Protein 1PVG (pdb70)

Solvent-accessible surface area: 31217 Å² total

B-factor: mean 23.6, std 16.64, range [4.76, 125.62]

Foldseek 3Di:
DVPVVDDDDDPLVCCLVPVDQAQRALEKDFDFDDFQDPVVRFDTDTFIDGRSVLRLVVLVLLVQLLVCQVFVPAEWEWEQDFVQQKIKIKHFDAWQDQDQDPPVRHGPCVLQVDAQDDPADDLVDWGLRPDHGSHNNLSSLLQFQKKWKWWAHVVVQKIWIWMDGDSPRTDDIDIGGHPDDTTMMMMMTRGNVVSSPDTDDPRSVRSVVLQLLSQAQRAHYWYYYNNHTPPRHYVVSSVVSCQVVFLHQKDWDDQDPFKIKIDGFDDFFAEEFEARNSQTQCEEQVNCQVLVLLLVLLVVVLVCDDSRLLRTGYMYMHGGFTSWDAPGNSRNYTYDHQVRRVDDGHDDPVNSVSCVDPSNVSVVVVVD/DVVVDDDDDPLVCCLVPVPQAQRALEWDFDFDDFQDPVVRFDTDTFIDGRSVLLLVVLVVLVQLLVCQVFVPAEWEWEQDFVQLKIKIKHFDAWQDQDQDPPVRHGPVVLQVDAFDDPQDDQVDWGQRPDHTSHNNLSSLLQFQKKWKWWAHPVVQKIWIWMDGDSPRTDDIDIGGHPDDTIMMMMMTRGNVVSSPDTDDPRSVRSNVLQLLLPAQRARYFYHYNRRTSPQHYVVSSVCSCVVVCPLHQKDWDDQDPFKIKIDGWDDFFAEEFEDESSQTLLEEQVNCQVLVLLLVVVVVVLVCQDDSRLLRTGYMYMHGTFISWDAPGNSRNYTYDHQVRRVDDGRDDPVSSVSCVDVSNVSVVSSD

Radius of gyration: 27.12 Å; Cα contacts (8 Å, |Δi|>4): 1580; chains: 2; bounding box: 68×75×71 Å

Sequence (736 aa):
SASDKYQKISQLEHILKRPDTYIGSVETQEQLQWIYDEETDCIEKNVTIVPGLFKIFDEILVNAADNKVRDPSKRIDVNIHAEEHTIEVKNDGKGIPIEIHNKENIYIPEIFGHLLTSSNYDDDEKKVTGGRNGYGAKLCNIFSTEFILETADLNVGQKYVQKWENNSICHPPKITSYKKGPSYTKVTFKPDLTRFGKELDNDILGVRRRVYDINGSVRDINVYLNGKSLKIRNFKNYVELYLKSLIPTILYERINNRWEVAFAVSDISFQQISFVNSIATTGGTHVNYITDQIVKKISEILKKVKSFQIKNNFIFINCLIENPAFTSQTKEQLTTRVKDFGSRCEIPLEYINKIKTDLATRFEIADAASDKYQKISQLEHILKRPDTYIGSVETQEQLQWIYDEETDCIEKNVTIVPGLFKIFDEILVNAADNKVRDPSKRIDVNIHAEEHTIEVKNDGKGIPIEIHNKENIYIPEIFGHLLTSSNYDDDEKKVTGGRNGYGAKLCNIFSTEFILETADLNVGQKYVQKWENNSICHPPKITSYKKGPSYTKVTFKPDLTRFGKELDNDILGVRRRVYDINGSVRDINVYLNGKSLKIRNFKNYVELYLKSLEIPTILYERINNRWEVAFAVSDISFQQISFVNSIATTGGTHVNYITDQIVKKISEILKKSVKSFQIKNNFIFINCLIENPAFTSQTKEQLTTRVKDFGSRCEIPLEYINKIKTDLATRFEIAD

Structure (mmCIF, N/CA/C/O backbone):
data_1PVG
#
_entry.id   1PVG
#
_cell.length_a   58.456
_cell.length_b   71.081
_cell.length_c   216.132
_cell.angle_alpha   90.00
_cell.angle_beta   90.00
_cell.angle_gamma   90.00
#
_symmetry.space_group_name_H-M   'P 21 21 21'
#
loop_
_entity.id
_entity.type
_entity.pdbx_description
1 polymer 'DNA topoisomerase II'
2 non-polymer 'MAGNESIUM ION'
3 non-polymer 'PHOSPHOAMINOPHOSPHONIC ACID-ADENYLATE ESTER'
4 water water
#
loop_
_atom_site.group_PDB
_atom_site.id
_atom_site.type_symbol
_atom_site.label_atom_id
_atom_site.label_alt_id
_atom_site.label_comp_id
_atom_site.label_asym_id
_atom_site.label_entity_id
_atom_site.label_seq_id
_atom_site.pdbx_PDB_ins_code
_atom_site.Cartn_x
_atom_site.Cartn_y
_atom_site.Cartn_z
_atom_site.occupancy
_atom_site.B_iso_or_equiv
_atom_site.auth_seq_id
_atom_site.auth_comp_id
_atom_site.auth_asym_id
_atom_site.auth_atom_id
_atom_site.pdbx_PDB_model_num
ATOM 1 N N . SER A 1 12 ? 28.694 4.267 36.100 1.00 30.17 7 SER A N 1
ATOM 2 C CA . SER A 1 12 ? 29.821 5.012 35.468 1.00 30.07 7 SER A CA 1
ATOM 3 C C . SER A 1 12 ? 29.325 6.074 34.486 1.00 29.87 7 SER A C 1
ATOM 4 O O . SER A 1 12 ? 29.851 7.178 34.459 1.00 29.80 7 SER A O 1
ATOM 7 N N . ALA A 1 13 ? 28.323 5.725 33.677 1.00 29.53 8 ALA A N 1
ATOM 8 C CA . ALA A 1 13 ? 27.697 6.680 32.758 1.00 29.17 8 ALA A CA 1
ATOM 9 C C . ALA A 1 13 ? 26.957 7.761 33.535 1.00 28.96 8 ALA A C 1
ATOM 10 O O . ALA A 1 13 ? 26.948 8.933 33.141 1.00 28.84 8 ALA A O 1
ATOM 12 N N . SER A 1 14 ? 26.349 7.363 34.650 1.00 28.50 9 SER A N 1
ATOM 13 C CA . SER A 1 14 ? 25.718 8.303 35.567 1.00 28.18 9 SER A CA 1
ATOM 14 C C . SER A 1 14 ? 26.756 9.162 36.282 1.00 27.89 9 SER A C 1
ATOM 15 O O . SER A 1 14 ? 26.485 10.318 36.634 1.00 27.86 9 SER A O 1
ATOM 18 N N . ASP A 1 15 ? 27.938 8.589 36.502 1.00 27.49 10 ASP A N 1
ATOM 19 C CA . ASP A 1 15 ? 29.045 9.313 37.121 1.00 27.16 10 ASP A CA 1
ATOM 20 C C . ASP A 1 15 ? 29.753 10.197 36.101 1.00 26.31 10 ASP A C 1
ATOM 21 O O . ASP A 1 15 ? 30.329 11.220 36.459 1.00 26.67 10 ASP A O 1
ATOM 26 N N . LYS A 1 16 ? 29.702 9.792 34.833 1.00 25.36 11 LYS A N 1
ATOM 27 C CA . LYS A 1 16 ? 30.389 10.503 33.751 1.00 24.16 11 LYS A CA 1
ATOM 28 C C . LYS A 1 16 ? 29.695 11.818 33.399 1.00 23.17 11 LYS A C 1
ATOM 29 O O . LYS A 1 16 ? 30.354 12.836 33.197 1.00 23.34 11 LYS A O 1
ATOM 35 N N . TYR A 1 17 ? 28.367 11.782 33.320 1.00 21.90 12 TYR A N 1
ATOM 36 C CA . TYR A 1 17 ? 27.571 12.966 33.006 1.00 20.96 12 TYR A CA 1
ATOM 37 C C . TYR A 1 17 ? 26.998 13.575 34.273 1.00 20.45 12 TYR A C 1
ATOM 38 O O . TYR A 1 17 ? 26.317 12.895 35.045 1.00 19.90 12 TYR A O 1
ATOM 47 N N . GLN A 1 18 ? 27.299 14.854 34.493 1.00 19.48 13 GLN A N 1
ATOM 48 C CA . GLN A 1 18 ? 26.910 15.542 35.719 1.00 19.55 13 GLN A CA 1
ATOM 49 C C . GLN A 1 18 ? 26.042 16.759 35.445 1.00 18.93 13 GLN A C 1
ATOM 50 O O . GLN A 1 18 ? 26.278 17.500 34.490 1.00 18.74 13 GLN A O 1
ATOM 56 N N . LYS A 1 19 ? 25.041 16.954 36.292 1.00 17.84 14 LYS A N 1
ATOM 57 C CA . LYS A 1 19 ? 24.294 18.194 36.335 1.00 17.49 14 LYS A CA 1
ATOM 58 C C . LYS A 1 19 ? 24.704 18.938 37.593 1.00 17.26 14 LYS A C 1
ATOM 59 O O . LYS A 1 19 ? 24.785 18.346 38.665 1.00 17.37 14 LYS A O 1
ATOM 65 N N . ILE A 1 20 ? 24.976 20.229 37.457 1.00 16.74 15 ILE A N 1
ATOM 66 C CA . ILE A 1 20 ? 25.332 21.059 38.599 1.00 16.56 15 ILE A CA 1
ATOM 67 C C . ILE A 1 20 ? 24.479 22.318 38.627 1.00 16.69 15 ILE A C 1
ATOM 68 O O . ILE A 1 20 ? 23.902 22.716 37.605 1.00 16.38 15 ILE A O 1
ATOM 73 N N . SER A 1 21 ? 24.374 22.920 39.807 1.00 16.70 16 SER A N 1
ATOM 74 C CA . SER A 1 21 ? 23.617 24.152 39.975 1.00 16.94 16 SER A CA 1
ATOM 75 C C . SER A 1 21 ? 24.430 25.336 39.493 1.00 17.47 16 SER A C 1
ATOM 76 O O . SER A 1 21 ? 25.659 25.247 39.349 1.00 16.94 16 SER A O 1
ATOM 79 N N . GLN A 1 22 ? 23.745 26.448 39.247 1.00 17.70 17 GLN A N 1
ATOM 80 C CA . GLN A 1 22 ? 24.400 27.679 38.848 1.00 18.48 17 GLN A CA 1
ATOM 81 C C . GLN A 1 22 ? 25.406 28.117 39.906 1.00 18.16 17 GLN A C 1
ATOM 82 O O . GLN A 1 22 ? 26.520 28.539 39.577 1.00 17.64 17 GLN A O 1
ATOM 88 N N . LEU A 1 23 ? 25.004 28.005 41.172 1.00 17.99 18 LEU A N 1
ATOM 89 C CA . LEU A 1 23 ? 25.880 28.323 42.292 1.00 18.24 18 LEU A CA 1
ATOM 90 C C . LEU A 1 23 ? 27.131 27.453 42.296 1.00 17.87 18 LEU A C 1
ATOM 91 O O . LEU A 1 23 ? 28.244 27.958 42.434 1.00 17.51 18 LEU A O 1
ATOM 96 N N . GLU A 1 24 ? 26.945 26.145 42.131 1.00 17.63 19 GLU A N 1
ATOM 97 C CA . GLU A 1 24 ? 28.065 25.213 42.056 1.00 17.87 19 GLU A CA 1
ATOM 98 C C . GLU A 1 24 ? 28.989 25.524 40.879 1.00 17.26 19 GLU A C 1
ATOM 99 O O . GLU A 1 24 ? 30.204 25.403 40.991 1.00 16.99 19 GLU A O 1
ATOM 105 N N . HIS A 1 25 ? 28.414 25.915 39.746 1.00 17.15 20 HIS A N 1
ATOM 106 C CA . HIS A 1 25 ? 29.229 26.233 38.579 1.00 17.22 20 HIS A CA 1
ATOM 107 C C . HIS A 1 25 ? 30.114 27.461 38.774 1.00 17.30 20 HIS A C 1
ATOM 108 O O . HIS A 1 25 ? 31.268 27.473 38.321 1.00 17.25 20 HIS A O 1
ATOM 115 N N . ILE A 1 26 ? 29.569 28.492 39.424 1.00 17.03 21 ILE A N 1
ATOM 116 C CA . ILE A 1 26 ? 30.320 29.717 39.691 1.00 16.97 21 ILE A CA 1
ATOM 117 C C . ILE A 1 26 ? 31.564 29.398 40.532 1.00 17.00 21 ILE A C 1
ATOM 118 O O . ILE A 1 26 ? 32.661 29.859 40.228 1.00 16.93 21 ILE A O 1
ATOM 123 N N . LEU A 1 27 ? 31.387 28.578 41.563 1.00 17.50 22 LEU A N 1
ATOM 124 C CA . LEU A 1 27 ? 32.492 28.236 42.455 1.00 17.82 22 LEU A CA 1
ATOM 125 C C . LEU A 1 27 ? 33.501 27.301 41.793 1.00 18.49 22 LEU A C 1
ATOM 126 O O . LEU A 1 27 ? 34.707 27.399 42.048 1.00 18.84 22 LEU A O 1
ATOM 131 N N . LYS A 1 28 ? 33.005 26.417 40.929 1.00 18.43 23 LYS A N 1
ATOM 132 C CA . LYS A 1 28 ? 33.841 25.420 40.270 1.00 18.95 23 LYS A CA 1
ATOM 133 C C . LYS A 1 28 ? 34.652 26.073 39.166 1.00 18.69 23 LYS A C 1
ATOM 134 O O . LYS A 1 28 ? 35.844 25.773 38.978 1.00 18.51 23 LYS A O 1
ATOM 140 N N . ARG A 1 29 ? 33.997 26.980 38.448 1.00 18.45 24 ARG A N 1
ATOM 141 C CA . ARG A 1 29 ? 34.549 27.592 37.250 1.00 18.09 24 ARG A CA 1
ATOM 142 C C . ARG A 1 29 ? 34.356 29.107 37.305 1.00 17.66 24 ARG A C 1
ATOM 143 O O . ARG A 1 29 ? 33.472 29.644 36.633 1.00 17.29 24 ARG A O 1
ATOM 151 N N . PRO A 1 30 ? 35.159 29.784 38.130 1.00 17.36 25 PRO A N 1
ATOM 152 C CA . PRO A 1 30 ? 35.052 31.243 38.305 1.00 17.00 25 PRO A CA 1
ATOM 153 C C . PRO A 1 30 ? 35.318 32.093 37.055 1.00 16.96 25 PRO A C 1
ATOM 154 O O . PRO A 1 30 ? 34.828 33.220 36.992 1.00 16.86 25 PRO A O 1
ATOM 158 N N . ASP A 1 31 ? 36.070 31.573 36.088 1.00 17.28 26 ASP A N 1
ATOM 159 C CA . ASP A 1 31 ? 36.632 32.410 35.014 1.00 17.43 26 ASP A CA 1
ATOM 160 C C . ASP A 1 31 ? 35.678 33.336 34.248 1.00 17.64 26 ASP A C 1
ATOM 161 O O . ASP A 1 31 ? 35.960 34.521 34.086 1.00 17.69 26 ASP A O 1
ATOM 166 N N . THR A 1 32 ? 34.562 32.814 33.761 1.00 17.71 27 THR A N 1
ATOM 167 C CA . THR A 1 32 ? 33.661 33.665 32.966 1.00 18.01 27 THR A CA 1
ATOM 168 C C . THR A 1 32 ? 32.787 34.565 33.831 1.00 18.01 27 THR A C 1
ATOM 169 O O . THR A 1 32 ? 32.090 35.442 33.308 1.00 19.21 27 THR A O 1
ATOM 173 N N . TYR A 1 33 ? 32.827 34.356 35.146 1.00 17.10 28 TYR A N 1
ATOM 174 C CA . TYR A 1 33 ? 32.077 35.211 36.081 1.00 17.06 28 TYR A CA 1
ATOM 175 C C . TYR A 1 33 ? 32.930 36.337 36.662 1.00 16.45 28 TYR A C 1
ATOM 176 O O . TYR A 1 33 ? 32.538 37.501 36.615 1.00 16.76 28 TYR A O 1
ATOM 185 N N . ILE A 1 34 ? 34.094 35.999 37.215 1.00 15.88 29 ILE A N 1
ATOM 186 C CA . ILE A 1 34 ? 34.924 37.008 37.895 1.00 15.62 29 ILE A CA 1
ATOM 187 C C . ILE A 1 34 ? 36.362 37.042 37.369 1.00 16.03 29 ILE A C 1
ATOM 188 O O . ILE A 1 34 ? 37.167 37.855 37.805 1.00 15.53 29 ILE A O 1
ATOM 193 N N . GLY A 1 35 ? 36.666 36.162 36.424 1.00 16.67 30 GLY A N 1
ATOM 194 C CA . GLY A 1 35 ? 38.027 35.999 35.946 1.00 16.91 30 GLY A CA 1
ATOM 195 C C . GLY A 1 35 ? 38.770 34.914 36.708 1.00 16.91 30 GLY A C 1
ATOM 196 O O . GLY A 1 35 ? 38.200 34.227 37.575 1.00 17.06 30 GLY A O 1
ATOM 197 N N . SER A 1 36 ? 40.054 34.773 36.399 1.00 16.64 31 SER A N 1
ATOM 198 C CA . SER A 1 36 ? 40.860 33.669 36.923 1.00 16.99 31 SER A CA 1
ATOM 199 C C . SER A 1 36 ? 41.013 33.776 38.434 1.00 16.80 31 SER A C 1
ATOM 200 O O . SER A 1 36 ? 41.160 34.879 38.966 1.00 16.42 31 SER A O 1
ATOM 203 N N . VAL A 1 37 ? 41.005 32.626 39.116 1.00 16.51 32 VAL A N 1
ATOM 204 C CA . VAL A 1 37 ? 41.373 32.590 40.531 1.00 16.40 32 VAL A CA 1
ATOM 205 C C . VAL A 1 37 ? 42.813 32.113 40.731 1.00 16.44 32 VAL A C 1
ATOM 206 O O . VAL A 1 37 ? 43.232 31.826 41.857 1.00 16.68 32 VAL A O 1
ATOM 210 N N . GLU A 1 38 ? 43.561 32.039 39.632 1.00 15.83 33 GLU A N 1
ATOM 211 C CA . GLU A 1 38 ? 44.981 31.706 39.676 1.00 16.04 33 GLU A CA 1
ATOM 212 C C . GLU A 1 38 ? 45.775 33.001 39.646 1.00 15.64 33 GLU A C 1
ATOM 213 O O . GLU A 1 38 ? 45.294 34.000 39.132 1.00 15.72 33 GLU A O 1
ATOM 219 N N . THR A 1 39 ? 46.992 32.982 40.187 1.00 15.64 34 THR A N 1
ATOM 220 C CA . THR A 1 39 ? 47.842 34.175 40.167 1.00 15.46 34 THR A CA 1
ATOM 221 C C . THR A 1 39 ? 48.255 34.513 38.743 1.00 15.62 34 THR A C 1
ATOM 222 O O . THR A 1 39 ? 48.562 33.625 37.943 1.00 14.74 34 THR A O 1
ATOM 226 N N . GLN A 1 40 ? 48.280 35.802 38.439 1.00 16.31 35 GLN A N 1
ATOM 227 C CA . GLN A 1 40 ? 48.685 36.262 37.122 1.00 17.56 35 GLN A CA 1
ATOM 228 C C . GLN A 1 40 ? 49.756 37.329 37.238 1.00 18.09 35 GLN A C 1
ATOM 229 O O . GLN A 1 40 ? 49.654 38.251 38.059 1.00 18.23 35 GLN A O 1
ATOM 235 N N . GLU A 1 41 ? 50.793 37.188 36.424 1.00 18.78 36 GLU A N 1
ATOM 236 C CA . GLU A 1 41 ? 51.762 38.253 36.248 1.00 20.34 36 GLU A CA 1
ATOM 237 C C . GLU A 1 41 ? 51.177 39.284 35.289 1.00 20.74 36 GLU A C 1
ATOM 238 O O . GLU A 1 41 ? 50.784 38.956 34.156 1.00 20.65 36 GLU A O 1
ATOM 244 N N . GLN A 1 42 ? 51.055 40.515 35.777 1.00 20.94 37 GLN A N 1
ATOM 245 C CA . GLN A 1 42 ? 50.468 41.602 35.008 1.00 21.52 37 GLN A CA 1
ATOM 246 C C . GLN A 1 42 ? 51.302 42.869 35.183 1.00 21.43 37 GLN A C 1
ATOM 247 O O . GLN A 1 42 ? 51.792 43.147 36.273 1.00 21.03 37 GLN A O 1
ATOM 253 N N . LEU A 1 43 ? 51.457 43.632 34.105 1.00 21.90 38 LEU A N 1
ATOM 254 C CA . LEU A 1 43 ? 51.920 45.012 34.207 1.00 22.07 38 LEU A CA 1
ATOM 255 C C . LEU A 1 43 ? 50.722 45.884 34.578 1.00 22.26 38 LEU A C 1
ATOM 256 O O . LEU A 1 43 ? 49.761 45.975 33.815 1.00 22.51 38 LEU A O 1
ATOM 261 N N . GLN A 1 44 ? 50.760 46.479 35.772 1.00 21.94 39 GLN A N 1
ATOM 262 C CA . GLN A 1 44 ? 49.652 47.293 36.258 1.00 21.76 39 GLN A CA 1
ATOM 263 C C . GLN A 1 44 ? 50.084 48.686 36.701 1.00 21.43 39 GLN A C 1
ATOM 264 O O . GLN A 1 44 ? 51.173 48.875 37.255 1.00 21.14 39 GLN A O 1
ATOM 270 N N . TRP A 1 45 ? 49.213 49.657 36.454 1.00 21.14 40 TRP A N 1
ATOM 271 C CA . TRP A 1 45 ? 49.368 50.995 37.001 1.00 20.94 40 TRP A CA 1
ATOM 272 C C . TRP A 1 45 ? 49.031 51.005 38.494 1.00 21.23 40 TRP A C 1
ATOM 273 O O . TRP A 1 45 ? 48.018 50.450 38.910 1.00 21.27 40 TRP A O 1
ATOM 284 N N . ILE A 1 46 ? 49.908 51.626 39.280 1.00 22.15 41 ILE A N 1
ATOM 285 C CA . ILE A 1 46 ? 49.747 51.778 40.725 1.00 23.12 41 ILE A CA 1
ATOM 286 C C . ILE A 1 46 ? 49.865 53.265 41.071 1.00 23.42 41 ILE A C 1
ATOM 287 O O . ILE A 1 46 ? 50.574 53.996 40.398 1.00 23.38 41 ILE A O 1
ATOM 292 N N . TYR A 1 47 ? 49.156 53.711 42.105 1.00 24.31 42 TYR A N 1
ATOM 293 C CA . TYR A 1 47 ? 49.351 55.069 42.605 1.00 25.44 42 TYR A CA 1
ATOM 294 C C . TYR A 1 47 ? 50.462 55.089 43.649 1.00 26.19 42 TYR A C 1
ATOM 295 O O . TYR A 1 47 ? 50.340 54.478 44.710 1.00 25.97 42 TYR A O 1
ATOM 304 N N . ASP A 1 48 ? 51.542 55.796 43.332 1.00 27.50 43 ASP A N 1
ATOM 305 C CA . ASP A 1 48 ? 52.655 55.980 44.255 1.00 29.06 43 ASP A CA 1
ATOM 306 C C . ASP A 1 48 ? 52.393 57.204 45.130 1.00 29.91 43 ASP A C 1
ATOM 307 O O . ASP A 1 48 ? 52.316 58.333 44.629 1.00 30.18 43 ASP A O 1
ATOM 312 N N . GLU A 1 49 ? 52.251 56.971 46.434 1.00 31.03 44 GLU A N 1
ATOM 313 C CA . GLU A 1 49 ? 51.896 58.026 47.390 1.00 31.91 44 GLU A CA 1
ATOM 314 C C . GLU A 1 49 ? 53.067 58.961 47.705 1.00 32.23 44 GLU A C 1
ATOM 315 O O . GLU A 1 49 ? 52.867 60.154 47.948 1.00 32.64 44 GLU A O 1
ATOM 321 N N . GLU A 1 50 ? 54.282 58.419 47.698 1.00 32.41 45 GLU A N 1
ATOM 322 C CA . GLU A 1 50 ? 55.479 59.210 47.997 1.00 32.46 45 GLU A CA 1
ATOM 323 C C . GLU A 1 50 ? 55.819 60.213 46.889 1.00 32.50 45 GLU A C 1
ATOM 324 O O . GLU A 1 50 ? 56.390 61.275 47.159 1.00 32.76 45 GLU A O 1
ATOM 326 N N . THR A 1 51 ? 55.454 59.880 45.649 1.00 32.34 46 THR A N 1
ATOM 327 C CA . THR A 1 51 ? 55.712 60.753 44.501 1.00 31.91 46 THR A CA 1
ATOM 328 C C . THR A 1 51 ? 54.422 61.256 43.832 1.00 31.66 46 THR A C 1
ATOM 329 O O . THR A 1 51 ? 54.473 61.915 42.788 1.00 31.50 46 THR A O 1
ATOM 331 N N . ASP A 1 52 ? 53.276 60.933 44.444 1.00 31.38 47 ASP A N 1
ATOM 332 C CA . ASP A 1 52 ? 51.952 61.438 44.030 1.00 30.96 47 ASP A CA 1
ATOM 333 C C . ASP A 1 52 ? 51.644 61.308 42.530 1.00 30.19 47 ASP A C 1
ATOM 334 O O . ASP A 1 52 ? 51.130 62.244 41.905 1.00 30.21 47 ASP A O 1
ATOM 339 N N . CYS A 1 53 ? 51.944 60.143 41.966 1.00 29.04 48 CYS A N 1
ATOM 340 C CA . CYS A 1 53 ? 51.686 59.889 40.555 1.00 27.99 48 CYS A CA 1
ATOM 341 C C . CYS A 1 53 ? 51.429 58.414 40.281 1.00 26.60 48 CYS A C 1
ATOM 342 O O . CYS A 1 53 ? 51.675 57.560 41.134 1.00 26.21 48 CYS A O 1
ATOM 353 N N . ILE A 1 55 ? 52.398 54.941 38.557 1.00 23.04 50 ILE A N 1
ATOM 354 C CA . ILE A 1 55 ? 53.599 54.247 38.110 1.00 23.17 50 ILE A CA 1
ATOM 355 C C . ILE A 1 55 ? 53.252 52.835 37.650 1.00 22.97 50 ILE A C 1
ATOM 356 O O . ILE A 1 55 ? 52.372 52.184 38.221 1.00 22.82 50 ILE A O 1
ATOM 361 N N . GLU A 1 56 ? 53.906 52.389 36.582 1.00 22.35 51 GLU A N 1
ATOM 362 C CA . GLU A 1 56 ? 53.684 51.049 36.065 1.00 22.25 51 GLU A CA 1
ATOM 363 C C . GLU A 1 56 ? 54.609 50.054 36.755 1.00 21.60 51 GLU A C 1
ATOM 364 O O . GLU A 1 56 ? 55.826 50.231 36.768 1.00 21.19 51 GLU A O 1
ATOM 370 N N . LYS A 1 57 ? 54.019 49.015 37.343 1.00 21.12 52 LYS A N 1
ATOM 371 C CA . LYS A 1 57 ? 54.784 48.022 38.081 1.00 20.83 52 LYS A CA 1
ATOM 372 C C . LYS A 1 57 ? 54.385 46.614 37.673 1.00 20.47 52 LYS A C 1
ATOM 373 O O . LYS A 1 57 ? 53.222 46.356 37.344 1.00 20.25 52 LYS A O 1
ATOM 375 N N . ASN A 1 58 ? 55.355 45.705 37.675 1.00 20.01 53 ASN A N 1
ATOM 376 C CA . ASN A 1 58 ? 55.047 44.292 37.490 1.00 19.95 53 ASN A CA 1
ATOM 377 C C . ASN A 1 58 ? 54.514 43.738 38.793 1.00 19.60 53 ASN A C 1
ATOM 378 O O . ASN A 1 58 ? 55.179 43.807 39.827 1.00 20.27 53 ASN A O 1
ATOM 383 N N . VAL A 1 59 ? 53.291 43.226 38.747 1.00 19.04 54 VAL A N 1
ATOM 384 C CA . VAL A 1 59 ? 52.631 42.729 39.945 1.00 18.31 54 VAL A CA 1
ATOM 385 C C . VAL A 1 59 ? 52.132 41.316 39.727 1.00 17.64 54 VAL A C 1
ATOM 386 O O . VAL A 1 59 ? 51.963 40.868 38.588 1.00 17.77 54 VAL A O 1
ATOM 390 N N . THR A 1 60 ? 51.898 40.620 40.828 1.00 17.34 55 THR A N 1
ATOM 391 C CA . THR A 1 60 ? 51.259 39.323 40.792 1.00 16.73 55 THR A CA 1
ATOM 392 C C . THR A 1 60 ? 49.969 39.428 41.579 1.00 16.50 55 THR A C 1
ATOM 393 O O . THR A 1 60 ? 49.990 39.648 42.797 1.00 16.43 55 THR A O 1
ATOM 397 N N . ILE A 1 61 ? 48.850 39.281 40.882 1.00 15.74 56 ILE A N 1
ATOM 398 C CA . ILE A 1 61 ? 47.533 39.364 41.518 1.00 15.79 56 ILE A CA 1
ATOM 399 C C . ILE A 1 61 ? 46.597 38.268 41.034 1.00 15.07 56 ILE A C 1
ATOM 400 O O . ILE A 1 61 ? 46.826 37.633 39.991 1.00 15.35 56 ILE A O 1
ATOM 405 N N . VAL A 1 62 ? 45.538 38.051 41.800 1.00 14.37 57 VAL A N 1
ATOM 406 C CA . VAL A 1 62 ? 44.491 37.119 41.420 1.00 14.34 57 VAL A CA 1
ATOM 407 C C . VAL A 1 62 ? 43.331 37.949 40.865 1.00 14.14 57 VAL A C 1
ATOM 408 O O . VAL A 1 62 ? 42.720 38.722 41.594 1.00 14.14 57 VAL A O 1
ATOM 412 N N . PRO A 1 63 ? 43.059 37.834 39.566 1.00 14.01 58 PRO A N 1
ATOM 413 C CA . PRO A 1 63 ? 42.048 38.693 38.923 1.00 14.03 58 PRO A CA 1
ATOM 414 C C . PRO A 1 63 ? 40.669 38.590 39.569 1.00 13.84 58 PRO A C 1
ATOM 415 O O . PRO A 1 63 ? 40.018 39.618 39.742 1.00 14.39 58 PRO A O 1
ATOM 419 N N . GLY A 1 64 ? 40.243 37.385 39.942 1.00 13.80 59 GLY A N 1
ATOM 420 C CA . GLY A 1 64 ? 38.936 37.208 40.563 1.00 14.18 59 GLY A CA 1
ATOM 421 C C . GLY A 1 64 ? 38.753 38.045 41.822 1.00 13.98 59 GLY A C 1
ATOM 422 O O . GLY A 1 64 ? 37.679 38.586 42.075 1.00 13.96 59 GLY A O 1
ATOM 423 N N . LEU A 1 65 ? 39.811 38.151 42.618 1.00 14.23 60 LEU A N 1
ATOM 424 C CA . LEU A 1 65 ? 39.740 38.911 43.862 1.00 14.28 60 LEU A CA 1
ATOM 425 C C . LEU A 1 65 ? 39.579 40.401 43.583 1.00 14.41 60 LEU A C 1
ATOM 426 O O . LEU A 1 65 ? 38.737 41.071 44.182 1.00 14.79 60 LEU A O 1
ATOM 431 N N . PHE A 1 66 ? 40.407 40.912 42.680 1.00 14.12 61 PHE A N 1
ATOM 432 C CA . PHE A 1 66 ? 40.309 42.292 42.221 1.00 14.38 61 PHE A CA 1
ATOM 433 C C . PHE A 1 66 ? 38.897 42.567 41.687 1.00 14.07 61 PHE A C 1
ATOM 434 O O . PHE A 1 66 ? 38.299 43.594 41.997 1.00 14.31 61 PHE A O 1
ATOM 442 N N . LYS A 1 67 ? 38.365 41.624 40.916 1.00 14.31 62 LYS A N 1
ATOM 443 C CA . LYS A 1 67 ? 37.045 41.767 40.302 1.00 14.31 62 LYS A CA 1
ATOM 444 C C . LYS A 1 67 ? 35.871 41.875 41.286 1.00 14.06 62 LYS A C 1
ATOM 445 O O . LYS A 1 67 ? 34.974 42.701 41.082 1.00 13.65 62 LYS A O 1
ATOM 451 N N . ILE A 1 68 ? 35.840 41.041 42.319 1.00 14.15 63 ILE A N 1
ATOM 452 C CA . ILE A 1 68 ? 34.726 41.117 43.260 1.00 14.68 63 ILE A CA 1
ATOM 453 C C . ILE A 1 68 ? 34.686 42.469 43.968 1.00 14.45 63 ILE A C 1
ATOM 454 O O . ILE A 1 68 ? 33.615 42.997 44.242 1.00 15.12 63 ILE A O 1
ATOM 459 N N . PHE A 1 69 ? 35.860 43.042 44.219 1.00 14.62 64 PHE A N 1
ATOM 460 C CA . PHE A 1 69 ? 35.967 44.401 44.741 1.00 14.49 64 PHE A CA 1
ATOM 461 C C . PHE A 1 69 ? 35.417 45.424 43.736 1.00 14.56 64 PHE A C 1
ATOM 462 O O . PHE A 1 69 ? 34.575 46.252 44.079 1.00 14.38 64 PHE A O 1
ATOM 470 N N . ASP A 1 70 ? 35.887 45.335 42.492 1.00 14.99 65 ASP A N 1
ATOM 471 C CA . ASP A 1 70 ? 35.395 46.155 41.379 1.00 15.77 65 ASP A CA 1
ATOM 472 C C . ASP A 1 70 ? 33.851 46.142 41.245 1.00 15.34 65 ASP A C 1
ATOM 473 O O . ASP A 1 70 ? 33.244 47.190 41.048 1.00 14.81 65 ASP A O 1
ATOM 478 N N . GLU A 1 71 ? 33.223 44.969 41.367 1.00 14.63 66 GLU A N 1
ATOM 479 C CA . GLU A 1 71 ? 31.751 44.892 41.261 1.00 14.48 66 GLU A CA 1
ATOM 480 C C . GLU A 1 71 ? 31.056 45.809 42.272 1.00 13.89 66 GLU A C 1
ATOM 481 O O . GLU A 1 71 ? 30.096 46.513 41.941 1.00 13.49 66 GLU A O 1
ATOM 487 N N . ILE A 1 72 ? 31.551 45.807 43.502 1.00 13.51 67 ILE A N 1
ATOM 488 C CA . ILE A 1 72 ? 30.989 46.669 44.546 1.00 13.49 67 ILE A CA 1
ATOM 489 C C . ILE A 1 72 ? 31.282 48.148 44.285 1.00 13.83 67 ILE A C 1
ATOM 490 O O . ILE A 1 72 ? 30.410 48.994 44.455 1.00 13.16 67 ILE A O 1
ATOM 495 N N . LEU A 1 73 ? 32.503 48.459 43.842 1.00 14.16 68 LEU A N 1
ATOM 496 C CA . LEU A 1 73 ? 32.841 49.853 43.483 1.00 14.40 68 LEU A CA 1
ATOM 497 C C . LEU A 1 73 ? 31.939 50.385 42.381 1.00 13.84 68 LEU A C 1
ATOM 498 O O . LEU A 1 73 ? 31.455 51.514 42.457 1.00 14.09 68 LEU A O 1
ATOM 503 N N . VAL A 1 74 ? 31.749 49.596 41.329 1.00 13.83 69 VAL A N 1
ATOM 504 C CA . VAL A 1 74 ? 30.938 50.047 40.198 1.00 13.66 69 VAL A CA 1
ATOM 505 C C . VAL A 1 74 ? 29.463 50.205 40.587 1.00 13.43 69 VAL A C 1
ATOM 506 O O . VAL A 1 74 ? 28.808 51.145 40.159 1.00 13.57 69 VAL A O 1
ATOM 510 N N . ASN A 1 75 ? 28.975 49.318 41.445 1.00 13.56 70 ASN A N 1
ATOM 511 C CA . ASN A 1 75 ? 27.636 49.472 42.030 1.00 13.40 70 ASN A CA 1
ATOM 512 C C . ASN A 1 75 ? 27.436 50.815 42.741 1.00 13.30 70 ASN A C 1
ATOM 513 O O . ASN A 1 75 ? 26.374 51.435 42.628 1.00 13.67 70 ASN A O 1
ATOM 518 N N . ALA A 1 76 ? 28.451 51.256 43.480 1.00 13.25 71 ALA A N 1
ATOM 519 C CA . ALA A 1 76 ? 28.390 52.541 44.163 1.00 13.43 71 ALA A CA 1
ATOM 520 C C . ALA A 1 76 ? 28.386 53.692 43.162 1.00 13.38 71 ALA A C 1
ATOM 521 O O . ALA A 1 76 ? 27.617 54.648 43.299 1.00 13.92 71 ALA A O 1
ATOM 523 N N . ALA A 1 77 ? 29.238 53.587 42.153 1.00 14.13 72 ALA A N 1
ATOM 524 C CA . ALA A 1 77 ? 29.274 54.554 41.057 1.00 14.10 72 ALA A CA 1
ATOM 525 C C . ALA A 1 77 ? 27.927 54.621 40.338 1.00 14.34 72 ALA A C 1
ATOM 526 O O . ALA A 1 77 ? 27.445 55.711 39.996 1.00 14.73 72 ALA A O 1
ATOM 528 N N . ASP A 1 78 ? 27.318 53.455 40.124 1.00 14.17 73 ASP A N 1
ATOM 529 C CA . ASP A 1 78 ? 26.009 53.371 39.474 1.00 14.54 73 ASP A CA 1
ATOM 530 C C . ASP A 1 78 ? 24.946 54.160 40.238 1.00 14.42 73 ASP A C 1
ATOM 531 O O . ASP A 1 78 ? 24.000 54.674 39.643 1.00 14.88 73 ASP A O 1
ATOM 536 N N . ASN A 1 79 ? 25.114 54.278 41.552 1.00 14.54 74 ASN A N 1
ATOM 537 C CA . ASN A 1 79 ? 24.129 54.992 42.358 1.00 14.50 74 ASN A CA 1
ATOM 538 C C . ASN A 1 79 ? 24.098 56.498 42.090 1.00 14.64 74 ASN A C 1
ATOM 539 O O . ASN A 1 79 ? 23.098 57.159 42.370 1.00 15.82 74 ASN A O 1
ATOM 544 N N . LYS A 1 80 ? 25.179 57.034 41.528 1.00 14.98 75 LYS A N 1
ATOM 545 C CA . LYS A 1 80 ? 25.215 58.449 41.139 1.00 15.47 75 LYS A CA 1
ATOM 546 C C . LYS A 1 80 ? 24.313 58.715 39.916 1.00 15.78 75 LYS A C 1
ATOM 547 O O . LYS A 1 80 ? 23.786 59.814 39.751 1.00 15.33 75 LYS A O 1
ATOM 553 N N . VAL A 1 81 ? 24.145 57.704 39.068 1.00 15.87 76 VAL A N 1
ATOM 554 C CA . VAL A 1 81 ? 23.212 57.777 37.942 1.00 16.60 76 VAL A CA 1
ATOM 555 C C . VAL A 1 81 ? 21.762 57.764 38.457 1.00 16.58 76 VAL A C 1
ATOM 556 O O . VAL A 1 81 ? 20.942 58.593 38.060 1.00 16.66 76 VAL A O 1
ATOM 560 N N . ARG A 1 82 ? 21.481 56.822 39.353 1.00 16.13 77 ARG A N 1
ATOM 561 C CA . ARG A 1 82 ? 20.207 56.702 40.074 1.00 16.50 77 ARG A CA 1
ATOM 562 C C . ARG A 1 82 ? 19.846 57.979 40.866 1.00 16.34 77 ARG A C 1
ATOM 563 O O . ARG A 1 82 ? 18.697 58.448 40.839 1.00 16.52 77 ARG A O 1
ATOM 571 N N . ASP A 1 83 ? 20.837 58.527 41.568 1.00 15.88 78 ASP A N 1
ATOM 572 C CA . ASP A 1 83 ? 20.643 59.700 42.416 1.00 15.74 78 ASP A CA 1
ATOM 573 C C . ASP A 1 83 ? 21.809 60.681 42.222 1.00 15.73 78 ASP A C 1
ATOM 574 O O . ASP A 1 83 ? 22.849 60.552 42.873 1.00 14.79 78 ASP A O 1
ATOM 579 N N . PRO A 1 84 ? 21.643 61.643 41.311 1.00 16.10 79 PRO A N 1
ATOM 580 C CA . PRO A 1 84 ? 22.679 62.654 41.051 1.00 16.15 79 PRO A CA 1
ATOM 581 C C . PRO A 1 84 ? 23.073 63.498 42.272 1.00 16.03 79 PRO A C 1
ATOM 582 O O . PRO A 1 84 ? 24.087 64.197 42.213 1.00 16.81 79 PRO A O 1
ATOM 586 N N . SER A 1 85 ? 22.293 63.451 43.345 1.00 15.72 80 SER A N 1
ATOM 587 C CA . SER A 1 85 ? 22.627 64.205 44.558 1.00 15.99 80 SER A CA 1
ATOM 588 C C . SER A 1 85 ? 23.706 63.522 45.418 1.00 15.50 80 SER A C 1
ATOM 589 O O . SER A 1 85 ? 24.256 64.144 46.340 1.00 15.68 80 SER A O 1
ATOM 600 N N . LYS A 1 87 ? 27.132 62.362 46.804 1.00 14.35 82 LYS A N 1
ATOM 601 C CA . LYS A 1 87 ? 28.347 63.166 46.880 1.00 14.15 82 LYS A CA 1
ATOM 602 C C . LYS A 1 87 ? 29.618 62.391 47.252 1.00 13.72 82 LYS A C 1
ATOM 603 O O . LYS A 1 87 ? 30.727 62.843 46.954 1.00 12.96 82 LYS A O 1
ATOM 609 N N . ARG A 1 88 ? 29.470 61.226 47.882 1.00 13.32 83 ARG A N 1
ATOM 610 C CA . ARG A 1 88 ? 30.604 60.636 48.591 1.00 13.62 83 ARG A CA 1
ATOM 611 C C . ARG A 1 88 ? 30.695 59.125 48.459 1.00 13.54 83 ARG A C 1
ATOM 612 O O . ARG A 1 88 ? 29.700 58.420 48.617 1.00 13.82 83 ARG A O 1
ATOM 620 N N . ILE A 1 89 ? 31.901 58.645 48.183 1.00 13.13 84 ILE A N 1
ATOM 621 C CA . ILE A 1 89 ? 32.208 57.217 48.291 1.00 13.32 84 ILE A CA 1
ATOM 622 C C . ILE A 1 89 ? 33.369 57.027 49.242 1.00 13.68 84 ILE A C 1
ATOM 623 O O . ILE A 1 89 ? 34.400 57.698 49.113 1.00 13.96 84 ILE A O 1
ATOM 628 N N . ASP A 1 90 ? 33.185 56.135 50.218 1.00 14.06 85 ASP A N 1
ATOM 629 C CA . ASP A 1 90 ? 34.256 55.728 51.119 1.00 14.07 85 ASP A CA 1
ATOM 630 C C . ASP A 1 90 ? 34.616 54.304 50.808 1.00 14.55 85 ASP A C 1
ATOM 631 O O . ASP A 1 90 ? 33.733 53.450 50.704 1.00 14.36 85 ASP A O 1
ATOM 636 N N . VAL A 1 91 ? 35.912 54.057 50.649 1.00 13.93 86 VAL A N 1
ATOM 637 C CA . VAL A 1 91 ? 36.428 52.699 50.536 1.00 14.39 86 VAL A CA 1
ATOM 638 C C . VAL A 1 91 ? 37.432 52.512 51.650 1.00 15.04 86 VAL A C 1
ATOM 639 O O . VAL A 1 91 ? 38.441 53.217 51.695 1.00 14.25 86 VAL A O 1
ATOM 643 N N . ASN A 1 92 ? 37.156 51.572 52.552 1.00 15.27 87 ASN A N 1
ATOM 644 C CA . ASN A 1 92 ? 38.070 51.289 53.650 1.00 16.51 87 ASN A CA 1
ATOM 645 C C . ASN A 1 92 ? 38.582 49.861 53.565 1.00 17.32 87 ASN A C 1
ATOM 646 O O . ASN A 1 92 ? 37.797 48.914 53.667 1.00 17.61 87 ASN A O 1
ATOM 651 N N . ILE A 1 93 ? 39.882 49.716 53.316 1.00 17.86 88 ILE A N 1
ATOM 652 C CA . ILE A 1 93 ? 40.523 48.398 53.285 1.00 19.36 88 ILE A CA 1
ATOM 653 C C . ILE A 1 93 ? 41.258 48.157 54.590 1.00 20.17 88 ILE A C 1
ATOM 654 O O . ILE A 1 93 ? 42.239 48.844 54.903 1.00 19.72 88 ILE A O 1
ATOM 659 N N . HIS A 1 94 ? 40.803 47.168 55.346 1.00 21.00 89 HIS A N 1
ATOM 660 C CA . HIS A 1 94 ? 41.516 46.778 56.552 1.00 22.31 89 HIS A CA 1
ATOM 661 C C . HIS A 1 94 ? 42.289 45.505 56.283 1.00 22.55 89 HIS A C 1
ATOM 662 O O . HIS A 1 94 ? 41.781 44.405 56.484 1.00 22.19 89 HIS A O 1
ATOM 669 N N . ALA A 1 95 ? 43.521 45.680 55.802 1.00 23.31 90 ALA A N 1
ATOM 670 C CA . ALA A 1 95 ? 44.333 44.580 55.282 1.00 24.01 90 ALA A CA 1
ATOM 671 C C . ALA A 1 95 ? 44.519 43.461 56.298 1.00 24.39 90 ALA A C 1
ATOM 672 O O . ALA A 1 95 ? 44.269 42.289 55.994 1.00 24.29 90 ALA A O 1
ATOM 674 N N . GLU A 1 96 ? 44.932 43.831 57.507 1.00 24.60 91 GLU A N 1
ATOM 675 C CA . GLU A 1 96 ? 45.168 42.871 58.586 1.00 25.25 91 GLU A CA 1
ATOM 676 C C . GLU A 1 96 ? 43.942 42.010 58.866 1.00 25.69 91 GLU A C 1
ATOM 677 O O . GLU A 1 96 ? 44.066 40.810 59.138 1.00 25.93 91 GLU A O 1
ATOM 679 N N . GLU A 1 97 ? 42.762 42.623 58.788 1.00 26.00 92 GLU A N 1
ATOM 680 C CA . GLU A 1 97 ? 41.504 41.918 59.034 1.00 26.68 92 GLU A CA 1
ATOM 681 C C . GLU A 1 97 ? 40.861 41.392 57.748 1.00 26.16 92 GLU A C 1
ATOM 682 O O . GLU A 1 97 ? 39.747 40.874 57.784 1.00 26.75 92 GLU A O 1
ATOM 688 N N . HIS A 1 98 ? 41.595 41.491 56.637 1.00 25.37 93 HIS A N 1
ATOM 689 C CA . HIS A 1 98 ? 41.057 41.373 55.268 1.00 24.51 93 HIS A CA 1
ATOM 690 C C . HIS A 1 98 ? 39.562 41.681 55.104 1.00 23.38 93 HIS A C 1
ATOM 691 O O . HIS A 1 98 ? 38.801 40.887 54.540 1.00 22.88 93 HIS A O 1
ATOM 698 N N . THR A 1 99 ? 39.165 42.850 55.588 1.00 21.99 94 THR A N 1
ATOM 699 C CA . THR A 1 99 ? 37.808 43.325 55.425 1.00 21.28 94 THR A CA 1
ATOM 700 C C . THR A 1 99 ? 37.846 44.551 54.523 1.00 20.19 94 THR A C 1
ATOM 701 O O . THR A 1 99 ? 38.737 45.395 54.653 1.00 19.34 94 THR A O 1
ATOM 705 N N . ILE A 1 100 ? 36.906 44.615 53.586 1.00 18.74 95 ILE A N 1
ATOM 706 C CA . ILE A 1 100 ? 36.804 45.737 52.657 1.00 18.21 95 ILE A CA 1
ATOM 707 C C . ILE A 1 100 ? 35.412 46.335 52.766 1.00 17.91 95 ILE A C 1
ATOM 708 O O . ILE A 1 100 ? 34.413 45.622 52.681 1.00 17.46 95 ILE A O 1
ATOM 713 N N . GLU A 1 101 ? 35.354 47.647 52.960 1.00 17.53 96 GLU A N 1
ATOM 714 C CA . GLU A 1 101 ? 34.089 48.353 53.085 1.00 17.24 96 GLU A CA 1
ATOM 715 C C . GLU A 1 101 ? 33.925 49.365 51.954 1.00 16.66 96 GLU A C 1
ATOM 716 O O . GLU A 1 101 ? 34.863 50.104 51.649 1.00 16.15 96 GLU A O 1
ATOM 722 N N . VAL A 1 102 ? 32.743 49.386 51.332 1.00 14.56 97 VAL A N 1
ATOM 723 C CA . VAL A 1 102 ? 32.406 50.420 50.344 1.00 14.37 97 VAL A CA 1
ATOM 724 C C . VAL A 1 102 ? 31.093 51.073 50.728 1.00 14.30 97 VAL A C 1
ATOM 725 O O . VAL A 1 102 ? 30.072 50.409 50.788 1.00 13.39 97 VAL A O 1
ATOM 729 N N . LYS A 1 103 ? 31.131 52.381 50.982 1.00 14.17 98 LYS A N 1
ATOM 730 C CA . LYS A 1 103 ? 29.952 53.105 51.425 1.00 14.37 98 LYS A CA 1
ATOM 731 C C . LYS A 1 103 ? 29.700 54.254 50.473 1.00 14.54 98 LYS A C 1
ATOM 732 O O . LYS A 1 103 ? 30.642 54.946 50.060 1.00 14.38 98 LYS A O 1
ATOM 738 N N . ASN A 1 104 ? 28.436 54.445 50.105 1.00 13.97 99 ASN A N 1
ATOM 739 C CA . ASN A 1 104 ? 28.052 55.589 49.304 1.00 13.59 99 ASN A CA 1
ATOM 740 C C . ASN A 1 104 ? 26.867 56.282 49.942 1.00 13.78 99 ASN A C 1
ATOM 741 O O . ASN A 1 104 ? 26.025 55.634 50.558 1.00 13.09 99 ASN A O 1
ATOM 746 N N . ASP A 1 105 ? 26.804 57.605 49.821 1.00 13.17 100 ASP A N 1
ATOM 747 C CA . ASP A 1 105 ? 25.598 58.289 50.242 1.00 13.71 100 ASP A CA 1
ATOM 748 C C . ASP A 1 105 ? 24.623 58.417 49.067 1.00 13.55 100 ASP A C 1
ATOM 749 O O . ASP A 1 105 ? 24.730 57.668 48.089 1.00 12.87 100 ASP A O 1
ATOM 754 N N . GLY A 1 106 ? 23.675 59.348 49.160 1.00 13.85 101 GLY A N 1
ATOM 755 C CA . GLY A 1 106 ? 22.548 59.364 48.244 1.00 14.54 101 GLY A CA 1
ATOM 756 C C . GLY A 1 106 ? 21.563 58.252 48.580 1.00 15.38 101 GLY A C 1
ATOM 757 O O . GLY A 1 106 ? 21.680 57.615 49.628 1.00 15.16 101 GLY A O 1
ATOM 758 N N . LYS A 1 107 ? 20.598 58.017 47.691 1.00 16.02 102 LYS A N 1
ATOM 759 C CA . LYS A 1 107 ? 19.488 57.095 47.959 1.00 16.81 102 LYS A CA 1
ATOM 760 C C . LYS A 1 107 ? 19.962 55.682 48.303 1.00 16.55 102 LYS A C 1
ATOM 761 O O . LYS A 1 107 ? 20.830 55.136 47.630 1.00 16.32 102 LYS A O 1
ATOM 767 N N . GLY A 1 108 ? 19.383 55.101 49.354 1.00 16.12 103 GLY A N 1
ATOM 768 C CA . GLY A 1 108 ? 19.739 53.754 49.777 1.00 16.90 103 GLY A CA 1
ATOM 769 C C . GLY A 1 108 ? 18.950 52.697 49.028 1.00 17.14 103 GLY A C 1
ATOM 770 O O . GLY A 1 108 ? 18.337 52.990 47.997 1.00 18.11 103 GLY A O 1
ATOM 771 N N . ILE A 1 109 ? 18.988 51.464 49.528 1.00 17.08 104 ILE A N 1
ATOM 772 C CA . ILE A 1 109 ? 18.158 50.383 48.995 1.00 16.93 104 ILE A CA 1
ATOM 773 C C . ILE A 1 109 ? 16.802 50.426 49.683 1.00 16.58 104 ILE A C 1
ATOM 774 O O . ILE A 1 109 ? 16.741 50.552 50.904 1.00 16.58 104 ILE A O 1
ATOM 779 N N . PRO A 1 110 ? 15.714 50.320 48.920 1.00 16.59 105 PRO A N 1
ATOM 780 C CA . PRO A 1 110 ? 14.376 50.336 49.514 1.00 16.65 105 PRO A CA 1
ATOM 781 C C . PRO A 1 110 ? 14.203 49.195 50.514 1.00 16.90 105 PRO A C 1
ATOM 782 O O . PRO A 1 110 ? 14.473 48.030 50.182 1.00 16.30 105 PRO A O 1
ATOM 786 N N . ILE A 1 111 ? 13.803 49.542 51.733 1.00 17.00 106 ILE A N 1
ATOM 787 C CA . ILE A 1 111 ? 13.549 48.548 52.770 1.00 17.71 106 ILE A CA 1
ATOM 788 C C . ILE A 1 111 ? 12.066 48.179 52.703 1.00 18.04 106 ILE A C 1
ATOM 789 O O . ILE A 1 111 ? 11.221 48.761 53.389 1.00 18.24 106 ILE A O 1
ATOM 794 N N . GLU A 1 112 ? 11.767 47.227 51.826 1.00 18.56 107 GLU A N 1
ATOM 795 C CA . GLU A 1 112 ? 10.394 46.909 51.441 1.00 19.39 107 GLU A CA 1
ATOM 796 C C . GLU A 1 112 ? 10.330 45.455 50.994 1.00 19.06 107 GLU A C 1
ATOM 797 O O . GLU A 1 112 ? 11.271 44.954 50.374 1.00 18.47 107 GLU A O 1
ATOM 803 N N . ILE A 1 113 ? 9.224 44.782 51.311 1.00 18.93 108 ILE A N 1
ATOM 804 C CA . ILE A 1 113 ? 8.980 43.426 50.815 1.00 19.31 108 ILE A CA 1
ATOM 805 C C . ILE A 1 113 ? 8.617 43.502 49.344 1.00 19.21 108 ILE A C 1
ATOM 806 O O . ILE A 1 113 ? 7.737 44.271 48.959 1.00 19.26 108 ILE A O 1
ATOM 811 N N . HIS A 1 114 ? 9.332 42.743 48.519 1.00 19.59 109 HIS A N 1
ATOM 812 C CA . HIS A 1 114 ? 9.072 42.711 47.084 1.00 20.28 109 HIS A CA 1
ATOM 813 C C . HIS A 1 114 ? 7.731 42.029 46.806 1.00 20.85 109 HIS A C 1
ATOM 814 O O . HIS A 1 114 ? 7.443 40.968 47.361 1.00 21.21 109 HIS A O 1
ATOM 821 N N . ASN A 1 115 ? 6.916 42.650 45.954 1.00 21.62 110 ASN A N 1
ATOM 822 C CA . ASN A 1 115 ? 5.542 42.196 45.712 1.00 22.64 110 ASN A CA 1
ATOM 823 C C . ASN A 1 115 ? 5.440 40.848 44.987 1.00 22.44 110 ASN A C 1
ATOM 824 O O . ASN A 1 115 ? 4.417 40.165 45.070 1.00 22.58 110 ASN A O 1
ATOM 829 N N . LYS A 1 116 ? 6.504 40.477 44.278 1.00 22.28 111 LYS A N 1
ATOM 830 C CA . LYS A 1 116 ? 6.567 39.179 43.619 1.00 22.18 111 LYS A CA 1
ATOM 831 C C . LYS A 1 116 ? 7.351 38.147 44.427 1.00 21.84 111 LYS A C 1
ATOM 832 O O . LYS A 1 116 ? 6.855 37.045 44.668 1.00 22.38 111 LYS A O 1
ATOM 838 N N . GLU A 1 117 ? 8.565 38.506 44.842 1.00 20.85 112 GLU A N 1
ATOM 839 C CA . GLU A 1 117 ? 9.483 37.554 45.474 1.00 20.03 112 GLU A CA 1
ATOM 840 C C . GLU A 1 117 ? 9.187 37.325 46.954 1.00 19.60 112 GLU A C 1
ATOM 841 O O . GLU A 1 117 ? 9.683 36.363 47.542 1.00 19.28 112 GLU A O 1
ATOM 847 N N . ASN A 1 118 ? 8.386 38.215 47.549 1.00 19.13 113 ASN A N 1
ATOM 848 C CA . ASN A 1 118 ? 7.922 38.068 48.943 1.00 18.83 113 ASN A CA 1
ATOM 849 C C . ASN A 1 118 ? 9.046 38.051 49.990 1.00 17.84 113 ASN A C 1
ATOM 850 O O . ASN A 1 118 ? 8.914 37.437 51.049 1.00 17.73 113 ASN A O 1
ATOM 855 N N . ILE A 1 119 ? 10.152 38.713 49.670 1.00 16.92 114 ILE A N 1
ATOM 856 C CA . ILE A 1 119 ? 11.256 38.916 50.606 1.00 15.86 114 ILE A CA 1
ATOM 857 C C . ILE A 1 119 ? 11.721 40.365 50.491 1.00 15.39 114 ILE A C 1
ATOM 858 O O . ILE A 1 119 ? 11.433 41.035 49.501 1.00 15.28 114 ILE A O 1
ATOM 863 N N . TYR A 1 120 ? 12.431 40.846 51.503 1.00 14.72 115 TYR A N 1
ATOM 864 C CA . TYR A 1 120 ? 12.927 42.214 51.482 1.00 14.63 115 TYR A CA 1
ATOM 865 C C . TYR A 1 120 ? 13.840 42.424 50.286 1.00 14.39 115 TYR A C 1
ATOM 866 O O . TYR A 1 120 ? 14.609 41.527 49.912 1.00 13.90 115 TYR A O 1
ATOM 875 N N . ILE A 1 121 ? 13.743 43.607 49.685 1.00 14.26 116 ILE A N 1
ATOM 876 C CA . ILE A 1 121 ? 14.473 43.901 48.456 1.00 14.21 116 ILE A CA 1
ATOM 877 C C . ILE A 1 121 ? 15.996 43.711 48.587 1.00 13.99 116 ILE A C 1
ATOM 878 O O . ILE A 1 121 ? 16.590 43.080 47.729 1.00 13.90 116 ILE A O 1
ATOM 883 N N . PRO A 1 122 ? 16.625 44.216 49.652 1.00 14.05 117 PRO A N 1
ATOM 884 C CA . PRO A 1 122 ? 18.058 43.970 49.842 1.00 14.44 117 PRO A CA 1
ATOM 885 C C . PRO A 1 122 ? 18.407 42.468 49.857 1.00 14.58 117 PRO A C 1
ATOM 886 O O . PRO A 1 122 ? 19.373 42.082 49.212 1.00 15.55 117 PRO A O 1
ATOM 890 N N . GLU A 1 123 ? 17.626 41.643 50.557 1.00 14.44 118 GLU A N 1
ATOM 891 C CA . GLU A 1 123 ? 17.872 40.191 50.573 1.00 14.03 118 GLU A CA 1
ATOM 892 C C . GLU A 1 123 ? 17.802 39.626 49.156 1.00 13.85 118 GLU A C 1
ATOM 893 O O . GLU A 1 123 ? 18.608 38.775 48.764 1.00 13.95 118 GLU A O 1
ATOM 907 N N . ILE A 1 125 ? 18.175 41.259 46.103 1.00 12.95 120 ILE A N 1
ATOM 908 C CA . ILE A 1 125 ? 19.132 41.744 45.107 1.00 13.20 120 ILE A CA 1
ATOM 909 C C . ILE A 1 125 ? 20.605 41.594 45.514 1.00 13.33 120 ILE A C 1
ATOM 910 O O . ILE A 1 125 ? 21.498 41.802 44.700 1.00 13.94 120 ILE A O 1
ATOM 915 N N . PHE A 1 126 ? 20.852 41.202 46.765 1.00 13.30 121 PHE A N 1
ATOM 916 C CA . PHE A 1 126 ? 22.210 40.878 47.212 1.00 12.97 121 PHE A CA 1
ATOM 917 C C . PHE A 1 126 ? 22.434 39.395 47.509 1.00 13.62 121 PHE A C 1
ATOM 918 O O . PHE A 1 126 ? 23.585 38.957 47.652 1.00 13.63 121 PHE A O 1
ATOM 926 N N . GLY A 1 127 ? 21.341 38.627 47.567 1.00 13.27 122 GLY A N 1
ATOM 927 C CA . GLY A 1 127 ? 21.384 37.238 48.022 1.00 12.74 122 GLY A CA 1
ATOM 928 C C . GLY A 1 127 ? 20.806 36.209 47.051 1.00 13.43 122 GLY A C 1
ATOM 929 O O . GLY A 1 127 ? 20.766 34.999 47.357 1.00 13.51 122 GLY A O 1
ATOM 930 N N . HIS A 1 128 ? 20.348 36.675 45.890 1.00 13.55 123 HIS A N 1
ATOM 931 C CA . HIS A 1 128 ? 19.864 35.776 44.831 1.00 13.77 123 HIS A CA 1
ATOM 932 C C . HIS A 1 128 ? 20.450 36.153 43.477 1.00 13.30 123 HIS A C 1
ATOM 933 O O . HIS A 1 128 ? 20.436 37.321 43.094 1.00 12.15 123 HIS A O 1
ATOM 940 N N . LEU A 1 129 ? 20.939 35.150 42.754 1.00 13.43 124 LEU A N 1
ATOM 941 C CA . LEU A 1 129 ? 21.484 35.359 41.417 1.00 13.50 124 LEU A CA 1
ATOM 942 C C . LEU A 1 129 ? 20.416 35.892 40.481 1.00 13.89 124 LEU A C 1
ATOM 943 O O . LEU A 1 129 ? 19.231 35.622 40.673 1.00 13.76 124 LEU A O 1
ATOM 948 N N . LEU A 1 130 ? 20.844 36.657 39.480 1.00 13.82 125 LEU A N 1
ATOM 949 C CA . LEU A 1 130 ? 19.959 37.103 38.397 1.00 14.37 125 LEU A CA 1
ATOM 950 C C . LEU A 1 130 ? 18.856 38.048 38.901 1.00 14.03 125 LEU A C 1
ATOM 951 O O . LEU A 1 130 ? 17.669 37.899 38.575 1.00 13.46 125 LEU A O 1
ATOM 956 N N . THR A 1 131 ? 19.282 39.023 39.698 1.00 13.84 126 THR A N 1
ATOM 957 C CA . THR A 1 131 ? 18.405 40.051 40.237 1.00 13.82 126 THR A CA 1
ATOM 958 C C . THR A 1 131 ? 19.016 41.413 39.954 1.00 13.51 126 THR A C 1
ATOM 959 O O . THR A 1 131 ? 20.206 41.641 40.224 1.00 13.85 126 THR A O 1
ATOM 963 N N . SER A 1 132 ? 18.203 42.324 39.430 1.00 12.97 127 SER A N 1
ATOM 964 C CA . SER A 1 132 ? 18.715 43.595 38.915 1.00 13.47 127 SER A CA 1
ATOM 965 C C . SER A 1 132 ? 17.618 44.626 38.744 1.00 13.30 127 SER A C 1
ATOM 966 O O . SER A 1 132 ? 16.445 44.277 38.555 1.00 14.08 127 SER A O 1
ATOM 969 N N . SER A 1 133 ? 18.003 45.897 38.797 1.00 13.10 128 SER A N 1
ATOM 970 C CA . SER A 1 133 ? 17.149 46.984 38.317 1.00 13.47 128 SER A CA 1
ATOM 971 C C . SER A 1 133 ? 17.457 47.339 36.847 1.00 14.00 128 SER A C 1
ATOM 972 O O . SER A 1 133 ? 16.873 48.269 36.283 1.00 13.67 128 SER A O 1
ATOM 975 N N . ASN A 1 134 ? 18.349 46.569 36.224 1.00 14.13 129 ASN A N 1
ATOM 976 C CA . ASN A 1 134 ? 18.812 46.862 34.865 1.00 15.52 129 ASN A CA 1
ATOM 977 C C . ASN A 1 134 ? 18.332 45.906 33.770 1.00 16.35 129 ASN A C 1
ATOM 978 O O . ASN A 1 134 ? 18.970 45.789 32.725 1.00 17.57 129 ASN A O 1
ATOM 983 N N . TYR A 1 135 ? 17.206 45.239 34.003 1.00 16.90 130 TYR A N 1
ATOM 984 C CA . TYR A 1 135 ? 16.698 44.238 33.063 1.00 17.78 130 TYR A CA 1
ATOM 985 C C . TYR A 1 135 ? 15.684 44.794 32.045 1.00 18.48 130 TYR A C 1
ATOM 986 O O . TYR A 1 135 ? 15.251 44.071 31.136 1.00 19.02 130 TYR A O 1
ATOM 995 N N . ASP A 1 136 ? 15.286 46.054 32.212 1.00 18.88 131 ASP A N 1
ATOM 996 C CA . ASP A 1 136 ? 14.369 46.694 31.265 1.00 19.84 131 ASP A CA 1
ATOM 997 C C . ASP A 1 136 ? 15.137 47.625 30.328 1.00 20.12 131 ASP A C 1
ATOM 998 O O . ASP A 1 136 ? 15.396 48.790 30.660 1.00 20.22 131 ASP A O 1
ATOM 1003 N N . ASP A 1 137 ? 15.499 47.111 29.156 1.00 20.84 132 ASP A N 1
ATOM 1004 C CA . ASP A 1 137 ? 16.304 47.886 28.221 1.00 21.47 132 ASP A CA 1
ATOM 1005 C C . ASP A 1 137 ? 15.476 48.833 27.355 1.00 21.65 132 ASP A C 1
ATOM 1006 O O . ASP A 1 137 ? 16.017 49.499 26.478 1.00 22.05 132 ASP A O 1
ATOM 1011 N N . ASP A 1 138 ? 14.172 48.907 27.622 1.00 21.99 133 ASP A N 1
ATOM 1012 C CA . ASP A 1 138 ? 13.331 49.947 27.031 1.00 22.21 133 ASP A CA 1
ATOM 1013 C C . ASP A 1 138 ? 13.768 51.314 27.544 1.00 22.15 133 ASP A C 1
ATOM 1014 O O . ASP A 1 138 ? 13.607 52.317 26.860 1.00 21.96 133 ASP A O 1
ATOM 1019 N N . GLU A 1 139 ? 14.315 51.347 28.757 1.00 22.17 134 GLU A N 1
ATOM 1020 C CA . GLU A 1 139 ? 14.977 52.547 29.241 1.00 22.54 134 GLU A CA 1
ATOM 1021 C C . GLU A 1 139 ? 16.442 52.508 28.846 1.00 21.90 134 GLU A C 1
ATOM 1022 O O . GLU A 1 139 ? 17.111 51.497 29.027 1.00 22.03 134 GLU A O 1
ATOM 1028 N N . LYS A 1 140 ? 16.923 53.607 28.285 1.00 21.29 135 LYS A N 1
ATOM 1029 C CA . LYS A 1 140 ? 18.326 53.715 27.907 1.00 20.38 135 LYS A CA 1
ATOM 1030 C C . LYS A 1 140 ? 19.104 54.249 29.097 1.00 19.92 135 LYS A C 1
ATOM 1031 O O . LYS A 1 140 ? 18.996 55.427 29.445 1.00 20.27 135 LYS A O 1
ATOM 1037 N N . LYS A 1 141 ? 19.859 53.371 29.742 1.00 18.66 136 LYS A N 1
ATOM 1038 C CA . LYS A 1 141 ? 20.578 53.739 30.953 1.00 18.17 136 LYS A CA 1
ATOM 1039 C C . LYS A 1 141 ? 22.077 53.807 30.714 1.00 17.77 136 LYS A C 1
ATOM 1040 O O . LYS A 1 141 ? 22.612 53.113 29.846 1.00 17.55 136 LYS A O 1
ATOM 1046 N N . VAL A 1 142 ? 22.752 54.652 31.483 1.00 16.94 137 VAL A N 1
ATOM 1047 C CA . VAL A 1 142 ? 24.209 54.716 31.429 1.00 16.04 137 VAL A CA 1
ATOM 1048 C C . VAL A 1 142 ? 24.859 54.205 32.721 1.00 16.30 137 VAL A C 1
ATOM 1049 O O . VAL A 1 142 ? 25.979 54.594 33.069 1.00 15.81 137 VAL A O 1
ATOM 1053 N N . THR A 1 143 ? 24.144 53.321 33.420 1.00 16.58 138 THR A N 1
ATOM 1054 C CA . THR A 1 143 ? 24.723 52.542 34.514 1.00 17.07 138 THR A CA 1
ATOM 1055 C C . THR A 1 143 ? 25.695 51.510 33.972 1.00 16.71 138 THR A C 1
ATOM 1056 O O . THR A 1 143 ? 25.590 51.076 32.821 1.00 16.91 138 THR A O 1
ATOM 1060 N N . GLY A 1 144 ? 26.639 51.117 34.811 1.00 16.11 139 GLY A N 1
ATOM 1061 C CA . GLY A 1 144 ? 27.545 50.030 34.489 1.00 16.06 139 GLY A CA 1
ATOM 1062 C C . GLY A 1 144 ? 26.882 48.676 34.671 1.00 15.78 139 GLY A C 1
ATOM 1063 O O . GLY A 1 144 ? 27.175 47.737 33.936 1.00 16.58 139 GLY A O 1
ATOM 1064 N N . GLY A 1 145 ? 25.956 48.583 35.625 1.00 15.90 140 GLY A N 1
ATOM 1065 C CA . GLY A 1 145 ? 25.268 47.328 35.906 1.00 15.33 140 GLY A CA 1
ATOM 1066 C C . GLY A 1 145 ? 24.377 46.872 34.759 1.00 15.31 140 GLY A C 1
ATOM 1067 O O . GLY A 1 145 ? 23.653 47.670 34.186 1.00 14.80 140 GLY A O 1
ATOM 1068 N N . ARG A 1 146 ? 24.426 45.579 34.445 1.00 15.05 141 ARG A N 1
ATOM 1069 C CA . ARG A 1 146 ? 23.729 45.044 33.283 1.00 15.75 141 ARG A CA 1
ATOM 1070 C C . ARG A 1 146 ? 23.065 43.684 33.538 1.00 15.87 141 ARG A C 1
ATOM 1071 O O . ARG A 1 146 ? 21.942 43.453 33.097 1.00 15.70 141 ARG A O 1
ATOM 1079 N N . ASN A 1 147 ? 23.758 42.793 34.248 1.00 16.24 142 ASN A N 1
ATOM 1080 C CA . ASN A 1 147 ? 23.374 41.376 34.277 1.00 16.61 142 ASN A CA 1
ATOM 1081 C C . ASN A 1 147 ? 22.733 40.836 35.542 1.00 16.24 142 ASN A C 1
ATOM 1082 O O . ASN A 1 147 ? 22.163 39.743 35.524 1.00 16.08 142 ASN A O 1
ATOM 1087 N N . GLY A 1 148 ? 22.870 41.561 36.639 1.00 15.78 143 GLY A N 1
ATOM 1088 C CA . GLY A 1 148 ? 22.307 41.119 37.905 1.00 15.12 143 GLY A CA 1
ATOM 1089 C C . GLY A 1 148 ? 23.101 40.020 38.586 1.00 14.28 143 GLY A C 1
ATOM 1090 O O . GLY A 1 148 ? 22.522 39.176 39.272 1.00 13.53 143 GLY A O 1
ATOM 1091 N N . TYR A 1 149 ? 24.430 40.043 38.408 1.00 14.69 144 TYR A N 1
ATOM 1092 C CA . TYR A 1 149 ? 25.342 39.079 39.032 1.00 14.82 144 TYR A CA 1
ATOM 1093 C C . TYR A 1 149 ? 26.294 39.717 40.040 1.00 14.49 144 TYR A C 1
ATOM 1094 O O . TYR A 1 149 ? 26.593 39.125 41.070 1.00 14.44 144 TYR A O 1
ATOM 1103 N N . GLY A 1 150 ? 26.773 40.922 39.723 1.00 14.56 145 GLY A N 1
ATOM 1104 C CA . GLY A 1 150 ? 27.937 41.505 40.372 1.00 14.11 145 GLY A CA 1
ATOM 1105 C C . GLY A 1 150 ? 28.017 41.414 41.888 1.00 14.00 145 GLY A C 1
ATOM 1106 O O . GLY A 1 150 ? 29.029 40.953 42.426 1.00 13.39 145 GLY A O 1
ATOM 1107 N N . ALA A 1 151 ? 26.967 41.883 42.569 1.00 13.45 146 ALA A N 1
ATOM 1108 C CA . ALA A 1 151 ? 26.914 41.897 44.037 1.00 13.94 146 ALA A CA 1
ATOM 1109 C C . ALA A 1 151 ? 26.898 40.472 44.606 1.00 13.89 146 ALA A C 1
ATOM 1110 O O . ALA A 1 151 ? 27.503 40.198 45.651 1.00 13.45 146 ALA A O 1
ATOM 1112 N N . LYS A 1 152 ? 26.222 39.570 43.904 1.00 13.68 147 LYS A N 1
ATOM 1113 C CA . LYS A 1 152 ? 26.119 38.180 44.337 1.00 13.64 147 LYS A CA 1
ATOM 1114 C C . LYS A 1 152 ? 27.434 37.448 44.135 1.00 13.95 147 LYS A C 1
ATOM 1115 O O . LYS A 1 152 ? 27.810 36.594 44.942 1.00 14.42 147 LYS A O 1
ATOM 1121 N N . LEU A 1 153 ? 28.131 37.767 43.050 1.00 13.90 148 LEU A N 1
ATOM 1122 C CA . LEU A 1 153 ? 29.454 37.188 42.834 1.00 13.80 148 LEU A CA 1
ATOM 1123 C C . LEU A 1 153 ? 30.397 37.553 43.972 1.00 13.78 148 LEU A C 1
ATOM 1124 O O . LEU A 1 153 ? 31.117 36.696 44.483 1.00 13.30 148 LEU A O 1
ATOM 1129 N N . CYS A 1 154 ? 30.368 38.813 44.398 1.00 13.51 149 CYS A N 1
ATOM 1130 C CA . CYS A 1 154 ? 31.171 39.225 45.556 1.00 14.05 149 CYS A CA 1
ATOM 1131 C C . CYS A 1 154 ? 30.795 38.407 46.802 1.00 13.42 149 CYS A C 1
ATOM 1132 O O . CYS A 1 154 ? 31.662 37.856 47.482 1.00 13.68 149 CYS A O 1
ATOM 1135 N N . ASN A 1 155 ? 29.496 38.335 47.075 1.00 13.48 150 ASN A N 1
ATOM 1136 C CA . ASN A 1 155 ? 28.945 37.555 48.186 1.00 13.39 150 ASN A CA 1
ATOM 1137 C C . ASN A 1 155 ? 29.395 36.083 48.130 1.00 13.35 150 ASN A C 1
ATOM 1138 O O . ASN A 1 155 ? 29.925 35.539 49.113 1.00 13.90 150 ASN A O 1
ATOM 1143 N N . ILE A 1 156 ? 29.214 35.470 46.963 1.00 13.31 151 ILE A N 1
ATOM 1144 C CA . ILE A 1 156 ? 29.595 34.074 46.727 1.00 13.42 151 ILE A CA 1
ATOM 1145 C C . ILE A 1 156 ? 31.079 33.839 46.998 1.00 13.18 151 ILE A C 1
ATOM 1146 O O . ILE A 1 156 ? 31.456 32.785 47.491 1.00 13.57 151 ILE A O 1
ATOM 1151 N N . PHE A 1 157 ? 31.919 34.818 46.681 1.00 13.33 152 PHE A N 1
ATOM 1152 C CA . PHE A 1 157 ? 33.353 34.668 46.931 1.00 13.33 152 PHE A CA 1
ATOM 1153 C C . PHE A 1 157 ? 33.818 35.352 48.216 1.00 13.35 152 PHE A C 1
ATOM 1154 O O . PHE A 1 157 ? 35.003 35.643 48.374 1.00 14.28 152 PHE A O 1
ATOM 1162 N N . SER A 1 158 ? 32.887 35.547 49.150 1.00 13.30 153 SER A N 1
ATOM 1163 C CA . SER A 1 158 ? 33.205 36.085 50.471 1.00 14.10 153 SER A CA 1
ATOM 1164 C C . SER A 1 158 ? 32.861 35.090 51.591 1.00 13.93 153 SER A C 1
ATOM 1165 O O . SER A 1 158 ? 31.846 34.388 51.523 1.00 14.05 153 SER A O 1
ATOM 1168 N N . THR A 1 159 ? 33.697 35.055 52.627 1.00 14.27 154 THR A N 1
ATOM 1169 C CA . THR A 1 159 ? 33.373 34.322 53.858 1.00 15.09 154 THR A CA 1
ATOM 1170 C C . THR A 1 159 ? 32.316 35.058 54.683 1.00 14.79 154 THR A C 1
ATOM 1171 O O . THR A 1 159 ? 31.616 34.455 55.503 1.00 14.51 154 THR A O 1
ATOM 1175 N N . GLU A 1 160 ? 32.239 36.372 54.494 1.00 14.11 155 GLU A N 1
ATOM 1176 C CA . GLU A 1 160 ? 31.278 37.195 55.193 1.00 14.96 155 GLU A CA 1
ATOM 1177 C C . GLU A 1 160 ? 30.954 38.395 54.309 1.00 14.54 155 GLU A C 1
ATOM 1178 O O . GLU A 1 160 ? 31.840 38.985 53.698 1.00 14.23 155 GLU A O 1
ATOM 1184 N N . PHE A 1 161 ? 29.674 38.721 54.216 1.00 14.13 156 PHE A N 1
ATOM 1185 C CA . PHE A 1 161 ? 29.220 39.796 53.352 1.00 14.23 156 PHE A CA 1
ATOM 1186 C C . PHE A 1 161 ? 28.068 40.486 54.058 1.00 14.64 156 PHE A C 1
ATOM 1187 O O . PHE A 1 161 ? 27.064 39.845 54.372 1.00 14.59 156 PHE A O 1
ATOM 1195 N N . ILE A 1 162 ? 28.213 41.789 54.317 1.00 15.02 157 ILE A N 1
ATOM 1196 C CA . ILE A 1 162 ? 27.203 42.535 55.059 1.00 15.78 157 ILE A CA 1
ATOM 1197 C C . ILE A 1 162 ? 26.680 43.688 54.224 1.00 15.74 157 ILE A C 1
ATOM 1198 O O . ILE A 1 162 ? 27.455 44.491 53.720 1.00 15.56 157 ILE A O 1
ATOM 1203 N N . LEU A 1 163 ? 25.364 43.731 54.048 1.00 15.53 158 LEU A N 1
ATOM 1204 C CA . LEU A 1 163 ? 24.715 44.896 53.483 1.00 15.61 158 LEU A CA 1
ATOM 1205 C C . LEU A 1 163 ? 24.081 45.710 54.594 1.00 15.26 158 LEU A C 1
ATOM 1206 O O . LEU A 1 163 ? 23.313 45.185 55.396 1.00 15.12 158 LEU A O 1
ATOM 1211 N N . GLU A 1 164 ? 24.398 46.999 54.627 1.00 15.04 159 GLU A N 1
ATOM 1212 C CA . GLU A 1 164 ? 23.733 47.920 55.521 1.00 15.39 159 GLU A CA 1
ATOM 1213 C C . GLU A 1 164 ? 23.174 49.067 54.690 1.00 15.04 159 GLU A C 1
ATOM 1214 O O . GLU A 1 164 ? 23.852 49.587 53.807 1.00 14.60 159 GLU A O 1
ATOM 1220 N N . THR A 1 165 ? 21.929 49.441 54.949 1.00 14.98 160 THR A N 1
ATOM 1221 C CA . THR A 1 165 ? 21.342 50.581 54.237 1.00 14.95 160 THR A CA 1
ATOM 1222 C C . THR A 1 165 ? 20.295 51.312 55.070 1.00 15.59 160 THR A C 1
ATOM 1223 O O . THR A 1 165 ? 19.747 50.751 56.019 1.00 15.54 160 THR A O 1
ATOM 1227 N N . ALA A 1 166 ? 20.075 52.589 54.753 1.00 15.65 161 ALA A N 1
ATOM 1228 C CA . ALA A 1 166 ? 19.041 53.379 55.402 1.00 16.81 161 ALA A CA 1
ATOM 1229 C C . ALA A 1 166 ? 18.108 53.972 54.355 1.00 17.24 161 ALA A C 1
ATOM 1230 O O . ALA A 1 166 ? 18.557 54.497 53.328 1.00 17.27 161 ALA A O 1
ATOM 1232 N N . ASP A 1 167 ? 16.812 53.878 54.635 1.00 18.26 162 ASP A N 1
ATOM 1233 C CA . ASP A 1 167 ? 15.755 54.231 53.695 1.00 19.23 162 ASP A CA 1
ATOM 1234 C C . ASP A 1 167 ? 14.832 55.234 54.380 1.00 19.86 162 ASP A C 1
ATOM 1235 O O . ASP A 1 167 ? 14.138 54.905 55.351 1.00 19.86 162 ASP A O 1
ATOM 1240 N N . LEU A 1 168 ? 14.839 56.466 53.876 1.00 20.75 163 LEU A N 1
ATOM 1241 C CA . LEU A 1 168 ? 14.147 57.577 54.533 1.00 21.65 163 LEU A CA 1
ATOM 1242 C C . LEU A 1 168 ? 12.641 57.612 54.246 1.00 22.20 163 LEU A C 1
ATOM 1243 O O . LEU A 1 168 ? 11.883 58.296 54.939 1.00 22.45 163 LEU A O 1
ATOM 1248 N N . ASN A 1 169 ? 12.220 56.868 53.228 1.00 22.65 164 ASN A N 1
ATOM 1249 C CA . ASN A 1 169 ? 10.806 56.711 52.893 1.00 22.82 164 ASN A CA 1
ATOM 1250 C C . ASN A 1 169 ? 10.052 55.926 53.973 1.00 22.57 164 ASN A C 1
ATOM 1251 O O . ASN A 1 169 ? 8.928 56.279 54.331 1.00 22.61 164 ASN A O 1
ATOM 1256 N N . VAL A 1 170 ? 10.686 54.879 54.507 1.00 21.66 165 VAL A N 1
ATOM 1257 C CA . VAL A 1 170 ? 10.104 54.115 55.616 1.00 21.14 165 VAL A CA 1
ATOM 1258 C C . VAL A 1 170 ? 10.720 54.500 56.965 1.00 20.20 165 VAL A C 1
ATOM 1259 O O . VAL A 1 170 ? 10.186 54.154 58.022 1.00 20.34 165 VAL A O 1
ATOM 1263 N N . GLY A 1 171 ? 11.835 55.228 56.921 1.00 19.22 166 GLY A N 1
ATOM 1264 C CA . GLY A 1 171 ? 12.509 55.665 58.135 1.00 18.25 166 GLY A CA 1
ATOM 1265 C C . GLY A 1 171 ? 13.072 54.490 58.905 1.00 17.33 166 GLY A C 1
ATOM 1266 O O . GLY A 1 171 ? 12.853 54.351 60.115 1.00 17.63 166 GLY A O 1
ATOM 1267 N N . GLN A 1 172 ? 13.787 53.628 58.194 1.00 16.48 167 GLN A N 1
ATOM 1268 C CA . GLN A 1 172 ? 14.356 52.431 58.791 1.00 16.47 167 GLN A CA 1
ATOM 1269 C C . GLN A 1 172 ? 15.798 52.214 58.351 1.00 15.49 167 GLN A C 1
ATOM 1270 O O . GLN A 1 172 ? 16.223 52.726 57.316 1.00 15.66 167 GLN A O 1
ATOM 1276 N N . LYS A 1 173 ? 16.539 51.464 59.165 1.00 15.03 168 LYS A N 1
ATOM 1277 C CA . LYS A 1 173 ? 17.874 51.004 58.835 1.00 14.72 168 LYS A CA 1
ATOM 1278 C C . LYS A 1 173 ? 17.834 49.471 58.734 1.00 14.43 168 LYS A C 1
ATOM 1279 O O . LYS A 1 173 ? 17.094 48.826 59.462 1.00 13.91 168 LYS A O 1
ATOM 1285 N N . TYR A 1 174 ? 18.620 48.911 57.821 1.00 13.29 169 TYR A N 1
ATOM 1286 C CA . TYR A 1 174 ? 18.560 47.481 57.492 1.00 13.41 169 TYR A CA 1
ATOM 1287 C C . TYR A 1 174 ? 19.980 46.947 57.440 1.00 13.61 169 TYR A C 1
ATOM 1288 O O . TYR A 1 174 ? 20.816 47.455 56.688 1.00 13.84 169 TYR A O 1
ATOM 1297 N N . VAL A 1 175 ? 20.257 45.923 58.238 1.00 14.04 170 VAL A N 1
ATOM 1298 C CA . VAL A 1 175 ? 21.578 45.312 58.261 1.00 13.92 170 VAL A CA 1
ATOM 1299 C C . VAL A 1 175 ? 21.400 43.815 58.084 1.00 13.86 170 VAL A C 1
ATOM 1300 O O . VAL A 1 175 ? 20.671 43.187 58.850 1.00 13.94 170 VAL A O 1
ATOM 1304 N N . GLN A 1 176 ? 22.028 43.258 57.051 1.00 12.93 171 GLN A N 1
ATOM 1305 C CA . GLN A 1 176 ? 21.909 41.825 56.785 1.00 12.86 171 GLN A CA 1
ATOM 1306 C C . GLN A 1 176 ? 23.262 41.198 56.492 1.00 13.40 171 GLN A C 1
ATOM 1307 O O . GLN A 1 176 ? 24.026 41.703 55.667 1.00 13.09 171 GLN A O 1
ATOM 1313 N N . LYS A 1 177 ? 23.540 40.075 57.156 1.00 13.78 172 LYS A N 1
ATOM 1314 C CA . LYS A 1 177 ? 24.823 39.400 57.016 1.00 13.90 172 LYS A CA 1
ATOM 1315 C C . LYS A 1 177 ? 24.658 38.047 56.339 1.00 13.52 172 LYS A C 1
ATOM 1316 O O . LYS A 1 177 ? 23.796 37.257 56.724 1.00 13.75 172 LYS A O 1
ATOM 1322 N N . TRP A 1 178 ? 25.473 37.809 55.314 1.00 13.16 173 TRP A N 1
ATOM 1323 C CA . TRP A 1 178 ? 25.648 36.487 54.724 1.00 13.25 173 TRP A CA 1
ATOM 1324 C C . TRP A 1 178 ? 27.013 35.935 55.118 1.00 13.42 173 TRP A C 1
ATOM 1325 O O . TRP A 1 178 ? 27.955 36.695 55.345 1.00 13.91 173 TRP A O 1
ATOM 1336 N N . GLU A 1 179 ? 27.121 34.609 55.195 1.00 13.36 174 GLU A N 1
ATOM 1337 C CA . GLU A 1 179 ? 28.395 33.963 55.486 1.00 13.75 174 GLU A CA 1
ATOM 1338 C C . GLU A 1 179 ? 28.609 32.750 54.573 1.00 13.56 174 GLU A C 1
ATOM 1339 O O . GLU A 1 179 ? 27.663 32.249 53.966 1.00 13.27 174 GLU A O 1
ATOM 1345 N N . ASN A 1 180 ? 29.861 32.303 54.475 1.00 13.36 175 ASN A N 1
ATOM 1346 C CA . ASN A 1 180 ? 30.201 31.062 53.778 1.00 13.34 175 ASN A CA 1
ATOM 1347 C C . ASN A 1 180 ? 29.681 31.053 52.347 1.00 13.16 175 ASN A C 1
ATOM 1348 O O . ASN A 1 180 ? 28.806 30.254 51.985 1.00 12.90 175 ASN A O 1
ATOM 1353 N N . ASN A 1 181 ? 30.216 31.965 51.542 1.00 13.15 176 ASN A N 1
ATOM 1354 C CA . ASN A 1 181 ? 29.948 31.993 50.109 1.00 13.65 176 ASN A CA 1
ATOM 1355 C C . ASN A 1 181 ? 28.461 32.141 49.789 1.00 13.98 176 ASN A C 1
ATOM 1356 O O . ASN A 1 181 ? 27.929 31.459 48.915 1.00 14.64 176 ASN A O 1
ATOM 1369 N N . SER A 1 183 ? 26.001 31.043 51.302 1.00 14.38 178 SER A N 1
ATOM 1370 C CA . SER A 1 183 ? 25.191 29.876 51.667 1.00 13.74 178 SER A CA 1
ATOM 1371 C C . SER A 1 183 ? 24.405 30.080 52.967 1.00 13.36 178 SER A C 1
ATOM 1372 O O . SER A 1 183 ? 23.394 29.414 53.199 1.00 12.35 178 SER A O 1
ATOM 1375 N N . ILE A 1 184 ? 24.895 30.990 53.806 1.00 13.01 179 ILE A N 1
ATOM 1376 C CA . ILE A 1 184 ? 24.255 31.326 55.066 1.00 13.44 179 ILE A CA 1
ATOM 1377 C C . ILE A 1 184 ? 23.685 32.729 54.958 1.00 13.92 179 ILE A C 1
ATOM 1378 O O . ILE A 1 184 ? 24.413 33.685 54.702 1.00 13.64 179 ILE A O 1
ATOM 1383 N N . CYS A 1 185 ? 22.372 32.835 55.102 1.00 14.13 180 CYS A N 1
ATOM 1384 C CA . CYS A 1 185 ? 21.706 34.119 54.996 1.00 14.53 180 CYS A CA 1
ATOM 1385 C C . CYS A 1 185 ? 20.957 34.366 56.288 1.00 14.51 180 CYS A C 1
ATOM 1386 O O . CYS A 1 185 ? 19.929 33.732 56.553 1.00 14.30 180 CYS A O 1
ATOM 1389 N N . HIS A 1 186 ? 21.500 35.260 57.107 1.00 14.68 181 HIS A N 1
ATOM 1390 C CA . HIS A 1 186 ? 20.859 35.623 58.365 1.00 15.00 181 HIS A CA 1
ATOM 1391 C C . HIS A 1 186 ? 19.725 36.610 58.109 1.00 15.17 181 HIS A C 1
ATOM 1392 O O . HIS A 1 186 ? 19.833 37.457 57.224 1.00 15.23 181 HIS A O 1
ATOM 1399 N N . PRO A 1 187 ? 18.644 36.507 58.885 1.00 15.36 182 PRO A N 1
ATOM 1400 C CA . PRO A 1 187 ? 17.536 37.464 58.787 1.00 15.40 182 PRO A CA 1
ATOM 1401 C C . PRO A 1 187 ? 18.038 38.882 59.032 1.00 15.49 182 PRO A C 1
ATOM 1402 O O . PRO A 1 187 ? 18.969 39.069 59.820 1.00 15.70 182 PRO A O 1
ATOM 1406 N N . PRO A 1 188 ? 17.475 39.863 58.337 1.00 15.45 183 PRO A N 1
ATOM 1407 C CA . PRO A 1 188 ? 17.910 41.254 58.510 1.00 15.42 183 PRO A CA 1
ATOM 1408 C C . PRO A 1 188 ? 17.573 41.801 59.896 1.00 15.78 183 PRO A C 1
ATOM 1409 O O . PRO A 1 188 ? 16.576 41.396 60.508 1.00 15.64 183 PRO A O 1
ATOM 1413 N N . LYS A 1 189 ? 18.422 42.690 60.397 1.00 15.49 184 LYS A N 1
ATOM 1414 C CA . LYS A 1 189 ? 18.071 43.485 61.558 1.00 15.80 184 LYS A CA 1
ATOM 1415 C C . LYS A 1 189 ? 17.555 44.819 61.051 1.00 15.59 184 LYS A C 1
ATOM 1416 O O . LYS A 1 189 ? 18.269 45.550 60.358 1.00 15.44 184 LYS A O 1
ATOM 1422 N N . ILE A 1 190 ? 16.295 45.110 61.355 1.00 14.83 185 ILE A N 1
ATOM 1423 C CA . ILE A 1 190 ? 15.667 46.328 60.864 1.00 15.04 185 ILE A CA 1
ATOM 1424 C C . ILE A 1 190 ? 15.296 47.195 62.056 1.00 15.25 185 ILE A C 1
ATOM 1425 O O . ILE A 1 190 ? 14.587 46.743 62.950 1.00 15.17 185 ILE A O 1
ATOM 1430 N N . THR A 1 191 ? 15.796 48.428 62.071 1.00 15.18 186 THR A N 1
ATOM 1431 C CA . THR A 1 191 ? 15.596 49.329 63.209 1.00 15.42 186 THR A CA 1
ATOM 1432 C C . THR A 1 191 ? 15.057 50.675 62.756 1.00 15.42 186 THR A C 1
ATOM 1433 O O . THR A 1 191 ? 15.216 51.046 61.606 1.00 15.67 186 THR A O 1
ATOM 1437 N N . SER A 1 192 ? 14.413 51.394 63.672 1.00 15.87 187 SER A N 1
ATOM 1438 C CA . SER A 1 192 ? 13.970 52.760 63.405 1.00 16.42 187 SER A CA 1
ATOM 1439 C C . SER A 1 192 ? 15.174 53.650 63.116 1.00 16.31 187 SER A C 1
ATOM 1440 O O . SER A 1 192 ? 16.176 53.595 63.830 1.00 17.02 187 SER A O 1
ATOM 1443 N N . TYR A 1 193 ? 15.080 54.441 62.052 1.00 15.82 188 TYR A N 1
ATOM 1444 C CA . TYR A 1 193 ? 16.162 55.330 61.645 1.00 15.83 188 TYR A CA 1
ATOM 1445 C C . TYR A 1 193 ? 15.541 56.668 61.310 1.00 16.09 188 TYR A C 1
ATOM 1446 O O . TYR A 1 193 ? 14.909 56.821 60.263 1.00 16.61 188 TYR A O 1
ATOM 1455 N N . LYS A 1 194 ? 15.687 57.624 62.215 1.00 16.18 189 LYS A N 1
ATOM 1456 C CA . LYS A 1 194 ? 15.121 58.946 62.009 1.00 16.73 189 LYS A CA 1
ATOM 1457 C C . LYS A 1 194 ? 16.225 59.990 62.038 1.00 16.28 189 LYS A C 1
ATOM 1458 O O . LYS A 1 194 ? 17.237 59.815 62.726 1.00 16.34 189 LYS A O 1
ATOM 1464 N N . LYS A 1 195 ? 16.028 61.061 61.278 1.00 15.62 190 LYS A N 1
ATOM 1465 C CA . LYS A 1 195 ? 16.906 62.227 61.329 1.00 15.35 190 LYS A CA 1
ATOM 1466 C C . LYS A 1 195 ? 18.366 61.879 61.003 1.00 15.27 190 LYS A C 1
ATOM 1467 O O . LYS A 1 195 ? 19.290 62.287 61.711 1.00 15.20 190 LYS A O 1
ATOM 1473 N N . GLY A 1 196 ? 18.551 61.131 59.922 1.00 15.00 191 GLY A N 1
ATOM 1474 C CA . GLY A 1 196 ? 19.872 60.858 59.379 1.00 15.25 191 GLY A CA 1
ATOM 1475 C C . GLY A 1 196 ? 19.837 60.681 57.868 1.00 14.87 191 GLY A C 1
ATOM 1476 O O . GLY A 1 196 ? 18.766 60.553 57.285 1.00 14.50 191 GLY A O 1
ATOM 1477 N N . PRO A 1 197 ? 21.011 60.676 57.240 1.00 15.16 192 PRO A N 1
ATOM 1478 C CA . PRO A 1 197 ? 21.124 60.530 55.783 1.00 15.00 192 PRO A CA 1
ATOM 1479 C C . PRO A 1 197 ? 20.884 59.105 55.304 1.00 15.11 192 PRO A C 1
ATOM 1480 O O . PRO A 1 197 ? 21.104 58.131 56.047 1.00 14.70 192 PRO A O 1
ATOM 1484 N N . SER A 1 198 ? 20.442 58.977 54.058 1.00 14.63 193 SER A N 1
ATOM 1485 C CA . SER A 1 198 ? 20.413 57.672 53.429 1.00 14.76 193 SER A CA 1
ATOM 1486 C C . SER A 1 198 ? 21.818 57.308 52.964 1.00 13.87 193 SER A C 1
ATOM 1487 O O . SER A 1 198 ? 22.656 58.178 52.716 1.00 14.00 193 SER A O 1
ATOM 1490 N N . TYR A 1 199 ? 22.071 56.013 52.861 1.00 13.33 194 TYR A N 1
ATOM 1491 C CA . TYR A 1 199 ? 23.353 55.507 52.418 1.00 12.84 194 TYR A CA 1
ATOM 1492 C C . TYR A 1 199 ? 23.244 54.006 52.231 1.00 12.68 194 TYR A C 1
ATOM 1493 O O . TYR A 1 199 ? 22.254 53.387 52.647 1.00 12.64 194 TYR A O 1
ATOM 1502 N N . THR A 1 200 ? 24.279 53.437 51.626 1.00 12.20 195 THR A N 1
ATOM 1503 C CA . THR A 1 200 ? 24.456 52.001 51.534 1.00 12.72 195 THR A CA 1
ATOM 1504 C C . THR A 1 200 ? 25.910 51.696 51.836 1.00 13.12 195 THR A C 1
ATOM 1505 O O . THR A 1 200 ? 26.819 52.359 51.321 1.00 13.27 195 THR A O 1
ATOM 1509 N N . LYS A 1 201 ? 26.131 50.709 52.694 1.00 13.67 196 LYS A N 1
ATOM 1510 C CA . LYS A 1 201 ? 27.479 50.288 53.020 1.00 14.51 196 LYS A CA 1
ATOM 1511 C C . LYS A 1 201 ? 27.576 48.778 52.832 1.00 14.61 196 LYS A C 1
ATOM 1512 O O . LYS A 1 201 ? 26.796 48.030 53.421 1.00 15.35 196 LYS A O 1
ATOM 1518 N N . VAL A 1 202 ? 28.521 48.352 51.995 1.00 14.49 197 VAL A N 1
ATOM 1519 C CA . VAL A 1 202 ? 28.800 46.931 51.779 1.00 15.18 197 VAL A CA 1
ATOM 1520 C C . VAL A 1 202 ? 30.124 46.598 52.431 1.00 15.26 197 VAL A C 1
ATOM 1521 O O . VAL A 1 202 ? 31.145 47.269 52.187 1.00 14.60 197 VAL A O 1
ATOM 1525 N N . THR A 1 203 ? 30.107 45.586 53.293 1.00 15.52 198 THR A N 1
ATOM 1526 C CA . THR A 1 203 ? 31.316 45.146 53.947 1.00 16.23 198 THR A CA 1
ATOM 1527 C C . THR A 1 203 ? 31.536 43.675 53.648 1.00 16.58 198 THR A C 1
ATOM 1528 O O . THR A 1 203 ? 30.669 42.854 53.926 1.00 17.29 198 THR A O 1
ATOM 1532 N N . PHE A 1 204 ? 32.688 43.340 53.077 1.00 15.86 199 PHE A N 1
ATOM 1533 C CA . PHE A 1 204 ? 32.954 41.938 52.766 1.00 15.92 199 PHE A CA 1
ATOM 1534 C C . PHE A 1 204 ? 34.346 41.479 53.153 1.00 15.81 199 PHE A C 1
ATOM 1535 O O . PHE A 1 204 ? 35.308 42.248 53.129 1.00 15.48 199 PHE A O 1
ATOM 1543 N N . LYS A 1 205 ? 34.426 40.212 53.522 1.00 15.65 200 LYS A N 1
ATOM 1544 C CA . LYS A 1 205 ? 35.690 39.555 53.771 1.00 16.74 200 LYS A CA 1
ATOM 1545 C C . LYS A 1 205 ? 35.862 38.497 52.684 1.00 16.38 200 LYS A C 1
ATOM 1546 O O . LYS A 1 205 ? 35.209 37.454 52.727 1.00 15.89 200 LYS A O 1
ATOM 1552 N N . PRO A 1 206 ? 36.742 38.749 51.716 1.00 16.20 201 PRO A N 1
ATOM 1553 C CA . PRO A 1 206 ? 36.895 37.830 50.582 1.00 16.07 201 PRO A CA 1
ATOM 1554 C C . PRO A 1 206 ? 37.351 36.465 51.075 1.00 16.09 201 PRO A C 1
ATOM 1555 O O . PRO A 1 206 ? 38.132 36.381 52.027 1.00 16.31 201 PRO A O 1
ATOM 1559 N N . ASP A 1 207 ? 36.815 35.416 50.464 1.00 15.60 202 ASP A N 1
ATOM 1560 C CA . ASP A 1 207 ? 37.214 34.051 50.758 1.00 15.85 202 ASP A CA 1
ATOM 1561 C C . ASP A 1 207 ? 38.596 33.825 50.162 1.00 15.49 202 ASP A C 1
ATOM 1562 O O . ASP A 1 207 ? 38.740 33.353 49.035 1.00 15.42 202 ASP A O 1
ATOM 1567 N N . LEU A 1 208 ? 39.619 34.168 50.930 1.00 15.39 203 LEU A N 1
ATOM 1568 C CA . LEU A 1 208 ? 40.981 34.123 50.422 1.00 15.86 203 LEU A CA 1
ATOM 1569 C C . LEU A 1 208 ? 41.461 32.707 50.090 1.00 16.63 203 LEU A C 1
ATOM 1570 O O . LEU A 1 208 ? 42.313 32.532 49.223 1.00 16.64 203 LEU A O 1
ATOM 1575 N N . THR A 1 209 ? 40.906 31.700 50.763 1.00 17.14 204 THR A N 1
ATOM 1576 C CA . THR A 1 209 ? 41.248 30.312 50.428 1.00 18.16 204 THR A CA 1
ATOM 1577 C C . THR A 1 209 ? 40.907 29.996 48.978 1.00 17.63 204 THR A C 1
ATOM 1578 O O . THR A 1 209 ? 41.664 29.309 48.303 1.00 18.00 204 THR A O 1
ATOM 1582 N N . ARG A 1 210 ? 39.772 30.506 48.501 1.00 16.67 205 ARG A N 1
ATOM 1583 C CA . ARG A 1 210 ? 39.342 30.270 47.120 1.00 16.47 205 ARG A CA 1
ATOM 1584 C C . ARG A 1 210 ? 40.177 31.031 46.086 1.00 16.23 205 ARG A C 1
ATOM 1585 O O . ARG A 1 210 ? 40.127 30.718 44.891 1.00 15.87 205 ARG A O 1
ATOM 1593 N N . PHE A 1 211 ? 40.938 32.024 46.553 1.00 15.99 206 PHE A N 1
ATOM 1594 C CA . PHE A 1 211 ? 41.849 32.790 45.706 1.00 16.21 206 PHE A CA 1
ATOM 1595 C C . PHE A 1 211 ? 43.314 32.383 45.901 1.00 16.69 206 PHE A C 1
ATOM 1596 O O . PHE A 1 211 ? 44.217 33.027 45.369 1.00 16.44 206 PHE A O 1
ATOM 1604 N N . GLY A 1 212 ? 43.542 31.316 46.665 1.00 17.00 207 GLY A N 1
ATOM 1605 C CA . GLY A 1 212 ? 44.885 30.805 46.892 1.00 18.04 207 GLY A CA 1
ATOM 1606 C C . GLY A 1 212 ? 45.780 31.734 47.697 1.00 18.50 207 GLY A C 1
ATOM 1607 O O . GLY A 1 212 ? 47.009 31.726 47.533 1.00 19.09 207 GLY A O 1
ATOM 1616 N N . LYS A 1 214 ? 46.648 33.819 51.649 1.00 21.25 209 LYS A N 1
ATOM 1617 C CA . LYS A 1 214 ? 46.527 33.850 53.101 1.00 21.96 209 LYS A CA 1
ATOM 1618 C C . LYS A 1 214 ? 46.225 35.266 53.595 1.00 22.47 209 LYS A C 1
ATOM 1619 O O . LYS A 1 214 ? 45.601 35.446 54.641 1.00 23.00 209 LYS A O 1
ATOM 1621 N N . GLU A 1 215 ? 46.670 36.263 52.832 1.00 22.88 210 GLU A N 1
ATOM 1622 C CA . GLU A 1 215 ? 46.519 37.670 53.203 1.00 23.54 210 GLU A CA 1
ATOM 1623 C C . GLU A 1 215 ? 46.495 38.577 51.972 1.00 23.08 210 GLU A C 1
ATOM 1624 O O . GLU A 1 215 ? 46.883 38.164 50.880 1.00 23.60 210 GLU A O 1
ATOM 1630 N N . LEU A 1 216 ? 46.052 39.815 52.162 1.00 22.35 211 LEU A N 1
ATOM 1631 C CA . LEU A 1 216 ? 46.086 40.819 51.103 1.00 21.74 211 LEU A CA 1
ATOM 1632 C C . LEU A 1 216 ? 47.465 41.466 51.037 1.00 21.66 211 LEU A C 1
ATOM 1633 O O . LEU A 1 216 ? 47.792 42.321 51.868 1.00 22.39 211 LEU A O 1
ATOM 1638 N N . ASP A 1 217 ? 48.276 41.061 50.062 1.00 20.62 212 ASP A N 1
ATOM 1639 C CA . ASP A 1 217 ? 49.650 41.573 49.960 1.00 20.20 212 ASP A CA 1
ATOM 1640 C C . ASP A 1 217 ? 49.682 42.923 49.247 1.00 19.62 212 ASP A C 1
ATOM 1641 O O . ASP A 1 217 ? 48.646 43.423 48.812 1.00 19.12 212 ASP A O 1
ATOM 1646 N N . ASN A 1 218 ? 50.872 43.497 49.115 1.00 19.07 213 ASN A N 1
ATOM 1647 C CA . ASN A 1 218 ? 51.018 44.856 48.601 1.00 19.29 213 ASN A CA 1
ATOM 1648 C C . ASN A 1 218 ? 50.561 45.025 47.153 1.00 18.58 213 ASN A C 1
ATOM 1649 O O . ASN A 1 218 ? 50.081 46.088 46.774 1.00 17.75 213 ASN A O 1
ATOM 1654 N N . ASP A 1 219 ? 50.700 43.958 46.363 1.00 18.20 214 ASP A N 1
ATOM 1655 C CA . ASP A 1 219 ? 50.333 43.969 44.947 1.00 17.56 214 ASP A CA 1
ATOM 1656 C C . ASP A 1 219 ? 48.829 44.141 44.742 1.00 16.81 214 ASP A C 1
ATOM 1657 O O . ASP A 1 219 ? 48.407 45.020 43.997 1.00 16.63 214 ASP A O 1
ATOM 1662 N N . ILE A 1 220 ? 48.020 43.314 45.403 1.00 15.83 215 ILE A N 1
ATOM 1663 C CA . ILE A 1 220 ? 46.567 43.465 45.291 1.00 15.67 215 ILE A CA 1
ATOM 1664 C C . ILE A 1 220 ? 46.072 44.781 45.919 1.00 15.10 215 ILE A C 1
ATOM 1665 O O . ILE A 1 220 ? 45.205 45.451 45.361 1.00 14.73 215 ILE A O 1
ATOM 1670 N N . LEU A 1 221 ? 46.658 45.166 47.054 1.00 15.41 216 LEU A N 1
ATOM 1671 C CA . LEU A 1 221 ? 46.294 46.422 47.710 1.00 15.32 216 LEU A CA 1
ATOM 1672 C C . LEU A 1 221 ? 46.575 47.617 46.814 1.00 15.26 216 LEU A C 1
ATOM 1673 O O . LEU A 1 221 ? 45.771 48.551 46.750 1.00 15.08 216 LEU A O 1
ATOM 1678 N N . GLY A 1 222 ? 47.726 47.591 46.138 1.00 15.37 217 GLY A N 1
ATOM 1679 C CA . GLY A 1 222 ? 48.112 48.651 45.218 1.00 15.34 217 GLY A CA 1
ATOM 1680 C C . GLY A 1 222 ? 47.124 48.801 44.070 1.00 15.51 217 GLY A C 1
ATOM 1681 O O . GLY A 1 222 ? 46.758 49.910 43.693 1.00 15.03 217 GLY A O 1
ATOM 1682 N N . VAL A 1 223 ? 46.695 47.671 43.517 1.00 15.25 218 VAL A N 1
ATOM 1683 C CA . VAL A 1 223 ? 45.817 47.670 42.357 1.00 15.37 218 VAL A CA 1
ATOM 1684 C C . VAL A 1 223 ? 44.394 48.060 42.771 1.00 15.05 218 VAL A C 1
ATOM 1685 O O . VAL A 1 223 ? 43.723 48.813 42.073 1.00 15.09 218 VAL A O 1
ATOM 1697 N N . ARG A 1 225 ? 43.646 50.011 45.346 1.00 14.61 220 ARG A N 1
ATOM 1698 C CA . ARG A 1 225 ? 43.689 51.433 45.655 1.00 15.12 220 ARG A CA 1
ATOM 1699 C C . ARG A 1 225 ? 43.654 52.281 44.377 1.00 14.80 220 ARG A C 1
ATOM 1700 O O . ARG A 1 225 ? 42.922 53.267 44.304 1.00 14.42 220 ARG A O 1
ATOM 1708 N N . ARG A 1 226 ? 44.420 51.877 43.362 1.00 15.02 221 ARG A N 1
ATOM 1709 C CA . ARG A 1 226 ? 44.383 52.576 42.078 1.00 15.12 221 ARG A CA 1
ATOM 1710 C C . ARG A 1 226 ? 42.982 52.564 41.459 1.00 15.36 221 ARG A C 1
ATOM 1711 O O . ARG A 1 226 ? 42.537 53.563 40.893 1.00 15.34 221 ARG A O 1
ATOM 1719 N N . ARG A 1 227 ? 42.279 51.442 41.593 1.00 15.27 222 ARG A N 1
ATOM 1720 C CA . ARG A 1 227 ? 40.939 51.331 41.040 1.00 15.19 222 ARG A CA 1
ATOM 1721 C C . ARG A 1 227 ? 39.994 52.363 41.689 1.00 15.09 222 ARG A C 1
ATOM 1722 O O . ARG A 1 227 ? 39.044 52.844 41.055 1.00 14.81 222 ARG A O 1
ATOM 1730 N N . VAL A 1 228 ? 40.273 52.712 42.943 1.00 14.86 223 VAL A N 1
ATOM 1731 C CA . VAL A 1 228 ? 39.470 53.712 43.637 1.00 14.81 223 VAL A CA 1
ATOM 1732 C C . VAL A 1 228 ? 39.751 55.106 43.068 1.00 14.70 223 VAL A C 1
ATOM 1733 O O . VAL A 1 228 ? 38.837 55.909 42.906 1.00 15.14 223 VAL A O 1
ATOM 1737 N N . TYR A 1 229 ? 41.010 55.375 42.728 1.00 14.58 224 TYR A N 1
ATOM 1738 C CA . TYR A 1 229 ? 41.349 56.577 41.962 1.00 14.59 224 TYR A CA 1
ATOM 1739 C C . TYR A 1 229 ? 40.592 56.631 40.623 1.00 14.64 224 TYR A C 1
ATOM 1740 O O . TYR A 1 229 ? 40.045 57.676 40.273 1.00 14.00 224 TYR A O 1
ATOM 1749 N N . ASP A 1 230 ? 40.525 55.497 39.904 1.00 14.65 225 ASP A N 1
ATOM 1750 C CA . ASP A 1 230 ? 39.734 55.414 38.656 1.00 14.89 225 ASP A CA 1
ATOM 1751 C C . ASP A 1 230 ? 38.315 55.930 38.863 1.00 15.13 225 ASP A C 1
ATOM 1752 O O . ASP A 1 230 ? 37.790 56.678 38.038 1.00 15.14 225 ASP A O 1
ATOM 1757 N N . ILE A 1 231 ? 37.670 55.438 39.922 1.00 15.43 226 ILE A N 1
ATOM 1758 C CA . ILE A 1 231 ? 36.282 55.781 40.215 1.00 16.00 226 ILE A CA 1
ATOM 1759 C C . ILE A 1 231 ? 36.136 57.299 40.387 1.00 16.40 226 ILE A C 1
ATOM 1760 O O . ILE A 1 231 ? 35.259 57.923 39.780 1.00 16.46 226 ILE A O 1
ATOM 1765 N N . ASN A 1 232 ? 37.016 57.890 41.193 1.00 16.62 227 ASN A N 1
ATOM 1766 C CA . ASN A 1 232 ? 37.061 59.354 41.360 1.00 17.15 227 ASN A CA 1
ATOM 1767 C C . ASN A 1 232 ? 37.281 60.076 40.031 1.00 17.01 227 ASN A C 1
ATOM 1768 O O . ASN A 1 232 ? 36.696 61.130 39.777 1.00 16.93 227 ASN A O 1
ATOM 1773 N N . GLY A 1 233 ? 38.141 59.508 39.194 1.00 16.81 228 GLY A N 1
ATOM 1774 C CA . GLY A 1 233 ? 38.429 60.075 37.889 1.00 16.83 228 GLY A CA 1
ATOM 1775 C C . GLY A 1 233 ? 37.276 59.977 36.910 1.00 17.08 228 GLY A C 1
ATOM 1776 O O . GLY A 1 233 ? 37.045 60.901 36.140 1.00 17.31 228 GLY A O 1
ATOM 1777 N N . SER A 1 234 ? 36.545 58.865 36.949 1.00 17.33 229 SER A N 1
ATOM 1778 C CA . SER A 1 234 ? 35.508 58.583 35.943 1.00 17.81 229 SER A CA 1
ATOM 1779 C C . SER A 1 234 ? 34.113 59.103 36.301 1.00 17.65 229 SER A C 1
ATOM 1780 O O . SER A 1 234 ? 33.358 59.483 35.415 1.00 17.86 229 SER A O 1
ATOM 1783 N N . VAL A 1 235 ? 33.773 59.090 37.591 1.00 18.09 230 VAL A N 1
ATOM 1784 C CA . VAL A 1 235 ? 32.452 59.518 38.041 1.00 18.03 230 VAL A CA 1
ATOM 1785 C C . VAL A 1 235 ? 32.458 61.023 38.235 1.00 17.89 230 VAL A C 1
ATOM 1786 O O . VAL A 1 235 ? 33.282 61.558 38.968 1.00 17.48 230 VAL A O 1
ATOM 1790 N N . ARG A 1 236 ? 31.525 61.694 37.579 1.00 18.18 231 ARG A N 1
ATOM 1791 C CA . ARG A 1 236 ? 31.385 63.132 37.700 1.00 18.78 231 ARG A CA 1
ATOM 1792 C C . ARG A 1 236 ? 30.851 63.544 39.078 1.00 18.34 231 ARG A C 1
ATOM 1793 O O . ARG A 1 236 ? 29.984 62.881 39.632 1.00 17.94 231 ARG A O 1
ATOM 1801 N N . ASP A 1 237 ? 31.404 64.627 39.621 1.00 18.48 232 ASP A N 1
ATOM 1802 C CA . ASP A 1 237 ? 30.834 65.345 40.774 1.00 19.33 232 ASP A CA 1
ATOM 1803 C C . ASP A 1 237 ? 30.706 64.511 42.052 1.00 18.28 232 ASP A C 1
ATOM 1804 O O . ASP A 1 237 ? 29.701 64.597 42.756 1.00 18.34 232 ASP A O 1
ATOM 1809 N N . ILE A 1 238 ? 31.708 63.690 42.337 1.00 17.56 233 ILE A N 1
ATOM 1810 C CA . ILE A 1 238 ? 31.736 62.970 43.603 1.00 16.87 233 ILE A CA 1
ATOM 1811 C C . ILE A 1 238 ? 33.059 63.167 44.339 1.00 16.21 233 ILE A C 1
ATOM 1812 O O . ILE A 1 238 ? 34.048 63.622 43.767 1.00 16.49 233 ILE A O 1
ATOM 1817 N N . ASN A 1 239 ? 33.049 62.851 45.619 1.00 15.29 234 ASN A N 1
ATOM 1818 C CA . ASN A 1 239 ? 34.243 62.915 46.433 1.00 14.50 234 ASN A CA 1
ATOM 1819 C C . ASN A 1 239 ? 34.526 61.534 46.964 1.00 14.16 234 ASN A C 1
ATOM 1820 O O . ASN A 1 239 ? 33.657 60.916 47.570 1.00 14.49 234 ASN A O 1
ATOM 1825 N N . VAL A 1 240 ? 35.730 61.038 46.705 1.00 13.13 235 VAL A N 1
ATOM 1826 C CA . VAL A 1 240 ? 36.069 59.666 47.042 1.00 12.89 235 VAL A CA 1
ATOM 1827 C C . VAL A 1 240 ? 37.160 59.649 48.093 1.00 12.76 235 VAL A C 1
ATOM 1828 O O . VAL A 1 240 ? 38.078 60.485 48.067 1.00 12.97 235 VAL A O 1
ATOM 1832 N N . TYR A 1 241 ? 37.028 58.719 49.029 1.00 12.52 236 TYR A N 1
ATOM 1833 C CA . TYR A 1 241 ? 37.947 58.586 50.157 1.00 12.62 236 TYR A CA 1
ATOM 1834 C C . TYR A 1 241 ? 38.483 57.178 50.254 1.00 13.24 236 TYR A C 1
ATOM 1835 O O . TYR A 1 241 ? 37.769 56.215 49.997 1.00 13.21 236 TYR A O 1
ATOM 1844 N N . LEU A 1 242 ? 39.758 57.068 50.608 1.00 14.01 237 LEU A N 1
ATOM 1845 C CA . LEU A 1 242 ? 40.391 55.778 50.810 1.00 15.83 237 LEU A CA 1
ATOM 1846 C C . LEU A 1 242 ? 40.934 55.745 52.238 1.00 15.59 237 LEU A C 1
ATOM 1847 O O . LEU A 1 242 ? 41.834 56.509 52.582 1.00 15.55 237 LEU A O 1
ATOM 1852 N N . ASN A 1 243 ? 40.344 54.888 53.071 1.00 15.79 238 ASN A N 1
ATOM 1853 C CA . ASN A 1 243 ? 40.635 54.856 54.508 1.00 16.20 238 ASN A CA 1
ATOM 1854 C C . ASN A 1 243 ? 40.562 56.258 55.169 1.00 15.93 238 ASN A C 1
ATOM 1855 O O . ASN A 1 243 ? 41.416 56.617 55.985 1.00 15.52 238 ASN A O 1
ATOM 1860 N N . GLY A 1 244 ? 39.540 57.034 54.801 1.00 15.65 239 GLY A N 1
ATOM 1861 C CA . GLY A 1 244 ? 39.296 58.345 55.389 1.00 15.44 239 GLY A CA 1
ATOM 1862 C C . GLY A 1 244 ? 40.045 59.491 54.723 1.00 15.71 239 GLY A C 1
ATOM 1863 O O . GLY A 1 244 ? 39.835 60.666 55.062 1.00 15.16 239 GLY A O 1
ATOM 1864 N N . LYS A 1 245 ? 40.915 59.157 53.773 1.00 15.91 240 LYS A N 1
ATOM 1865 C CA . LYS A 1 245 ? 41.778 60.150 53.135 1.00 16.49 240 LYS A CA 1
ATOM 1866 C C . LYS A 1 245 ? 41.233 60.529 51.765 1.00 15.91 240 LYS A C 1
ATOM 1867 O O . LYS A 1 245 ? 41.029 59.666 50.913 1.00 16.05 240 LYS A O 1
ATOM 1873 N N . SER A 1 246 ? 41.004 61.826 51.558 1.00 15.92 241 SER A N 1
ATOM 1874 C CA . SER A 1 246 ? 40.506 62.328 50.284 1.00 15.72 241 SER A CA 1
ATOM 1875 C C . SER A 1 246 ? 41.482 62.025 49.149 1.00 16.22 241 SER A C 1
ATOM 1876 O O . SER A 1 246 ? 42.680 62.235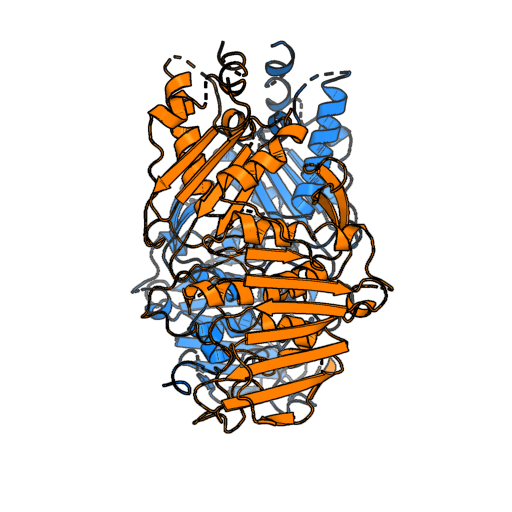 49.286 1.00 15.06 241 SER A O 1
ATOM 1879 N N . LEU A 1 247 ? 40.955 61.539 48.028 1.00 16.81 242 LEU A N 1
ATOM 1880 C CA . LEU A 1 247 ? 41.778 61.255 46.847 1.00 18.03 242 LEU A CA 1
ATOM 1881 C C . LEU A 1 247 ? 42.091 62.507 46.030 1.00 18.89 242 LEU A C 1
ATOM 1882 O O . LEU A 1 247 ? 42.861 62.452 45.061 1.00 19.59 242 LEU A O 1
ATOM 1887 N N . LYS A 1 248 ? 41.473 63.622 46.414 1.00 19.78 243 LYS A N 1
ATOM 1888 C CA . LYS A 1 248 ? 41.841 64.965 45.932 1.00 20.73 243 LYS A CA 1
ATOM 1889 C C . LYS A 1 248 ? 41.403 65.272 44.496 1.00 21.26 243 LYS A C 1
ATOM 1890 O O . LYS A 1 248 ? 40.968 66.390 44.208 1.00 21.69 243 LYS A O 1
ATOM 1896 N N . ILE A 1 249 ? 41.513 64.293 43.599 1.00 21.82 244 ILE A N 1
ATOM 1897 C CA . ILE A 1 249 ? 41.123 64.510 42.206 1.00 22.07 244 ILE A CA 1
ATOM 1898 C C . ILE A 1 249 ? 39.616 64.716 42.098 1.00 22.67 244 ILE A C 1
ATOM 1899 O O . ILE A 1 249 ? 38.842 64.145 42.868 1.00 23.15 244 ILE A O 1
ATOM 1904 N N . ARG A 1 250 ? 39.210 65.577 41.174 1.00 23.19 245 ARG A N 1
ATOM 1905 C CA . ARG A 1 250 ? 37.822 66.010 41.099 1.00 23.81 245 ARG A CA 1
ATOM 1906 C C . ARG A 1 250 ? 37.164 65.600 39.788 1.00 23.50 245 ARG A C 1
ATOM 1907 O O . ARG A 1 250 ? 35.943 65.544 39.705 1.00 23.87 245 ARG A O 1
ATOM 1915 N N . ASN A 1 251 ? 37.981 65.319 38.771 1.00 22.84 246 ASN A N 1
ATOM 1916 C CA . ASN A 1 251 ? 37.484 65.019 37.428 1.00 22.36 246 ASN A CA 1
ATOM 1917 C C . ASN A 1 251 ? 38.483 64.200 36.597 1.00 21.51 246 ASN A C 1
ATOM 1918 O O . ASN A 1 251 ? 39.584 63.912 37.056 1.00 20.90 246 ASN A O 1
ATOM 1923 N N . PHE A 1 252 ? 38.098 63.860 35.366 1.00 21.05 247 PHE A N 1
ATOM 1924 C CA . PHE A 1 252 ? 38.929 63.008 34.494 1.00 20.06 247 PHE A CA 1
ATOM 1925 C C . PHE A 1 252 ? 40.252 63.640 34.055 1.00 19.95 247 PHE A C 1
ATOM 1926 O O . PHE A 1 252 ? 41.255 62.937 33.901 1.00 19.72 247 PHE A O 1
ATOM 1934 N N . LYS A 1 253 ? 40.257 64.957 33.842 1.00 19.46 248 LYS A N 1
ATOM 1935 C CA . LYS A 1 253 ? 41.498 65.667 33.528 1.00 19.18 248 LYS A CA 1
ATOM 1936 C C . LYS A 1 253 ? 42.515 65.515 34.667 1.00 18.92 248 LYS A C 1
ATOM 1937 O O . LYS A 1 253 ? 43.665 65.140 34.430 1.00 18.91 248 LYS A O 1
ATOM 1943 N N . ASN A 1 254 ? 42.068 65.777 35.898 1.00 18.39 249 ASN A N 1
ATOM 1944 C CA . ASN A 1 254 ? 42.875 65.539 37.098 1.00 17.79 249 ASN A CA 1
ATOM 1945 C C . ASN A 1 254 ? 43.420 64.114 37.130 1.00 17.22 249 ASN A C 1
ATOM 1946 O O . ASN A 1 254 ? 44.608 63.893 37.403 1.00 17.47 249 ASN A O 1
ATOM 1951 N N . TYR A 1 255 ? 42.539 63.154 36.868 1.00 16.81 250 TYR A N 1
ATOM 1952 C CA . TYR A 1 255 ? 42.902 61.742 36.860 1.00 16.49 250 TYR A CA 1
ATOM 1953 C C . TYR A 1 255 ? 44.030 61.472 35.854 1.00 16.63 250 TYR A C 1
ATOM 1954 O O . TYR A 1 255 ? 45.061 60.889 36.203 1.00 16.65 250 TYR A O 1
ATOM 1963 N N . VAL A 1 256 ? 43.832 61.902 34.612 1.00 16.52 251 VAL A N 1
ATOM 1964 C CA . VAL A 1 256 ? 44.827 61.674 33.558 1.00 17.11 251 VAL A CA 1
ATOM 1965 C C . VAL A 1 256 ? 46.178 62.326 33.903 1.00 17.42 251 VAL A C 1
ATOM 1966 O O . VAL A 1 256 ? 47.242 61.777 33.587 1.00 17.53 251 VAL A O 1
ATOM 1970 N N . GLU A 1 257 ? 46.115 63.472 34.585 1.00 17.69 252 GLU A N 1
ATOM 1971 C CA . GLU A 1 257 ? 47.299 64.207 35.032 1.00 18.58 252 GLU A CA 1
ATOM 1972 C C . GLU A 1 257 ? 48.168 63.408 36.010 1.00 18.13 252 GLU A C 1
ATOM 1973 O O . GLU A 1 257 ? 49.366 63.650 36.114 1.00 18.57 252 GLU A O 1
ATOM 1979 N N . LEU A 1 258 ? 47.565 62.443 36.703 1.00 17.95 253 LEU A N 1
ATOM 1980 C CA . LEU A 1 258 ? 48.312 61.549 37.594 1.00 17.98 253 LEU A CA 1
ATOM 1981 C C . LEU A 1 258 ? 49.339 60.707 36.835 1.00 18.13 253 LEU A C 1
ATOM 1982 O O . LEU A 1 258 ? 50.312 60.228 37.424 1.00 18.02 253 LEU A O 1
ATOM 1987 N N . TYR A 1 259 ? 49.110 60.530 35.532 1.00 17.70 254 TYR A N 1
ATOM 1988 C CA . TYR A 1 259 ? 49.999 59.749 34.679 1.00 18.29 254 TYR A CA 1
ATOM 1989 C C . TYR A 1 259 ? 51.131 60.601 34.077 1.00 18.97 254 TYR A C 1
ATOM 1990 O O . TYR A 1 259 ? 52.007 60.070 33.391 1.00 19.02 254 TYR A O 1
ATOM 1999 N N . LEU A 1 260 ? 51.108 61.913 34.346 1.00 19.92 255 LEU A N 1
ATOM 2000 C CA . LEU A 1 260 ? 52.010 62.873 33.691 1.00 21.05 255 LEU A CA 1
ATOM 2001 C C . LEU A 1 260 ? 53.491 62.533 33.863 1.00 21.88 255 LEU A C 1
ATOM 2002 O O . LEU A 1 260 ? 54.253 62.528 32.891 1.00 21.75 255 LEU A O 1
ATOM 2007 N N . LYS A 1 261 ? 53.886 62.249 35.101 1.00 22.83 256 LYS A N 1
ATOM 2008 C CA . LYS A 1 261 ? 55.288 61.995 35.428 1.00 24.02 256 LYS A CA 1
ATOM 2009 C C . LYS A 1 261 ? 55.832 60.744 34.728 1.00 24.44 256 LYS A C 1
ATOM 2010 O O . LYS A 1 261 ? 57.003 60.704 34.341 1.00 24.66 256 LYS A O 1
ATOM 2016 N N . SER A 1 262 ? 54.970 59.742 34.544 1.00 24.76 257 SER A N 1
ATOM 2017 C CA . SER A 1 262 ? 55.331 58.526 33.814 1.00 25.11 257 SER A CA 1
ATOM 2018 C C . SER A 1 262 ? 55.428 58.760 32.307 1.00 25.19 257 SER A C 1
ATOM 2019 O O . SER A 1 262 ? 56.340 58.245 31.652 1.00 25.17 257 SER A O 1
ATOM 2022 N N . LEU A 1 263 ? 54.475 59.519 31.764 1.00 25.23 258 LEU A N 1
ATOM 2023 C CA . LEU A 1 263 ? 54.449 59.847 30.334 1.00 25.51 258 LEU A CA 1
ATOM 2024 C C . LEU A 1 263 ? 55.555 60.832 30.001 1.00 25.47 258 LEU A C 1
ATOM 2025 O O . LEU A 1 263 ? 55.863 61.712 30.805 1.00 26.04 258 LEU A O 1
ATOM 2030 N N . ILE A 1 281 ? 54.679 72.520 23.889 1.00 25.20 276 ILE A N 1
ATOM 2031 C CA . ILE A 1 281 ? 53.610 71.555 23.641 1.00 25.15 276 ILE A CA 1
ATOM 2032 C C . ILE A 1 281 ? 53.454 70.595 24.821 1.00 24.98 276 ILE A C 1
ATOM 2033 O O . ILE A 1 281 ? 54.437 69.998 25.275 1.00 25.13 276 ILE A O 1
ATOM 2035 N N . PRO A 1 282 ? 52.221 70.448 25.315 1.00 24.68 277 PRO A N 1
ATOM 2036 C CA . PRO A 1 282 ? 51.962 69.696 26.550 1.00 24.36 277 PRO A CA 1
ATOM 2037 C C . PRO A 1 282 ? 52.129 68.198 26.359 1.00 23.91 277 PRO A C 1
ATOM 2038 O O . PRO A 1 282 ? 51.880 67.685 25.264 1.00 23.85 277 PRO A O 1
ATOM 2042 N N . THR A 1 283 ? 52.557 67.517 27.420 1.00 23.54 278 THR A N 1
ATOM 2043 C CA . THR A 1 283 ? 52.657 66.059 27.439 1.00 23.30 278 THR A CA 1
ATOM 2044 C C . THR A 1 283 ? 51.288 65.412 27.267 1.00 23.13 278 THR A C 1
ATOM 2045 O O . THR A 1 283 ? 51.138 64.450 26.509 1.00 22.87 278 THR A O 1
ATOM 2049 N N . ILE A 1 284 ? 50.295 65.933 27.983 1.00 23.08 279 ILE A N 1
ATOM 2050 C CA . ILE A 1 284 ? 48.935 65.430 27.869 1.00 22.98 279 ILE A CA 1
ATOM 2051 C C . ILE A 1 284 ? 48.004 66.482 27.279 1.00 22.70 279 ILE A C 1
ATOM 2052 O O . ILE A 1 284 ? 48.018 67.652 27.682 1.00 22.91 279 ILE A O 1
ATOM 2057 N N . LEU A 1 285 ? 47.223 66.052 26.297 1.00 21.68 280 LEU A N 1
ATOM 2058 C CA . LEU A 1 285 ? 46.236 66.892 25.645 1.00 21.08 280 LEU A CA 1
ATOM 2059 C C . LEU A 1 285 ? 44.867 66.320 25.972 1.00 20.54 280 LEU A C 1
ATOM 2060 O O . LEU A 1 285 ? 44.568 65.191 25.597 1.00 20.32 280 LEU A O 1
ATOM 2065 N N . TYR A 1 286 ? 44.054 67.097 26.680 1.00 19.76 281 TYR A N 1
ATOM 2066 C CA . TYR A 1 286 ? 42.729 66.655 27.122 1.00 19.54 281 TYR A CA 1
ATOM 2067 C C . TYR A 1 286 ? 41.626 67.494 26.492 1.00 19.71 281 TYR A C 1
ATOM 2068 O O . TYR A 1 286 ? 41.776 68.713 26.337 1.00 18.86 281 TYR A O 1
ATOM 2077 N N . GLU A 1 287 ? 40.507 66.850 26.155 1.00 19.90 282 GLU A N 1
ATOM 2078 C CA . GLU A 1 287 ? 39.294 67.585 25.787 1.00 20.51 282 GLU A CA 1
ATOM 2079 C C . GLU A 1 287 ? 38.007 66.843 26.115 1.00 20.16 282 GLU A C 1
ATOM 2080 O O . GLU A 1 287 ? 37.874 65.646 25.843 1.00 19.44 282 GLU A O 1
ATOM 2086 N N . ARG A 1 288 ? 37.064 67.561 26.721 1.00 19.71 283 ARG A N 1
ATOM 2087 C CA . ARG A 1 288 ? 35.695 67.095 26.768 1.00 19.68 283 ARG A CA 1
ATOM 2088 C C . ARG A 1 288 ? 35.060 67.404 25.422 1.00 19.55 283 ARG A C 1
ATOM 2089 O O . ARG A 1 288 ? 34.951 68.569 25.027 1.00 19.54 283 ARG A O 1
ATOM 2097 N N . ILE A 1 289 ? 34.667 66.355 24.710 1.00 19.16 284 ILE A N 1
ATOM 2098 C CA . ILE A 1 289 ? 34.074 66.499 23.384 1.00 19.10 284 ILE A CA 1
ATOM 2099 C C . ILE A 1 289 ? 32.588 66.822 23.519 1.00 18.58 284 ILE A C 1
ATOM 2100 O O . ILE A 1 289 ? 32.063 67.708 22.833 1.00 18.80 284 ILE A O 1
ATOM 2105 N N . ASN A 1 290 ? 31.918 66.100 24.416 1.00 18.19 285 ASN A N 1
ATOM 2106 C CA . ASN A 1 290 ? 30.548 66.412 24.823 1.00 17.65 285 ASN A CA 1
ATOM 2107 C C . ASN A 1 290 ? 30.263 65.862 26.227 1.00 17.67 285 ASN A C 1
ATOM 2108 O O . ASN A 1 290 ? 31.178 65.405 26.915 1.00 17.65 285 ASN A O 1
ATOM 2113 N N . ASN A 1 291 ? 28.997 65.892 26.641 1.00 17.08 286 ASN A N 1
ATOM 2114 C CA . ASN A 1 291 ? 28.631 65.475 27.993 1.00 17.68 286 ASN A CA 1
ATOM 2115 C C . ASN A 1 291 ? 28.788 63.976 28.272 1.00 17.10 286 ASN A C 1
ATOM 2116 O O . ASN A 1 291 ? 28.672 63.544 29.420 1.00 17.31 286 ASN A O 1
ATOM 2121 N N . ARG A 1 292 ? 29.070 63.196 27.229 1.00 16.60 287 ARG A N 1
ATOM 2122 C CA . ARG A 1 292 ? 29.246 61.743 27.373 1.00 16.73 287 ARG A CA 1
ATOM 2123 C C . ARG A 1 292 ? 30.630 61.235 26.956 1.00 16.45 287 ARG A C 1
ATOM 2124 O O . ARG A 1 292 ? 30.913 60.030 27.067 1.00 16.66 287 ARG A O 1
ATOM 2132 N N . TRP A 1 293 ? 31.488 62.133 26.478 1.00 15.84 288 TRP A N 1
ATOM 2133 C CA . TRP A 1 293 ? 32.807 61.739 25.978 1.00 16.02 288 TRP A CA 1
ATOM 2134 C C . TRP A 1 293 ? 33.919 62.711 26.378 1.00 16.24 288 TRP A C 1
ATOM 2135 O O . TRP A 1 293 ? 33.851 63.910 26.083 1.00 16.27 288 TRP A O 1
ATOM 2146 N N . GLU A 1 294 ? 34.940 62.175 27.040 1.00 16.35 289 GLU A N 1
ATOM 2147 C CA . GLU A 1 294 ? 36.197 62.892 27.272 1.00 16.58 289 GLU A CA 1
ATOM 2148 C C . GLU A 1 294 ? 37.345 62.064 26.724 1.00 16.32 289 GLU A C 1
ATOM 2149 O O . GLU A 1 294 ? 37.385 60.853 26.913 1.00 15.82 289 GLU A O 1
ATOM 2155 N N . VAL A 1 295 ? 38.291 62.727 26.065 1.00 16.25 290 VAL A N 1
ATOM 2156 C CA . VAL A 1 295 ? 39.432 62.051 25.481 1.00 16.55 290 VAL A CA 1
ATOM 2157 C C . VAL A 1 295 ? 40.701 62.796 25.864 1.00 16.79 290 VAL A C 1
ATOM 2158 O O . VAL A 1 295 ? 40.720 64.032 25.888 1.00 17.08 290 VAL A O 1
ATOM 2162 N N . ALA A 1 296 ? 41.743 62.045 26.208 1.00 16.65 291 ALA A N 1
ATOM 2163 C CA . ALA A 1 296 ? 43.073 62.622 26.367 1.00 16.52 291 ALA A CA 1
ATOM 2164 C C . ALA A 1 296 ? 44.084 61.827 25.563 1.00 16.48 291 ALA A C 1
ATOM 2165 O O . ALA A 1 296 ? 43.914 60.622 25.330 1.00 16.18 291 ALA A O 1
ATOM 2167 N N . PHE A 1 297 ? 45.142 62.504 25.149 1.00 16.11 292 PHE A N 1
ATOM 2168 C CA . PHE A 1 297 ? 46.145 61.904 24.288 1.00 16.39 292 PHE A CA 1
ATOM 2169 C C . PHE A 1 297 ? 47.545 62.209 24.794 1.00 16.04 292 PHE A C 1
ATOM 2170 O O . PHE A 1 297 ? 47.838 63.333 25.201 1.00 16.10 292 PHE A O 1
ATOM 2178 N N . ALA A 1 298 ? 48.405 61.198 24.763 1.00 16.12 293 ALA A N 1
ATOM 2179 C CA . ALA A 1 298 ? 49.837 61.394 24.940 1.00 15.87 293 ALA A CA 1
ATOM 2180 C C . ALA A 1 298 ? 50.591 60.519 23.953 1.00 15.96 293 ALA A C 1
ATOM 2181 O O . ALA A 1 298 ? 50.040 59.559 23.413 1.00 15.19 293 ALA A O 1
ATOM 2183 N N . VAL A 1 299 ? 51.850 60.864 23.705 1.00 15.62 294 VAL A N 1
ATOM 2184 C CA . VAL A 1 299 ? 52.702 60.061 22.836 1.00 15.81 294 VAL A CA 1
ATOM 2185 C C . VAL A 1 299 ? 53.205 58.847 23.613 1.00 16.29 294 VAL A C 1
ATOM 2186 O O . VAL A 1 299 ? 53.742 58.990 24.719 1.00 16.65 294 VAL A O 1
ATOM 2190 N N . SER A 1 300 ? 53.002 57.654 23.050 1.00 16.67 295 SER A N 1
ATOM 2191 C CA . SER A 1 300 ? 53.417 56.417 23.709 1.00 17.25 295 SER A CA 1
ATOM 2192 C C . SER A 1 300 ? 54.875 56.100 23.410 1.00 17.71 295 SER A C 1
ATOM 2193 O O . SER A 1 300 ? 55.379 56.395 22.332 1.00 17.13 295 SER A O 1
ATOM 2196 N N . ASP A 1 301 ? 55.533 55.472 24.372 1.00 18.69 296 ASP A N 1
ATOM 2197 C CA . ASP A 1 301 ? 56.961 55.248 24.304 1.00 19.66 296 ASP A CA 1
ATOM 2198 C C . ASP A 1 301 ? 57.328 53.986 23.510 1.00 19.40 296 ASP A C 1
ATOM 2199 O O . ASP A 1 301 ? 58.361 53.952 22.838 1.00 19.44 296 ASP A O 1
ATOM 2204 N N . ILE A 1 302 ? 56.479 52.959 23.574 1.00 18.84 297 ILE A N 1
ATOM 2205 C CA . ILE A 1 302 ? 56.842 51.640 23.031 1.00 18.62 297 ILE A CA 1
ATOM 2206 C C . ILE A 1 302 ? 55.819 51.084 22.033 1.00 18.15 297 ILE A C 1
ATOM 2207 O O . ILE A 1 302 ? 56.196 50.521 20.999 1.00 17.92 297 ILE A O 1
ATOM 2212 N N . SER A 1 303 ? 54.537 51.240 22.355 1.00 17.20 298 SER A N 1
ATOM 2213 C CA . SER A 1 303 ? 53.449 50.705 21.536 1.00 16.99 298 SER A CA 1
ATOM 2214 C C . SER A 1 303 ? 52.112 51.342 21.926 1.00 16.56 298 SER A C 1
ATOM 2215 O O . SER A 1 303 ? 52.049 52.156 22.858 1.00 16.67 298 SER A O 1
ATOM 2218 N N . PHE A 1 304 ? 51.044 50.973 21.221 1.00 16.08 299 PHE A N 1
ATOM 2219 C CA . PHE A 1 304 ? 49.719 51.500 21.530 1.00 15.66 299 PHE A CA 1
ATOM 2220 C C . PHE A 1 304 ? 49.334 51.201 22.975 1.00 15.48 299 PHE A C 1
ATOM 2221 O O . PHE A 1 304 ? 49.505 50.082 23.457 1.00 14.44 299 PHE A O 1
ATOM 2229 N N . GLN A 1 305 ? 48.827 52.221 23.658 1.00 15.72 300 GLN A N 1
ATOM 2230 C CA . GLN A 1 305 ? 48.381 52.081 25.041 1.00 16.23 300 GLN A CA 1
ATOM 2231 C C . GLN A 1 305 ? 47.028 52.753 25.173 1.00 15.97 300 GLN A C 1
ATOM 2232 O O . GLN A 1 305 ? 46.775 53.791 24.552 1.00 15.54 300 GLN A O 1
ATOM 2238 N N . GLN A 1 306 ? 46.151 52.160 25.975 1.00 15.68 301 GLN A N 1
ATOM 2239 C CA . GLN A 1 306 ? 44.850 52.764 26.227 1.00 15.57 301 GLN A CA 1
ATOM 2240 C C . GLN A 1 306 ? 44.433 52.605 27.680 1.00 15.60 301 GLN A C 1
ATOM 2241 O O . GLN A 1 306 ? 44.677 51.568 28.301 1.00 15.45 301 GLN A O 1
ATOM 2247 N N . ILE A 1 307 ? 43.856 53.663 28.230 1.00 15.60 302 ILE A N 1
ATOM 2248 C CA . ILE A 1 307 ? 43.129 53.565 29.492 1.00 15.94 302 ILE A CA 1
ATOM 2249 C C . ILE A 1 307 ? 41.747 54.121 29.246 1.00 15.51 302 ILE A C 1
ATOM 2250 O O . ILE A 1 307 ? 41.604 55.260 28.822 1.00 16.10 302 ILE A O 1
ATOM 2255 N N . SER A 1 308 ? 40.725 53.296 29.458 1.00 15.62 303 SER A N 1
ATOM 2256 C CA . SER A 1 308 ? 39.376 53.667 29.055 1.00 15.09 303 SER A CA 1
ATOM 2257 C C . SER A 1 308 ? 38.339 53.195 30.061 1.00 14.95 303 SER A C 1
ATOM 2258 O O . SER A 1 308 ? 38.541 52.196 30.754 1.00 14.01 303 SER A O 1
ATOM 2261 N N . PHE A 1 309 ? 37.236 53.939 30.127 1.00 14.93 304 PHE A N 1
ATOM 2262 C CA . PHE A 1 309 ? 36.138 53.651 31.035 1.00 14.66 304 PHE A CA 1
ATOM 2263 C C . PHE A 1 309 ? 34.813 53.771 30.314 1.00 14.81 304 PHE A C 1
ATOM 2264 O O . PHE A 1 309 ? 34.586 54.720 29.562 1.00 14.90 304 PHE A O 1
ATOM 2272 N N . VAL A 1 310 ? 33.963 52.770 30.505 1.00 14.56 305 VAL A N 1
ATOM 2273 C CA . VAL A 1 310 ? 32.585 52.807 30.028 1.00 14.10 305 VAL A CA 1
ATOM 2274 C C . VAL A 1 310 ? 31.689 52.783 31.247 1.00 13.70 305 VAL A C 1
ATOM 2275 O O . VAL A 1 310 ? 31.693 51.812 31.996 1.00 13.50 305 VAL A O 1
ATOM 2279 N N . ASN A 1 311 ? 30.946 53.868 31.471 1.00 13.77 306 ASN A N 1
ATOM 2280 C CA . ASN A 1 311 ? 30.026 53.934 32.617 1.00 14.08 306 ASN A CA 1
ATOM 2281 C C . ASN A 1 311 ? 30.746 53.569 33.919 1.00 14.08 306 ASN A C 1
ATOM 2282 O O . ASN A 1 311 ? 30.199 52.863 34.781 1.00 13.26 306 ASN A O 1
ATOM 2287 N N . SER A 1 312 ? 31.992 54.031 34.019 1.00 14.13 307 SER A N 1
ATOM 2288 C CA . SER A 1 312 ? 32.876 53.794 35.163 1.00 15.09 307 SER A CA 1
ATOM 2289 C C . SER A 1 312 ? 33.480 52.392 35.260 1.00 15.06 307 SER A C 1
ATOM 2290 O O . SER A 1 312 ? 34.250 52.114 36.180 1.00 15.21 307 SER A O 1
ATOM 2293 N N . ILE A 1 313 ? 33.153 51.529 34.302 1.00 14.85 308 ILE A N 1
ATOM 2294 C CA . ILE A 1 313 ? 33.791 50.214 34.207 1.00 14.77 308 ILE A CA 1
ATOM 2295 C C . ILE A 1 313 ? 35.158 50.397 33.550 1.00 14.94 308 ILE A C 1
ATOM 2296 O O . ILE A 1 313 ? 35.263 51.084 32.531 1.00 14.74 308 ILE A O 1
ATOM 2301 N N . ALA A 1 314 ? 36.193 49.776 34.110 1.00 14.81 309 ALA A N 1
ATOM 2302 C CA . ALA A 1 314 ? 37.516 49.813 33.476 1.00 14.96 309 ALA A CA 1
ATOM 2303 C C . ALA A 1 314 ? 37.587 48.801 32.328 1.00 14.95 309 ALA A C 1
ATOM 2304 O O . ALA A 1 314 ? 37.647 47.596 32.562 1.00 14.59 309 ALA A O 1
ATOM 2306 N N . THR A 1 315 ? 37.559 49.293 31.093 1.00 14.93 310 THR A N 1
ATOM 2307 C CA . THR A 1 315 ? 37.607 48.401 29.932 1.00 15.40 310 THR A CA 1
ATOM 2308 C C . THR A 1 315 ? 39.050 48.170 29.525 1.00 15.66 310 THR A C 1
ATOM 2309 O O . THR A 1 315 ? 39.555 48.774 28.561 1.00 15.56 310 THR A O 1
ATOM 2313 N N . THR A 1 316 ? 39.714 47.307 30.285 1.00 16.08 311 THR A N 1
ATOM 2314 C CA . THR A 1 316 ? 41.150 47.077 30.136 1.00 17.14 311 THR A CA 1
ATOM 2315 C C . THR A 1 316 ? 41.487 46.309 28.864 1.00 17.43 311 THR A C 1
ATOM 2316 O O . THR A 1 316 ? 42.648 46.264 28.462 1.00 18.16 311 THR A O 1
ATOM 2328 N N . GLY A 1 318 ? 39.743 47.088 26.099 1.00 16.95 313 GLY A N 1
ATOM 2329 C CA . GLY A 1 318 ? 39.299 48.041 25.090 1.00 16.54 313 GLY A CA 1
ATOM 2330 C C . GLY A 1 318 ? 37.940 47.706 24.520 1.00 16.46 313 GLY A C 1
ATOM 2331 O O . GLY A 1 318 ? 36.988 47.460 25.259 1.00 16.60 313 GLY A O 1
ATOM 2332 N N . GLY A 1 319 ? 37.851 47.689 23.199 1.00 16.27 314 GLY A N 1
ATOM 2333 C CA . GLY A 1 319 ? 36.609 47.359 22.530 1.00 16.34 314 GLY A CA 1
ATOM 2334 C C . GLY A 1 319 ? 36.179 48.438 21.559 1.00 16.53 314 GLY A C 1
ATOM 2335 O O . GLY A 1 319 ? 36.992 49.258 21.120 1.00 16.19 314 GLY A O 1
ATOM 2336 N N . THR A 1 320 ? 34.890 48.447 21.244 1.00 15.96 315 THR A N 1
ATOM 2337 C CA . THR A 1 320 ? 34.362 49.248 20.132 1.00 15.68 315 THR A CA 1
ATOM 2338 C C . THR A 1 320 ? 34.528 50.755 20.339 1.00 15.67 315 THR A C 1
ATOM 2339 O O . THR A 1 320 ? 34.767 51.491 19.375 1.00 15.75 315 THR A O 1
ATOM 2343 N N . HIS A 1 321 ? 34.381 51.209 21.584 1.00 15.61 316 HIS A N 1
ATOM 2344 C CA . HIS A 1 321 ? 34.588 52.631 21.907 1.00 15.83 316 HIS A CA 1
ATOM 2345 C C . HIS A 1 321 ? 36.032 53.091 21.689 1.00 16.34 316 HIS A C 1
ATOM 2346 O O . HIS A 1 321 ? 36.268 54.198 21.186 1.00 16.73 316 HIS A O 1
ATOM 2353 N N . VAL A 1 322 ? 36.987 52.267 22.106 1.00 16.06 317 VAL A N 1
ATOM 2354 C CA . VAL A 1 322 ? 38.398 52.584 21.905 1.00 16.44 317 VAL A CA 1
ATOM 2355 C C . VAL A 1 322 ? 38.712 52.611 20.404 1.00 16.87 317 VAL A C 1
ATOM 2356 O O . VAL A 1 322 ? 39.336 53.559 19.915 1.00 16.97 317 VAL A O 1
ATOM 2360 N N . ASN A 1 323 ? 38.243 51.594 19.679 1.00 17.15 318 ASN A N 1
ATOM 2361 C CA . ASN A 1 323 ? 38.468 51.508 18.238 1.00 17.34 318 ASN A CA 1
ATOM 2362 C C . ASN A 1 323 ? 37.854 52.699 17.505 1.00 17.29 318 ASN A C 1
ATOM 2363 O O . ASN A 1 323 ? 38.478 53.289 16.623 1.00 17.23 318 ASN A O 1
ATOM 2368 N N . TYR A 1 324 ? 36.628 53.042 17.891 1.00 16.76 319 TYR A N 1
ATOM 2369 C CA . TYR A 1 324 ? 35.924 54.215 17.380 1.00 16.55 319 TYR A CA 1
ATOM 2370 C C . TYR A 1 324 ? 36.766 55.490 17.451 1.00 16.18 319 TYR A C 1
ATOM 2371 O O . TYR A 1 324 ? 36.860 56.233 16.469 1.00 16.59 319 TYR A O 1
ATOM 2380 N N . ILE A 1 325 ? 37.368 55.739 18.610 1.00 16.20 320 ILE A N 1
ATOM 2381 C CA . ILE A 1 325 ? 38.179 56.938 18.825 1.00 16.59 320 ILE A CA 1
ATOM 2382 C C . ILE A 1 325 ? 39.512 56.842 18.079 1.00 17.26 320 ILE A C 1
ATOM 2383 O O . ILE A 1 325 ? 39.898 57.768 17.361 1.00 17.33 320 ILE A O 1
ATOM 2388 N N . THR A 1 326 ? 40.216 55.723 18.251 1.00 17.51 321 THR A N 1
ATOM 2389 C CA . THR A 1 326 ? 41.551 55.583 17.654 1.00 17.95 321 THR A CA 1
ATOM 2390 C C . THR A 1 326 ? 41.520 55.494 16.133 1.00 17.60 321 THR A C 1
ATOM 2391 O O . THR A 1 326 ? 42.384 56.068 15.476 1.00 17.57 321 THR A O 1
ATOM 2395 N N . ASP A 1 327 ? 40.535 54.782 15.575 1.00 17.74 322 ASP A N 1
ATOM 2396 C CA . ASP A 1 327 ? 40.379 54.709 14.111 1.00 17.63 322 ASP A CA 1
ATOM 2397 C C . ASP A 1 327 ? 40.272 56.112 13.518 1.00 17.41 322 ASP A C 1
ATOM 2398 O O . ASP A 1 327 ? 40.893 56.404 12.496 1.00 16.48 322 ASP A O 1
ATOM 2403 N N . GLN A 1 328 ? 39.459 56.963 14.155 1.00 16.89 323 GLN A N 1
ATOM 2404 C CA . GLN A 1 328 ? 39.273 58.356 13.715 1.00 17.35 323 GLN A CA 1
ATOM 2405 C C . GLN A 1 328 ? 40.586 59.115 13.690 1.00 16.94 323 GLN A C 1
ATOM 2406 O O . GLN A 1 328 ? 40.921 59.771 12.702 1.00 17.34 323 GLN A O 1
ATOM 2412 N N . ILE A 1 329 ? 41.302 59.065 14.807 1.00 16.66 324 ILE A N 1
ATOM 2413 C CA . ILE A 1 329 ? 42.541 59.809 14.956 1.00 16.35 324 ILE A CA 1
ATOM 2414 C C . ILE A 1 329 ? 43.563 59.316 13.937 1.00 16.42 324 ILE A C 1
ATOM 2415 O O . ILE A 1 329 ? 44.211 60.117 13.266 1.00 16.17 324 ILE A O 1
ATOM 2420 N N . VAL A 1 330 ? 43.664 57.994 13.798 1.00 16.59 325 VAL A N 1
ATOM 2421 C CA . VAL A 1 330 ? 44.578 57.376 12.839 1.00 17.32 325 VAL A CA 1
ATOM 2422 C C . VAL A 1 330 ? 44.252 57.797 11.403 1.00 17.44 325 VAL A C 1
ATOM 2423 O O . VAL A 1 330 ? 45.142 58.202 10.647 1.00 16.96 325 VAL A O 1
ATOM 2427 N N . LYS A 1 331 ? 42.970 57.718 11.047 1.00 18.00 326 LYS A N 1
ATOM 2428 C CA . LYS A 1 331 ? 42.505 58.050 9.703 1.00 19.00 326 LYS A CA 1
ATOM 2429 C C . LYS A 1 331 ? 42.796 59.510 9.369 1.00 19.05 326 LYS A C 1
ATOM 2430 O O . LYS A 1 331 ? 43.245 59.826 8.264 1.00 19.23 326 LYS A O 1
ATOM 2436 N N . LYS A 1 332 ? 42.557 60.390 10.340 1.00 19.45 327 LYS A N 1
ATOM 2437 C CA . LYS A 1 332 ? 42.762 61.825 10.168 1.00 19.96 327 LYS A CA 1
ATOM 2438 C C . LYS A 1 332 ? 44.246 62.190 10.082 1.00 19.90 327 LYS A C 1
ATOM 2439 O O . LYS A 1 332 ? 44.628 63.067 9.310 1.00 19.87 327 LYS A O 1
ATOM 2445 N N . ILE A 1 333 ? 45.075 61.518 10.880 1.00 19.98 328 ILE A N 1
ATOM 2446 C CA . ILE A 1 333 ? 46.527 61.695 10.795 1.00 20.05 328 ILE A CA 1
ATOM 2447 C C . ILE A 1 333 ? 47.068 61.189 9.453 1.00 20.29 328 ILE A C 1
ATOM 2448 O O . ILE A 1 333 ? 47.829 61.894 8.774 1.00 20.55 328 ILE A O 1
ATOM 2453 N N . SER A 1 334 ? 46.659 59.981 9.070 1.00 20.60 329 SER A N 1
ATOM 2454 C CA . SER A 1 334 ? 47.093 59.365 7.817 1.00 21.34 329 SER A CA 1
ATOM 2455 C C . SER A 1 334 ? 46.797 60.264 6.610 1.00 21.90 329 SER A C 1
ATOM 2456 O O . SER A 1 334 ? 47.638 60.419 5.721 1.00 22.17 329 SER A O 1
ATOM 2459 N N . GLU A 1 335 ? 45.607 60.867 6.607 1.00 22.58 330 GLU A N 1
ATOM 2460 C CA . GLU A 1 335 ? 45.174 61.764 5.533 1.00 23.37 330 GLU A CA 1
ATOM 2461 C C . GLU A 1 335 ? 46.033 63.025 5.436 1.00 23.77 330 GLU A C 1
ATOM 2462 O O . GLU A 1 335 ? 46.265 63.543 4.340 1.00 24.02 330 GLU A O 1
ATOM 2464 N N . ILE A 1 336 ? 46.504 63.512 6.584 1.00 24.32 331 ILE A N 1
ATOM 2465 C CA . ILE A 1 336 ? 47.384 64.679 6.626 1.00 24.77 331 ILE A CA 1
ATOM 2466 C C . ILE A 1 336 ? 48.826 64.302 6.261 1.00 25.24 331 ILE A C 1
ATOM 2467 O O . ILE A 1 336 ? 49.504 65.047 5.550 1.00 24.95 331 ILE A O 1
ATOM 2472 N N . LEU A 1 337 ? 49.278 63.142 6.739 1.00 25.70 332 LEU A N 1
ATOM 2473 C CA . LEU A 1 337 ? 50.608 62.625 6.415 1.00 26.54 332 LEU A CA 1
ATOM 2474 C C . LEU A 1 337 ? 50.817 62.494 4.910 1.00 27.32 332 LEU A C 1
ATOM 2475 O O . LEU A 1 337 ? 51.866 62.879 4.377 1.00 27.39 332 LEU A O 1
ATOM 2480 N N . LYS A 1 338 ? 49.815 61.953 4.229 1.00 28.26 333 LYS A N 1
ATOM 2481 C CA . LYS A 1 338 ? 49.838 61.886 2.778 1.00 29.34 333 LYS A CA 1
ATOM 2482 C C . LYS A 1 338 ? 49.038 63.050 2.188 1.00 29.94 333 LYS A C 1
ATOM 2483 O O . LYS A 1 338 ? 47.854 62.914 1.866 1.00 30.65 333 LYS A O 1
ATOM 2489 N N . LYS A 1 339 ? 49.695 64.203 2.086 1.00 30.53 334 LYS A N 1
ATOM 2490 C CA . LYS A 1 339 ? 49.094 65.407 1.518 1.00 30.82 334 LYS A CA 1
ATOM 2491 C C . LYS A 1 339 ? 50.120 66.172 0.696 1.00 30.96 334 LYS A C 1
ATOM 2492 O O . LYS A 1 339 ? 51.286 66.267 1.078 1.00 31.27 334 LYS A O 1
ATOM 2498 N N . VAL A 1 345 ? 52.216 56.045 5.160 1.00 19.85 340 VAL A N 1
ATOM 2499 C CA . VAL A 1 345 ? 52.654 55.147 6.224 1.00 19.53 340 VAL A CA 1
ATOM 2500 C C . VAL A 1 345 ? 51.505 54.243 6.667 1.00 19.38 340 VAL A C 1
ATOM 2501 O O . VAL A 1 345 ? 50.333 54.593 6.496 1.00 19.66 340 VAL A O 1
ATOM 2505 N N . LYS A 1 346 ? 51.839 53.080 7.229 1.00 18.92 341 LYS A N 1
ATOM 2506 C CA . LYS A 1 346 ? 50.816 52.116 7.644 1.00 18.42 341 LYS A CA 1
ATOM 2507 C C . LYS A 1 346 ? 50.105 52.582 8.901 1.00 18.03 341 LYS A C 1
ATOM 2508 O O . LYS A 1 346 ? 50.703 53.230 9.764 1.00 17.88 341 LYS A O 1
ATOM 2514 N N . SER A 1 347 ? 48.823 52.247 8.991 1.00 17.19 342 SER A N 1
ATOM 2515 C CA . SER A 1 347 ? 47.986 52.679 10.095 1.00 17.02 342 SER A CA 1
ATOM 2516 C C . SER A 1 347 ? 48.513 52.228 11.460 1.00 16.41 342 SER A C 1
ATOM 2517 O O . SER A 1 347 ? 48.459 52.990 12.424 1.00 16.52 342 SER A O 1
ATOM 2520 N N . PHE A 1 348 ? 49.052 51.012 11.534 1.00 15.45 343 PHE A N 1
ATOM 2521 C CA . PHE A 1 348 ? 49.569 50.498 12.807 1.00 15.05 343 PHE A CA 1
ATOM 2522 C C . PHE A 1 348 ? 50.764 51.295 13.356 1.00 14.90 343 PHE A C 1
ATOM 2523 O O . PHE A 1 348 ? 50.995 51.329 14.565 1.00 14.50 343 PHE A O 1
ATOM 2531 N N . GLN A 1 349 ? 51.514 51.925 12.458 1.00 15.05 344 GLN A N 1
ATOM 2532 C CA . GLN A 1 349 ? 52.638 52.779 12.842 1.00 15.46 344 GLN A CA 1
ATOM 2533 C C . GLN A 1 349 ? 52.176 54.038 13.575 1.00 15.48 344 GLN A C 1
ATOM 2534 O O . GLN A 1 349 ? 52.795 54.456 14.561 1.00 15.89 344 GLN A O 1
ATOM 2540 N N . ILE A 1 350 ? 51.075 54.624 13.111 1.00 15.13 345 ILE A N 1
ATOM 2541 C CA . ILE A 1 350 ? 50.487 55.772 13.791 1.00 14.58 345 ILE A CA 1
ATOM 2542 C C . ILE A 1 350 ? 49.884 55.322 15.111 1.00 14.77 345 ILE A C 1
ATOM 2543 O O . ILE A 1 350 ? 50.203 55.875 16.170 1.00 15.04 345 ILE A O 1
ATOM 2548 N N . LYS A 1 351 ? 49.048 54.287 15.048 1.00 14.39 346 LYS A N 1
ATOM 2549 C CA . LYS A 1 351 ? 48.370 53.773 16.235 1.00 14.67 346 LYS A CA 1
ATOM 2550 C C . LYS A 1 351 ? 49.335 53.519 17.389 1.00 14.66 346 LYS A C 1
ATOM 2551 O O . LYS A 1 351 ? 49.074 53.917 18.527 1.00 14.17 346 LYS A O 1
ATOM 2557 N N . ASN A 1 352 ? 50.455 52.873 17.087 1.00 14.62 347 ASN A N 1
ATOM 2558 C CA . ASN A 1 352 ? 51.369 52.414 18.128 1.00 14.92 347 ASN A CA 1
ATOM 2559 C C . ASN A 1 352 ? 52.303 53.476 18.702 1.00 14.76 347 ASN A C 1
ATOM 2560 O O . ASN A 1 352 ? 53.180 53.169 19.514 1.00 14.81 347 ASN A O 1
ATOM 2565 N N . ASN A 1 353 ? 52.110 54.724 18.284 1.00 14.46 348 ASN A N 1
ATOM 2566 C CA . ASN A 1 353 ? 52.772 55.847 18.928 1.00 14.77 348 ASN A CA 1
ATOM 2567 C C . ASN A 1 353 ? 51.791 56.665 19.770 1.00 14.97 348 ASN A C 1
ATOM 2568 O O . ASN A 1 353 ? 52.091 57.790 20.180 1.00 15.20 348 ASN A O 1
ATOM 2581 N N . PHE A 1 355 ? 49.095 57.040 23.102 1.00 14.67 350 PHE A N 1
ATOM 2582 C CA . PHE A 1 355 ? 48.519 56.663 24.384 1.00 14.60 350 PHE A CA 1
ATOM 2583 C C . PHE A 1 355 ? 47.184 57.390 24.496 1.00 14.62 350 PHE A C 1
ATOM 2584 O O . PHE A 1 355 ? 47.141 58.624 24.604 1.00 14.75 350 PHE A O 1
ATOM 2592 N N . ILE A 1 356 ? 46.095 56.629 24.431 1.00 14.54 351 ILE A N 1
ATOM 2593 C CA . ILE A 1 356 ? 44.753 57.206 24.495 1.00 14.83 351 ILE A CA 1
ATOM 2594 C C . ILE A 1 356 ? 44.051 56.959 25.843 1.00 14.74 351 ILE A C 1
ATOM 2595 O O . ILE A 1 356 ? 44.087 55.848 26.378 1.00 14.71 351 ILE A O 1
ATOM 2600 N N . PHE A 1 357 ? 43.438 58.019 26.372 1.00 14.56 352 PHE A N 1
ATOM 2601 C CA . PHE A 1 357 ? 42.598 57.963 27.564 1.00 14.90 352 PHE A CA 1
ATOM 2602 C C . PHE A 1 357 ? 41.160 58.307 27.156 1.00 14.71 352 PHE A C 1
ATOM 2603 O O . PHE A 1 357 ? 40.923 59.331 26.514 1.00 14.66 352 PHE A O 1
ATOM 2611 N N . ILE A 1 358 ? 40.205 57.466 27.539 1.00 14.49 353 ILE A N 1
ATOM 2612 C CA . ILE A 1 358 ? 38.800 57.700 27.205 1.00 13.97 353 ILE A CA 1
ATOM 2613 C C . ILE A 1 358 ? 37.890 57.496 28.412 1.00 14.31 353 ILE A C 1
ATOM 2614 O O . ILE A 1 358 ? 37.943 56.464 29.072 1.00 14.20 353 ILE A O 1
ATOM 2619 N N . ASN A 1 359 ? 37.037 58.479 28.673 1.00 14.06 354 ASN A N 1
ATOM 2620 C CA . ASN A 1 359 ? 35.980 58.330 29.652 1.00 14.41 354 ASN A CA 1
ATOM 2621 C C . ASN A 1 359 ? 34.646 58.573 28.972 1.00 14.44 354 ASN A C 1
ATOM 2622 O O . ASN A 1 359 ? 34.371 59.677 28.540 1.00 14.03 354 ASN A O 1
ATOM 2627 N N . CYS A 1 360 ? 33.829 57.533 28.845 1.00 15.00 355 CYS A N 1
ATOM 2628 C CA . CYS A 1 360 ? 32.585 57.674 28.083 1.00 14.97 355 CYS A CA 1
ATOM 2629 C C . CYS A 1 360 ? 31.366 57.076 28.770 1.00 15.13 355 CYS A C 1
ATOM 2630 O O . CYS A 1 360 ? 31.486 56.264 29.690 1.00 15.21 355 CYS A O 1
ATOM 2633 N N . LEU A 1 361 ? 30.199 57.501 28.310 1.00 15.14 356 LEU A N 1
ATOM 2634 C CA . LEU A 1 361 ? 28.936 56.974 28.776 1.00 14.98 356 LEU A CA 1
ATOM 2635 C C . LEU A 1 361 ? 28.241 56.328 27.579 1.00 14.48 356 LEU A C 1
ATOM 2636 O O . LEU A 1 361 ? 28.085 56.957 26.521 1.00 14.66 356 LEU A O 1
ATOM 2641 N N . ILE A 1 362 ? 27.920 55.042 27.727 1.00 14.21 357 ILE A N 1
ATOM 2642 C CA . ILE A 1 362 ? 27.318 54.234 26.666 1.00 14.23 357 ILE A CA 1
ATOM 2643 C C . ILE A 1 362 ? 25.972 53.674 27.132 1.00 14.55 357 ILE A C 1
ATOM 2644 O O . ILE A 1 362 ? 25.867 53.142 28.240 1.00 14.62 357 ILE A O 1
ATOM 2649 N N . GLU A 1 363 ? 24.964 53.760 26.272 1.00 14.19 358 GLU A N 1
ATOM 2650 C CA . GLU A 1 363 ? 23.635 53.246 26.598 1.00 14.45 358 GLU A CA 1
ATOM 2651 C C . GLU A 1 363 ? 23.597 51.721 26.544 1.00 14.55 358 GLU A C 1
ATOM 2652 O O . GLU A 1 363 ? 24.055 51.106 25.576 1.00 14.70 358 GLU A O 1
ATOM 2658 N N . ASN A 1 364 ? 23.075 51.127 27.614 1.00 14.17 359 ASN A N 1
ATOM 2659 C CA . ASN A 1 364 ? 22.866 49.684 27.718 1.00 13.93 359 ASN A CA 1
ATOM 2660 C C . ASN A 1 364 ? 23.971 48.850 27.066 1.00 13.94 359 ASN A C 1
ATOM 2661 O O . ASN A 1 364 ? 23.706 48.056 26.170 1.00 13.83 359 ASN A O 1
ATOM 2666 N N . PRO A 1 365 ? 25.210 49.023 27.535 1.00 13.72 360 PRO A N 1
ATOM 2667 C CA . PRO A 1 365 ? 26.369 48.424 26.860 1.00 14.15 360 PRO A CA 1
ATOM 2668 C C . PRO A 1 365 ? 26.355 46.909 26.934 1.00 14.15 360 PRO A C 1
ATOM 2669 O O . PRO A 1 365 ? 25.742 46.330 27.839 1.00 14.26 360 PRO A O 1
ATOM 2673 N N . ALA A 1 366 ? 27.012 46.286 25.965 1.00 14.63 361 ALA A N 1
ATOM 2674 C CA . ALA A 1 366 ? 27.225 44.850 25.953 1.00 14.79 361 ALA A CA 1
ATOM 2675 C C . ALA A 1 366 ? 28.727 44.597 25.916 1.00 14.50 361 ALA A C 1
ATOM 2676 O O . ALA A 1 366 ? 29.497 45.394 25.331 1.00 14.99 361 ALA A O 1
ATOM 2678 N N . PHE A 1 367 ? 29.142 43.497 26.539 1.00 13.80 362 PHE A N 1
ATOM 2679 C CA . PHE A 1 367 ? 30.546 43.171 26.715 1.00 13.43 362 PHE A CA 1
ATOM 2680 C C . PHE A 1 367 ? 30.776 41.698 26.369 1.00 14.10 362 PHE A C 1
ATOM 2681 O O . PHE A 1 367 ? 29.819 40.909 26.305 1.00 14.20 362 PHE A O 1
ATOM 2689 N N . THR A 1 368 ? 32.035 41.320 26.177 1.00 13.71 363 THR A N 1
ATOM 2690 C CA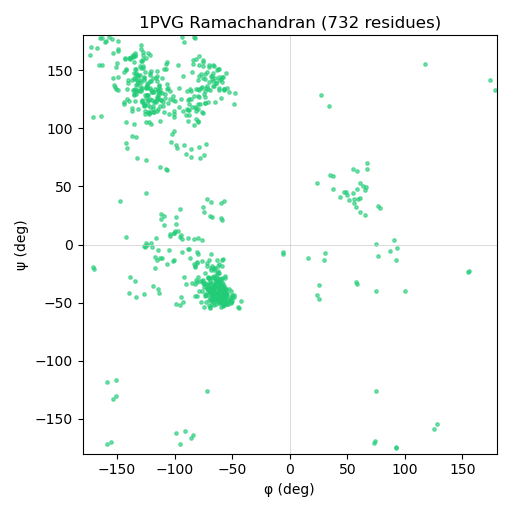 . THR A 1 368 ? 32.361 39.912 25.922 1.00 14.80 363 THR A CA 1
ATOM 2691 C C . THR A 1 368 ? 32.001 39.000 27.100 1.00 14.28 363 THR A C 1
ATOM 2692 O O . THR A 1 368 ? 31.615 37.842 26.898 1.00 14.36 363 THR A O 1
ATOM 2696 N N . SER A 1 369 ? 32.123 39.513 28.324 1.00 14.37 364 SER A N 1
ATOM 2697 C CA . SER A 1 369 ? 31.841 38.699 29.513 1.00 14.39 364 SER A CA 1
ATOM 2698 C C . SER A 1 369 ? 31.312 39.511 30.685 1.00 14.12 364 SER A C 1
ATOM 2699 O O . SER A 1 369 ? 31.265 40.755 30.635 1.00 13.29 364 SER A O 1
ATOM 2702 N N . GLN A 1 370 ? 30.941 38.804 31.754 1.00 14.04 365 GLN A N 1
ATOM 2703 C CA . GLN A 1 370 ? 30.540 39.451 33.006 1.00 14.68 365 GLN A CA 1
ATOM 2704 C C . GLN A 1 370 ? 31.611 40.402 33.559 1.00 15.28 365 GLN A C 1
ATOM 2705 O O . GLN A 1 370 ? 31.278 41.389 34.224 1.00 15.41 365 GLN A O 1
ATOM 2711 N N . THR A 1 371 ? 32.888 40.122 33.277 1.00 15.26 366 THR A N 1
ATOM 2712 C CA . THR A 1 371 ? 33.968 40.983 33.791 1.00 15.94 366 THR A CA 1
ATOM 2713 C C . THR A 1 371 ? 34.027 42.341 33.097 1.00 15.71 366 THR A C 1
ATOM 2714 O O . THR A 1 371 ? 34.639 43.280 33.615 1.00 15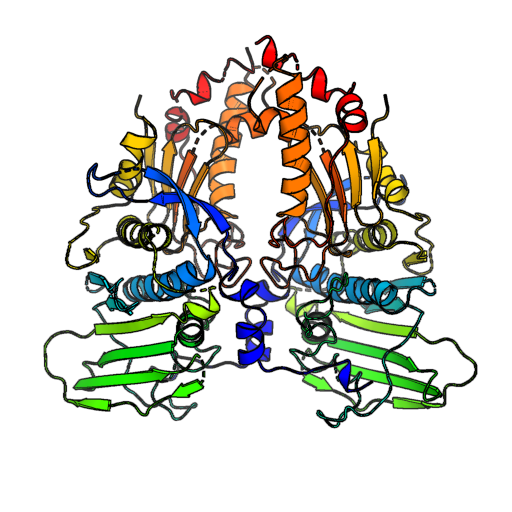.37 366 THR A O 1
ATOM 2718 N N . LYS A 1 372 ? 33.398 42.430 31.920 1.00 15.42 367 LYS A N 1
ATOM 2719 C CA . LYS A 1 372 ? 33.194 43.700 31.210 1.00 16.09 367 LYS A CA 1
ATOM 2720 C C . LYS A 1 372 ? 34.500 44.407 30.878 1.00 16.03 367 LYS A C 1
ATOM 2721 O O . LYS A 1 372 ? 34.590 45.633 30.954 1.00 16.44 367 LYS A O 1
ATOM 2727 N N . GLU A 1 373 ? 35.508 43.629 30.488 1.00 15.95 368 GLU A N 1
ATOM 2728 C CA . GLU A 1 373 ? 36.806 44.190 30.126 1.00 16.29 368 GLU A CA 1
ATOM 2729 C C . GLU A 1 373 ? 36.828 44.712 28.684 1.00 16.09 368 GLU A C 1
ATOM 2730 O O . GLU A 1 373 ? 37.682 45.535 28.327 1.00 16.12 368 GLU A O 1
ATOM 2736 N N . GLN A 1 374 ? 35.873 44.256 27.871 1.00 16.18 369 GLN A N 1
ATOM 2737 C CA . GLN A 1 374 ? 35.847 44.596 26.445 1.00 15.98 369 GLN A CA 1
ATOM 2738 C C . GLN A 1 374 ? 34.437 44.943 25.970 1.00 15.69 369 GLN A C 1
ATOM 2739 O O . GLN A 1 374 ? 33.542 44.098 25.994 1.00 15.33 369 GLN A O 1
ATOM 2745 N N . LEU A 1 375 ? 34.238 46.197 25.559 1.00 15.54 370 LEU A N 1
ATOM 2746 C CA . LEU A 1 375 ? 32.944 46.629 25.024 1.00 15.19 370 LEU A CA 1
ATOM 2747 C C . LEU A 1 375 ? 32.710 46.059 23.634 1.00 15.54 370 LEU A C 1
ATOM 2748 O O . LEU A 1 375 ? 33.608 46.095 22.794 1.00 15.64 370 LEU A O 1
ATOM 2753 N N . THR A 1 376 ? 31.505 45.536 23.393 1.00 15.59 371 THR A N 1
ATOM 2754 C CA . THR A 1 376 ? 31.141 45.019 22.061 1.00 16.06 371 THR A CA 1
ATOM 2755 C C . THR A 1 376 ? 30.017 45.793 21.367 1.00 15.74 371 THR A C 1
ATOM 2756 O O . THR A 1 376 ? 29.785 45.599 20.178 1.00 15.74 371 THR A O 1
ATOM 2760 N N . THR A 1 377 ? 29.310 46.645 22.111 1.00 15.45 372 THR A N 1
ATOM 2761 C CA . THR A 1 377 ? 28.248 47.469 21.533 1.00 15.39 372 THR A CA 1
ATOM 2762 C C . THR A 1 377 ? 28.715 48.149 20.239 1.00 15.49 372 THR A C 1
ATOM 2763 O O . THR A 1 377 ? 29.781 48.750 20.207 1.00 14.73 372 THR A O 1
ATOM 2767 N N . ARG A 1 378 ? 27.918 48.043 19.175 1.00 15.27 373 ARG A N 1
ATOM 2768 C CA . ARG A 1 378 ? 28.245 48.728 17.921 1.00 15.86 373 ARG A CA 1
ATOM 2769 C C . ARG A 1 378 ? 28.116 50.240 18.096 1.00 15.53 373 ARG A C 1
ATOM 2770 O O . ARG A 1 378 ? 27.250 50.712 18.823 1.00 15.07 373 ARG A O 1
ATOM 2778 N N . VAL A 1 379 ? 28.985 50.991 17.424 1.00 15.78 374 VAL A N 1
ATOM 2779 C CA . VAL A 1 379 ? 28.980 52.465 17.500 1.00 15.81 374 VAL A CA 1
ATOM 2780 C C . VAL A 1 379 ? 27.588 53.075 17.300 1.00 16.20 374 VAL A C 1
ATOM 2781 O O . VAL A 1 379 ? 27.204 53.991 18.032 1.00 16.11 374 VAL A O 1
ATOM 2785 N N . LYS A 1 380 ? 26.833 52.565 16.322 1.00 16.47 375 LYS A N 1
ATOM 2786 C CA . LYS A 1 380 ? 25.489 53.077 16.046 1.00 16.92 375 LYS A CA 1
ATOM 2787 C C . LYS A 1 380 ? 24.520 52.892 17.217 1.00 17.01 375 LYS A C 1
ATOM 2788 O O . LYS A 1 380 ? 23.475 53.555 17.275 1.00 16.73 375 LYS A O 1
ATOM 2794 N N . ASP A 1 381 ? 24.868 51.991 18.140 1.00 16.67 376 ASP A N 1
ATOM 2795 C CA . ASP A 1 381 ? 24.048 51.742 19.323 1.00 16.72 376 ASP A CA 1
ATOM 2796 C C . ASP A 1 381 ? 24.571 52.429 20.596 1.00 16.55 376 ASP A C 1
ATOM 2797 O O . ASP A 1 381 ? 24.052 52.170 21.691 1.00 16.85 376 ASP A O 1
ATOM 2802 N N . PHE A 1 382 ? 25.561 53.316 20.460 1.00 16.14 377 PHE A N 1
ATOM 2803 C CA . PHE A 1 382 ? 26.164 53.977 21.631 1.00 16.31 377 PHE A CA 1
ATOM 2804 C C . PHE A 1 382 ? 25.183 54.883 22.374 1.00 16.28 377 PHE A C 1
ATOM 2805 O O . PHE A 1 382 ? 25.255 55.007 23.595 1.00 16.23 377 PHE A O 1
ATOM 2813 N N . GLY A 1 383 ? 24.284 55.528 21.631 1.00 16.11 378 GLY A N 1
ATOM 2814 C CA . GLY A 1 383 ? 23.404 56.530 22.201 1.00 16.29 378 GLY A CA 1
ATOM 2815 C C . GLY A 1 383 ? 23.951 57.942 22.080 1.00 16.39 378 GLY A C 1
ATOM 2816 O O . GLY A 1 383 ? 23.298 58.905 22.473 1.00 16.28 378 GLY A O 1
ATOM 2817 N N . SER A 1 384 ? 25.158 58.058 21.539 1.00 16.80 379 SER A N 1
ATOM 2818 C CA . SER A 1 384 ? 25.784 59.348 21.286 1.00 17.01 379 SER A CA 1
ATOM 2819 C C . SER A 1 384 ? 26.864 59.156 20.236 1.00 17.54 379 SER A C 1
ATOM 2820 O O . SER A 1 384 ? 27.136 58.033 19.824 1.00 17.67 379 SER A O 1
ATOM 2823 N N . ARG A 1 385 ? 27.476 60.244 19.800 1.00 17.85 380 ARG A N 1
ATOM 2824 C CA . ARG A 1 385 ? 28.658 60.134 18.951 1.00 19.04 380 ARG A CA 1
ATOM 2825 C C . ARG A 1 385 ? 29.805 60.958 19.511 1.00 18.93 380 ARG A C 1
ATOM 2826 O O . ARG A 1 385 ? 29.616 61.769 20.414 1.00 19.08 380 ARG A O 1
ATOM 2834 N N . CYS A 1 386 ? 31.004 60.717 19.001 1.00 19.13 381 CYS A N 1
ATOM 2835 C CA . CYS A 1 386 ? 32.167 61.456 19.438 1.00 19.62 381 CYS A CA 1
ATOM 2836 C C . CYS A 1 386 ? 33.081 61.728 18.261 1.00 19.51 381 CYS A C 1
ATOM 2837 O O . CYS A 1 386 ? 33.999 60.957 17.983 1.00 19.97 381 CYS A O 1
ATOM 2840 N N . GLU A 1 387 ? 32.820 62.827 17.566 1.00 19.46 382 GLU A N 1
ATOM 2841 C CA . GLU A 1 387 ? 33.686 63.247 16.480 1.00 19.68 382 GLU A CA 1
ATOM 2842 C C . GLU A 1 387 ? 34.875 64.005 17.040 1.00 19.12 382 GLU A C 1
ATOM 2843 O O . GLU A 1 387 ? 34.715 65.051 17.670 1.00 19.13 382 GLU A O 1
ATOM 2849 N N . ILE A 1 388 ? 36.069 63.465 16.817 1.00 18.67 383 ILE A N 1
ATOM 2850 C CA . ILE A 1 388 ? 37.295 64.164 17.176 1.00 18.36 383 ILE A CA 1
ATOM 2851 C C . ILE A 1 388 ? 37.529 65.311 16.184 1.00 18.40 383 ILE A C 1
ATOM 2852 O O . ILE A 1 388 ? 37.618 65.080 14.973 1.00 17.89 383 ILE A O 1
ATOM 2857 N N . PRO A 1 389 ? 37.610 66.540 16.699 1.00 18.34 384 PRO A N 1
ATOM 2858 C CA . PRO A 1 389 ? 37.716 67.734 15.852 1.00 18.38 384 PRO A CA 1
ATOM 2859 C C . PRO A 1 389 ? 39.110 67.916 15.253 1.00 18.55 384 PRO A C 1
ATOM 2860 O O . PRO A 1 389 ? 40.097 67.411 15.796 1.00 18.35 384 PRO A O 1
ATOM 2864 N N . LEU A 1 390 ? 39.178 68.649 14.145 1.00 18.70 385 LEU A N 1
ATOM 2865 C CA . LEU A 1 390 ? 40.441 68.936 13.467 1.00 19.04 385 LEU A CA 1
ATOM 2866 C C . LEU A 1 390 ? 41.451 69.646 14.376 1.00 18.98 385 LEU A C 1
ATOM 2867 O O . LEU A 1 390 ? 42.646 69.357 14.327 1.00 19.10 385 LEU A O 1
ATOM 2872 N N . GLU A 1 391 ? 40.959 70.565 15.206 1.00 19.10 386 GLU A N 1
ATOM 2873 C CA . GLU A 1 391 ? 41.802 71.284 16.164 1.00 19.12 386 GLU A CA 1
ATOM 2874 C C . GLU A 1 391 ? 42.569 70.324 17.069 1.00 19.14 386 GLU A C 1
ATOM 2875 O O . GLU A 1 391 ? 43.753 70.525 17.333 1.00 19.25 386 GLU A O 1
ATOM 2877 N N . TYR A 1 392 ? 41.882 69.279 17.530 1.00 18.90 387 TYR A N 1
ATOM 2878 C CA . TYR A 1 392 ? 42.490 68.237 18.352 1.00 18.80 387 TYR A CA 1
ATOM 2879 C C . TYR A 1 392 ? 43.574 67.475 17.568 1.00 18.60 387 TYR A C 1
ATOM 2880 O O . TYR A 1 392 ? 44.694 67.296 18.056 1.00 18.42 387 TYR A O 1
ATOM 2889 N N . ILE A 1 393 ? 43.243 67.059 16.347 1.00 18.08 388 ILE A N 1
ATOM 2890 C CA . ILE A 1 393 ? 44.203 66.375 15.475 1.00 18.54 388 ILE A CA 1
ATOM 2891 C C . ILE A 1 393 ? 45.434 67.243 15.188 1.00 18.58 388 ILE A C 1
ATOM 2892 O O . ILE A 1 393 ? 46.565 66.750 15.207 1.00 18.65 388 ILE A O 1
ATOM 2897 N N . ASN A 1 394 ? 45.210 68.534 14.952 1.00 18.23 389 ASN A N 1
ATOM 2898 C CA . ASN A 1 394 ? 46.295 69.471 14.684 1.00 18.34 389 ASN A CA 1
ATOM 2899 C C . ASN A 1 394 ? 47.290 69.577 15.838 1.00 18.39 389 ASN A C 1
ATOM 2900 O O . ASN A 1 394 ? 48.497 69.729 15.620 1.00 18.06 389 ASN A O 1
ATOM 2905 N N . LYS A 1 395 ? 46.768 69.498 17.058 1.00 18.46 390 LYS A N 1
ATOM 2906 C CA . LYS A 1 395 ? 47.580 69.556 18.267 1.00 18.86 390 LYS A CA 1
ATOM 2907 C C . LYS A 1 395 ? 48.399 68.280 18.439 1.00 18.83 390 LYS A C 1
ATOM 2908 O O . LYS A 1 395 ? 49.562 68.335 18.853 1.00 19.02 390 LYS A O 1
ATOM 2914 N N . ILE A 1 396 ? 47.801 67.137 18.105 1.00 18.94 391 ILE A N 1
ATOM 2915 C CA . ILE A 1 396 ? 48.534 65.863 18.067 1.00 18.84 391 ILE A CA 1
ATOM 2916 C C . ILE A 1 396 ? 49.690 65.938 17.065 1.00 19.41 391 ILE A C 1
ATOM 2917 O O . ILE A 1 396 ? 50.774 65.416 17.321 1.00 19.34 391 ILE A O 1
ATOM 2930 N N . LYS A 1 398 ? 51.421 68.388 16.501 1.00 20.59 393 LYS A N 1
ATOM 2931 C CA . LYS A 1 398 ? 52.464 69.251 17.058 1.00 20.54 393 LYS A CA 1
ATOM 2932 C C . LYS A 1 398 ? 53.382 68.475 18.008 1.00 20.37 393 LYS A C 1
ATOM 2933 O O . LYS A 1 398 ? 54.411 69.000 18.458 1.00 19.97 393 LYS A O 1
ATOM 2939 N N . THR A 1 399 ? 53.011 67.223 18.296 1.00 20.06 394 THR A N 1
ATOM 2940 C CA . THR A 1 399 ? 53.766 66.373 19.225 1.00 19.94 394 THR A CA 1
ATOM 2941 C C . THR A 1 399 ? 54.784 65.484 18.516 1.00 19.70 394 THR A C 1
ATOM 2942 O O . THR A 1 399 ? 54.879 65.484 17.285 1.00 19.75 394 THR A O 1
ATOM 2946 N N . ASP A 1 400 ? 55.521 64.710 19.314 1.00 19.63 395 ASP A N 1
ATOM 2947 C CA . ASP A 1 400 ? 56.536 63.774 18.822 1.00 19.73 395 ASP A CA 1
ATOM 2948 C C . ASP A 1 400 ? 55.992 62.750 17.823 1.00 19.37 395 ASP A C 1
ATOM 2949 O O . ASP A 1 400 ? 56.741 62.234 16.996 1.00 19.31 395 ASP A O 1
ATOM 2954 N N . LEU A 1 401 ? 54.700 62.430 17.924 1.00 19.04 396 LEU A N 1
ATOM 2955 C CA . LEU A 1 401 ? 54.077 61.483 16.998 1.00 18.89 396 LEU A CA 1
ATOM 2956 C C . LEU A 1 401 ? 54.293 61.904 15.545 1.00 18.74 396 LEU A C 1
ATOM 2957 O O . LEU A 1 401 ? 54.577 61.071 14.683 1.00 18.59 396 LEU A O 1
ATOM 2962 N N . ALA A 1 402 ? 54.156 63.201 15.288 1.00 19.19 397 ALA A N 1
ATOM 2963 C CA . ALA A 1 402 ? 54.321 63.750 13.944 1.00 19.64 397 ALA A CA 1
ATOM 2964 C C . ALA A 1 402 ? 55.729 63.530 13.395 1.00 19.82 397 ALA A C 1
ATOM 2965 O O . ALA A 1 402 ? 55.896 63.032 12.279 1.00 19.67 397 ALA A O 1
ATOM 2967 N N . THR A 1 403 ? 56.737 63.897 14.183 1.00 20.27 398 THR A N 1
ATOM 2968 C CA . THR A 1 403 ? 58.126 63.819 13.736 1.00 20.74 398 THR A CA 1
ATOM 2969 C C . THR A 1 403 ? 58.585 62.372 13.609 1.00 20.60 398 THR A C 1
ATOM 2970 O O . THR A 1 403 ? 59.450 62.060 12.788 1.00 20.44 398 THR A O 1
ATOM 2974 N N . ARG A 1 404 ? 57.993 61.494 14.417 1.00 20.48 399 ARG A N 1
ATOM 2975 C CA . ARG A 1 404 ? 58.223 60.060 14.287 1.00 20.54 399 ARG A CA 1
ATOM 2976 C C . ARG A 1 404 ? 57.632 59.544 12.971 1.00 20.50 399 ARG A C 1
ATOM 2977 O O . ARG A 1 404 ? 58.251 58.734 12.286 1.00 20.33 399 ARG A O 1
ATOM 2993 N N . PHE A 1 406 ? 57.052 61.397 10.238 1.00 22.23 401 PHE A N 1
ATOM 2994 C CA . PHE A 1 406 ? 57.822 62.003 9.143 1.00 23.22 401 PHE A CA 1
ATOM 2995 C C . PHE A 1 406 ? 59.125 61.245 8.905 1.00 24.05 401 PHE A C 1
ATOM 2996 O O . PHE A 1 406 ? 59.592 61.127 7.768 1.00 24.20 401 PHE A O 1
ATOM 3004 N N . GLU A 1 407 ? 59.710 60.745 9.992 1.00 25.09 402 GLU A N 1
ATOM 3005 C CA . GLU A 1 407 ? 60.906 59.909 9.932 1.00 26.21 402 GLU A CA 1
ATOM 3006 C C . GLU A 1 407 ? 60.653 58.628 9.134 1.00 26.75 402 GLU A C 1
ATOM 3007 O O . GLU A 1 407 ? 61.480 58.224 8.317 1.00 26.72 402 GLU A O 1
ATOM 3013 N N . ILE A 1 408 ? 59.504 57.996 9.376 1.00 27.48 403 ILE A N 1
ATOM 3014 C CA . ILE A 1 408 ? 59.107 56.803 8.630 1.00 28.27 403 ILE A CA 1
ATOM 3015 C C . ILE A 1 408 ? 58.770 57.149 7.173 1.00 29.17 403 ILE A C 1
ATOM 3016 O O . ILE A 1 408 ? 59.153 56.422 6.252 1.00 29.03 403 ILE A O 1
ATOM 3021 N N . ALA A 1 409 ? 58.075 58.269 6.977 1.00 30.17 404 ALA A N 1
ATOM 3022 C CA . ALA A 1 409 ? 57.665 58.716 5.644 1.00 31.35 404 ALA A CA 1
ATOM 3023 C C . ALA A 1 409 ? 58.855 58.959 4.709 1.00 32.31 404 ALA A C 1
ATOM 3024 O O . ALA A 1 409 ? 58.831 58.539 3.546 1.00 32.31 404 ALA A O 1
ATOM 3026 N N . ASP A 1 410 ? 59.888 59.629 5.222 1.00 33.51 405 ASP A N 1
ATOM 3027 C CA . ASP A 1 410 ? 61.085 59.946 4.435 1.00 34.84 405 ASP A CA 1
ATOM 3028 C C . ASP A 1 410 ? 61.822 58.680 3.993 1.00 35.75 405 ASP A C 1
ATOM 3029 O O . ASP A 1 410 ? 62.293 58.588 2.859 1.00 35.72 405 ASP A O 1
ATOM 3034 N N . ALA A 1 411 ? 61.906 57.709 4.898 1.00 37.29 406 ALA A N 1
ATOM 3035 C CA . ALA A 1 411 ? 62.448 56.391 4.580 1.00 38.18 406 ALA A CA 1
ATOM 3036 C C . ALA A 1 411 ? 61.329 55.385 4.317 1.00 38.75 406 ALA A C 1
ATOM 3037 O O . ALA A 1 411 ? 60.680 55.417 3.264 1.00 39.87 406 ALA A O 1
ATOM 3039 N N . ALA B 1 13 ? 8.371 50.399 44.862 1.00 20.70 8 ALA B N 1
ATOM 3040 C CA . ALA B 1 13 ? 9.801 50.096 44.552 1.00 20.35 8 ALA B CA 1
ATOM 3041 C C . ALA B 1 13 ? 9.980 48.696 43.977 1.00 20.16 8 ALA B C 1
ATOM 3042 O O . ALA B 1 13 ? 11.018 48.390 43.389 1.00 20.39 8 ALA B O 1
ATOM 3044 N N . SER B 1 14 ? 8.959 47.855 44.139 1.00 19.56 9 SER B N 1
ATOM 3045 C CA . SER B 1 14 ? 9.000 46.464 43.679 1.00 19.13 9 SER B CA 1
ATOM 3046 C C . SER B 1 14 ? 9.246 46.317 42.177 1.00 18.82 9 SER B C 1
ATOM 3047 O O . SER B 1 14 ? 10.015 45.455 41.759 1.00 19.28 9 SER B O 1
ATOM 3050 N N . ASP B 1 15 ? 8.584 47.155 41.375 1.00 18.33 10 ASP B N 1
ATOM 3051 C CA . ASP B 1 15 ? 8.692 47.096 39.908 1.00 17.57 10 ASP B CA 1
ATOM 3052 C C . ASP B 1 15 ? 10.114 47.376 39.418 1.00 16.64 10 ASP B C 1
ATOM 3053 O O . ASP B 1 15 ? 10.523 46.891 38.365 1.00 16.70 10 ASP B O 1
ATOM 3058 N N . LYS B 1 16 ? 10.850 48.169 40.192 1.00 15.30 11 LYS B N 1
ATOM 3059 C CA . LYS B 1 16 ? 12.213 48.572 39.857 1.00 13.84 11 LYS B CA 1
ATOM 3060 C C . LYS B 1 16 ? 13.151 47.380 39.750 1.00 13.13 11 LYS B C 1
ATOM 3061 O O . LYS B 1 16 ? 14.076 47.386 38.933 1.00 12.24 11 LYS B O 1
ATOM 3067 N N . TYR B 1 17 ? 12.925 46.371 40.591 1.00 12.16 12 TYR B N 1
ATOM 3068 C CA . TYR B 1 17 ? 13.822 45.214 40.660 1.00 11.81 12 TYR B CA 1
ATOM 3069 C C . TYR B 1 17 ? 13.142 43.938 40.189 1.00 11.96 12 TYR B C 1
ATOM 3070 O O . TYR B 1 17 ? 11.995 43.656 40.562 1.00 12.03 12 TYR B O 1
ATOM 3079 N N . GLN B 1 18 ? 13.863 43.164 39.387 1.00 12.06 13 GLN B N 1
ATOM 3080 C CA . GLN B 1 18 ? 13.336 41.926 38.829 1.00 12.63 13 GLN B CA 1
ATOM 3081 C C . GLN B 1 18 ? 14.289 40.758 39.042 1.00 12.37 13 GLN B C 1
ATOM 3082 O O . GLN B 1 18 ? 15.519 40.914 38.971 1.00 12.01 13 GLN B O 1
ATOM 3088 N N . LYS B 1 19 ? 13.710 39.593 39.329 1.00 12.10 14 LYS B N 1
ATOM 3089 C CA . LYS B 1 19 ? 14.446 38.333 39.309 1.00 12.26 14 LYS B CA 1
ATOM 3090 C C . LYS B 1 19 ? 14.062 37.573 38.050 1.00 12.33 14 LYS B C 1
ATOM 3091 O O . LYS B 1 19 ? 12.877 37.463 37.727 1.00 11.40 14 LYS B O 1
ATOM 3097 N N . ILE B 1 20 ? 15.064 37.077 37.325 1.00 12.43 15 ILE B N 1
ATOM 3098 C CA . ILE B 1 20 ? 14.813 36.281 36.126 1.00 12.93 15 ILE B CA 1
ATOM 3099 C C . ILE B 1 20 ? 15.502 34.931 36.223 1.00 13.39 15 ILE B C 1
ATOM 3100 O O . ILE B 1 20 ? 16.429 34.753 37.014 1.00 13.13 15 ILE B O 1
ATOM 3105 N N . SER B 1 21 ? 15.038 33.981 35.422 1.00 14.40 16 SER B N 1
ATOM 3106 C CA . SER B 1 21 ? 15.655 32.665 35.360 1.00 15.08 16 SER B CA 1
ATOM 3107 C C . SER B 1 21 ? 16.893 32.664 34.461 1.00 15.89 16 SER B C 1
ATOM 3108 O O . SER B 1 21 ? 17.077 33.563 33.633 1.00 15.10 16 SER B O 1
ATOM 3111 N N . GLN B 1 22 ? 17.743 31.662 34.661 1.00 16.74 17 GLN B N 1
ATOM 3112 C CA . GLN B 1 22 ? 18.895 31.394 33.802 1.00 18.66 17 GLN B CA 1
ATOM 3113 C C . GLN B 1 22 ? 18.513 31.395 32.325 1.00 18.25 17 GLN B C 1
ATOM 3114 O O . GLN B 1 22 ? 19.206 31.988 31.499 1.00 18.01 17 GLN B O 1
ATOM 3120 N N . LEU B 1 23 ? 17.405 30.724 32.008 1.00 18.67 18 LEU B N 1
ATOM 3121 C CA . LEU B 1 23 ? 16.929 30.611 30.634 1.00 18.70 18 LEU B CA 1
ATOM 3122 C C . LEU B 1 23 ? 16.501 31.958 30.092 1.00 18.28 18 LEU B C 1
ATOM 3123 O O . LEU B 1 23 ? 16.848 32.318 28.968 1.00 18.16 18 LEU B O 1
ATOM 3128 N N . GLU B 1 24 ? 15.776 32.718 30.912 1.00 17.83 19 GLU B N 1
ATOM 3129 C CA . GLU B 1 24 ? 15.372 34.072 30.545 1.00 17.68 19 GLU B CA 1
ATOM 3130 C C . GLU B 1 24 ? 16.561 35.001 30.310 1.00 17.14 19 GLU B C 1
ATOM 3131 O O . GLU B 1 24 ? 16.516 35.842 29.416 1.00 16.94 19 GLU B O 1
ATOM 3137 N N . HIS B 1 25 ? 17.622 34.838 31.105 1.00 17.13 20 HIS B N 1
ATOM 3138 C CA . HIS B 1 25 ? 18.812 35.680 30.975 1.00 17.05 20 HIS B CA 1
ATOM 3139 C C . HIS B 1 25 ? 19.596 35.399 29.699 1.00 17.38 20 HIS B C 1
ATOM 3140 O O . HIS B 1 25 ? 20.196 36.306 29.114 1.00 17.44 20 HIS B O 1
ATOM 3147 N N . ILE B 1 26 ? 19.612 34.135 29.288 1.00 16.46 21 ILE B N 1
ATOM 3148 C CA . ILE B 1 26 ? 20.228 33.756 28.028 1.00 16.52 21 ILE B CA 1
ATOM 3149 C C . ILE B 1 26 ? 19.508 34.418 26.847 1.00 16.85 21 ILE B C 1
ATOM 3150 O O . ILE B 1 26 ? 20.144 35.023 25.987 1.00 17.28 21 ILE B O 1
ATOM 3155 N N . LEU B 1 27 ? 18.183 34.337 26.823 1.00 17.61 22 LEU B N 1
ATOM 3156 C CA . LEU B 1 27 ? 17.423 34.921 25.714 1.00 18.03 22 LEU B CA 1
ATOM 3157 C C . LEU B 1 27 ? 17.490 36.447 25.725 1.00 18.42 22 LEU B C 1
ATOM 3158 O O . LEU B 1 27 ? 17.633 37.081 24.671 1.00 18.47 22 LEU B O 1
ATOM 3163 N N . LYS B 1 28 ? 17.437 37.024 26.923 1.00 18.75 23 LYS B N 1
ATOM 3164 C CA . LYS B 1 28 ? 17.522 38.477 27.107 1.00 19.57 23 LYS B CA 1
ATOM 3165 C C . LYS B 1 28 ? 18.901 39.031 26.757 1.00 19.89 23 LYS B C 1
ATOM 3166 O O . LYS B 1 28 ? 19.015 40.033 26.032 1.00 19.92 23 LYS B O 1
ATOM 3172 N N . ARG B 1 29 ? 19.939 38.380 27.286 1.00 19.73 24 ARG B N 1
ATOM 3173 C CA . ARG B 1 29 ? 21.314 38.832 27.142 1.00 19.81 24 ARG B CA 1
ATOM 3174 C C . ARG B 1 29 ? 22.199 37.721 26.534 1.00 19.42 24 ARG B C 1
ATOM 3175 O O . ARG B 1 29 ? 23.021 37.120 27.236 1.00 19.22 24 ARG B O 1
ATOM 3183 N N . PRO B 1 30 ? 22.039 37.451 25.235 1.00 19.13 25 PRO B N 1
ATOM 3184 C CA . PRO B 1 30 ? 22.790 36.369 24.571 1.00 18.49 25 PRO B CA 1
ATOM 3185 C C . PRO B 1 30 ? 24.310 36.579 24.514 1.00 18.25 25 PRO B C 1
ATOM 3186 O O . PRO B 1 30 ? 25.036 35.606 24.347 1.00 17.52 25 PRO B O 1
ATOM 3190 N N . ASP B 1 31 ? 24.773 37.822 24.662 1.00 18.73 26 ASP B N 1
ATOM 3191 C CA . ASP B 1 31 ? 26.153 38.188 24.335 1.00 19.06 26 ASP B CA 1
ATOM 3192 C C . ASP B 1 31 ? 27.255 37.369 25.015 1.00 18.88 26 ASP B C 1
ATOM 3193 O O . ASP B 1 31 ? 28.185 36.922 24.352 1.00 18.81 26 ASP B O 1
ATOM 3198 N N . THR B 1 32 ? 27.163 37.177 26.331 1.00 18.33 27 THR B N 1
ATOM 3199 C CA . THR B 1 32 ? 28.208 36.425 27.033 1.00 17.66 27 THR B CA 1
ATOM 3200 C C . THR B 1 32 ? 28.115 34.909 26.807 1.00 17.82 27 THR B C 1
ATOM 3201 O O . THR B 1 32 ? 29.070 34.179 27.074 1.00 18.12 27 THR B O 1
ATOM 3205 N N . TYR B 1 33 ? 26.985 34.446 26.284 1.00 17.36 28 TYR B N 1
ATOM 3206 C CA . TYR B 1 33 ? 26.826 33.014 25.989 1.00 16.93 28 TYR B CA 1
ATOM 3207 C C . TYR B 1 33 ? 27.218 32.636 24.554 1.00 16.61 28 TYR B C 1
ATOM 3208 O O . TYR B 1 33 ? 27.969 31.679 24.341 1.00 16.82 28 TYR B O 1
ATOM 3217 N N . ILE B 1 34 ? 26.702 33.374 23.571 1.00 16.45 29 ILE B N 1
ATOM 3218 C CA . ILE B 1 34 ? 26.897 33.008 22.155 1.00 16.02 29 ILE B CA 1
ATOM 3219 C C . ILE B 1 34 ? 27.491 34.138 21.304 1.00 16.10 29 ILE B C 1
ATOM 3220 O O . ILE B 1 34 ? 27.759 33.953 20.115 1.00 16.44 29 ILE B O 1
ATOM 3225 N N . GLY B 1 35 ? 27.708 35.297 21.912 1.00 16.69 30 GLY B N 1
ATOM 3226 C CA . GLY B 1 35 ? 28.123 36.474 21.174 1.00 16.68 30 GLY B CA 1
ATOM 3227 C C . GLY B 1 35 ? 26.918 37.296 20.764 1.00 17.49 30 GLY B C 1
ATOM 3228 O O . GLY B 1 35 ? 25.786 36.972 21.126 1.00 17.55 30 GLY B O 1
ATOM 3229 N N . SER B 1 36 ? 27.164 38.341 19.982 1.00 17.91 31 SER B N 1
ATOM 3230 C CA . SER B 1 36 ? 26.127 39.280 19.576 1.00 18.83 31 SER B CA 1
ATOM 3231 C C . SER B 1 36 ? 25.052 38.627 18.713 1.00 19.00 31 SER B C 1
ATOM 3232 O O . SER B 1 36 ? 25.350 37.797 17.839 1.00 19.13 31 SER B O 1
ATOM 3235 N N . VAL B 1 37 ? 23.798 38.994 18.966 1.00 19.06 32 VAL B N 1
ATOM 3236 C CA . VAL B 1 37 ? 22.713 38.632 18.066 1.00 19.15 32 VAL B CA 1
ATOM 3237 C C . VAL B 1 37 ? 22.352 39.788 17.128 1.00 19.47 32 VAL B C 1
ATOM 3238 O O . VAL B 1 37 ? 21.279 39.791 16.529 1.00 19.67 32 VAL B O 1
ATOM 3242 N N . GLU B 1 38 ? 23.261 40.759 16.999 1.00 19.54 33 GLU B N 1
ATOM 3243 C CA . GLU B 1 38 ? 23.111 41.839 16.016 1.00 20.03 33 GLU B CA 1
ATOM 3244 C C . GLU B 1 38 ? 24.085 41.628 14.852 1.00 20.35 33 GLU B C 1
ATOM 3245 O O . GLU B 1 38 ? 25.108 40.957 15.008 1.00 19.93 33 GLU B O 1
ATOM 3251 N N . THR B 1 39 ? 23.769 42.205 13.692 1.00 20.66 34 THR B N 1
ATOM 3252 C CA . THR B 1 39 ? 24.623 42.056 12.520 1.00 21.16 34 THR B CA 1
ATOM 3253 C C . THR B 1 39 ? 25.948 42.758 12.739 1.00 21.35 34 THR B C 1
ATOM 3254 O O . THR B 1 39 ? 25.999 43.872 13.262 1.00 21.29 34 THR B O 1
ATOM 3258 N N . GLN B 1 40 ? 27.023 42.095 12.349 1.00 21.58 35 GLN B N 1
ATOM 3259 C CA . GLN B 1 40 ? 28.348 42.681 12.471 1.00 22.17 35 GLN B CA 1
ATOM 3260 C C . GLN B 1 40 ? 29.003 42.682 11.109 1.00 22.55 35 GLN B C 1
ATOM 3261 O O . GLN B 1 40 ? 28.924 41.695 10.382 1.00 22.07 35 GLN B O 1
ATOM 3267 N N . GLU B 1 41 ? 29.638 43.796 10.761 1.00 23.44 36 GLU B N 1
ATOM 3268 C CA . GLU B 1 41 ? 30.446 43.857 9.556 1.00 24.35 36 GLU B CA 1
ATOM 3269 C C . GLU B 1 41 ? 31.842 43.333 9.871 1.00 24.68 36 GLU B C 1
ATOM 3270 O O . GLU B 1 41 ? 32.543 43.862 10.736 1.00 25.38 36 GLU B O 1
ATOM 3276 N N . GLN B 1 42 ? 32.217 42.255 9.191 1.00 24.55 37 GLN B N 1
ATOM 3277 C CA . GLN B 1 42 ? 33.436 41.527 9.507 1.00 24.19 37 GLN B CA 1
ATOM 3278 C C . GLN B 1 42 ? 34.219 41.233 8.244 1.00 23.83 37 GLN B C 1
ATOM 3279 O O . GLN B 1 42 ? 33.639 40.987 7.186 1.00 23.06 37 GLN B O 1
ATOM 3285 N N . LEU B 1 43 ? 35.544 41.250 8.363 1.00 23.54 38 LEU B N 1
ATOM 3286 C CA . LEU B 1 43 ? 36.405 40.676 7.342 1.00 23.39 38 LEU B CA 1
ATOM 3287 C C . LEU B 1 43 ? 36.627 39.206 7.697 1.00 23.12 38 LEU B C 1
ATOM 3288 O O . LEU B 1 43 ? 37.177 38.889 8.760 1.00 23.21 38 LEU B O 1
ATOM 3293 N N . GLN B 1 44 ? 36.163 38.312 6.828 1.00 22.44 39 GLN B N 1
ATOM 3294 C CA . GLN B 1 44 ? 36.173 36.876 7.125 1.00 21.98 39 GLN B CA 1
ATOM 3295 C C . GLN B 1 44 ? 36.744 36.073 5.973 1.00 21.30 39 GLN B C 1
ATOM 3296 O O . GLN B 1 44 ? 36.538 36.408 4.809 1.00 20.91 39 GLN B O 1
ATOM 3302 N N . TRP B 1 45 ? 37.448 34.995 6.310 1.00 20.04 40 TRP B N 1
ATOM 3303 C CA . TRP B 1 45 ? 37.892 34.044 5.318 1.00 19.64 40 TRP B CA 1
ATOM 3304 C C . TRP B 1 45 ? 36.750 33.099 4.974 1.00 19.44 40 TRP B C 1
ATOM 3305 O O . TRP B 1 45 ? 36.055 32.614 5.860 1.00 18.94 40 TRP B O 1
ATOM 3316 N N . ILE B 1 46 ? 36.537 32.875 3.680 1.00 19.81 41 ILE B N 1
ATOM 3317 C CA . ILE B 1 46 ? 35.619 31.837 3.213 1.00 20.33 41 ILE B CA 1
ATOM 3318 C C . ILE B 1 46 ? 36.310 30.980 2.161 1.00 20.59 41 ILE B C 1
ATOM 3319 O O . ILE B 1 46 ? 37.228 31.438 1.483 1.00 21.21 41 ILE B O 1
ATOM 3324 N N . TYR B 1 47 ? 35.869 29.737 2.030 1.00 20.92 42 TYR B N 1
ATOM 3325 C CA . TYR B 1 47 ? 36.439 28.833 1.048 1.00 21.58 42 TYR B CA 1
ATOM 3326 C C . TYR B 1 47 ? 35.718 28.993 -0.282 1.00 21.77 42 TYR B C 1
ATOM 3327 O O . TYR B 1 47 ? 34.509 28.801 -0.361 1.00 20.98 42 TYR B O 1
ATOM 3336 N N . ASP B 1 48 ? 36.472 29.352 -1.318 1.00 22.14 43 ASP B N 1
ATOM 3337 C CA . ASP B 1 48 ? 35.919 29.514 -2.660 1.00 23.30 43 ASP B CA 1
ATOM 3338 C C . ASP B 1 48 ? 36.001 28.204 -3.432 1.00 23.72 43 ASP B C 1
ATOM 3339 O O . ASP B 1 48 ? 37.090 27.751 -3.786 1.00 24.00 43 ASP B O 1
ATOM 3344 N N . GLU B 1 49 ? 34.842 27.606 -3.695 1.00 24.73 44 GLU B N 1
ATOM 3345 C CA . GLU B 1 49 ? 34.770 26.299 -4.354 1.00 25.25 44 GLU B CA 1
ATOM 3346 C C . GLU B 1 49 ? 35.255 26.311 -5.805 1.00 25.64 44 GLU B C 1
ATOM 3347 O O . GLU B 1 49 ? 35.749 25.298 -6.299 1.00 26.22 44 GLU B O 1
ATOM 3349 N N . GLU B 1 50 ? 35.120 27.457 -6.474 1.00 25.62 45 GLU B N 1
ATOM 3350 C CA . GLU B 1 50 ? 35.518 27.605 -7.875 1.00 25.52 45 GLU B CA 1
ATOM 3351 C C . GLU B 1 50 ? 37.036 27.731 -8.060 1.00 25.62 45 GLU B C 1
ATOM 3352 O O . GLU B 1 50 ? 37.580 27.311 -9.088 1.00 25.54 45 GLU B O 1
ATOM 3354 N N . THR B 1 51 ? 37.707 28.327 -7.073 1.00 25.31 46 THR B N 1
ATOM 3355 C CA . THR B 1 51 ? 39.167 28.467 -7.094 1.00 25.35 46 THR B CA 1
ATOM 3356 C C . THR B 1 51 ? 39.851 27.492 -6.136 1.00 25.18 46 THR B C 1
ATOM 3357 O O . THR B 1 51 ? 41.085 27.423 -6.085 1.00 25.14 46 THR B O 1
ATOM 3359 N N . ASP B 1 52 ? 39.040 26.750 -5.377 1.00 24.85 47 ASP B N 1
ATOM 3360 C CA . ASP B 1 52 ? 39.525 25.744 -4.427 1.00 24.44 47 ASP B CA 1
ATOM 3361 C C . ASP B 1 52 ? 40.526 26.321 -3.419 1.00 24.08 47 ASP B C 1
ATOM 3362 O O . ASP B 1 52 ? 41.568 25.711 -3.149 1.00 24.09 47 ASP B O 1
ATOM 3364 N N . CYS B 1 53 ? 40.206 27.497 -2.874 1.00 23.48 48 CYS B N 1
ATOM 3365 C CA . CYS B 1 53 ? 41.110 28.199 -1.957 1.00 23.37 48 CYS B CA 1
ATOM 3366 C C . CYS B 1 53 ? 40.397 29.224 -1.069 1.00 22.74 48 CYS B C 1
ATOM 3367 O O . CYS B 1 53 ? 39.260 29.616 -1.338 1.00 22.17 48 CYS B O 1
ATOM 3378 N N . ILE B 1 55 ? 39.438 32.759 0.523 1.00 21.37 50 ILE B N 1
ATOM 3379 C CA . ILE B 1 55 ? 39.315 34.147 0.083 1.00 21.95 50 ILE B CA 1
ATOM 3380 C C . ILE B 1 55 ? 38.846 35.018 1.249 1.00 22.07 50 ILE B C 1
ATOM 3381 O O . ILE B 1 55 ? 37.912 34.651 1.967 1.00 22.11 50 ILE B O 1
ATOM 3386 N N . GLU B 1 56 ? 39.503 36.160 1.446 1.00 22.21 51 GLU B N 1
ATOM 3387 C CA . GLU B 1 56 ? 39.055 37.128 2.442 1.00 22.51 51 GLU B CA 1
ATOM 3388 C C . GLU B 1 56 ? 37.945 38.010 1.861 1.00 22.36 51 GLU B C 1
ATOM 3389 O O . GLU B 1 56 ? 38.096 38.585 0.779 1.00 22.02 51 GLU B O 1
ATOM 3395 N N . LYS B 1 57 ? 36.827 38.087 2.576 1.00 21.60 52 LYS B N 1
ATOM 3396 C CA . LYS B 1 57 ? 35.637 38.781 2.082 1.00 21.54 52 LYS B CA 1
ATOM 3397 C C . LYS B 1 57 ? 35.029 39.650 3.172 1.00 20.76 52 LYS B C 1
ATOM 3398 O O . LYS B 1 57 ? 35.033 39.280 4.344 1.00 19.80 52 LYS B O 1
ATOM 3404 N N . ASN B 1 58 ? 34.516 40.813 2.780 1.00 20.17 53 ASN B N 1
ATOM 3405 C CA . ASN B 1 58 ? 33.684 41.607 3.673 1.00 19.85 53 ASN B CA 1
ATOM 3406 C C . ASN B 1 58 ? 32.286 40.996 3.753 1.00 19.12 53 ASN B C 1
ATOM 3407 O O . ASN B 1 58 ? 31.556 40.952 2.753 1.00 18.79 53 ASN B O 1
ATOM 3412 N N . VAL B 1 59 ? 31.928 40.499 4.933 1.00 18.10 54 VAL B N 1
ATOM 3413 C CA . VAL B 1 59 ? 30.603 39.922 5.151 1.00 17.70 54 VAL B CA 1
ATOM 3414 C C . VAL B 1 59 ? 29.866 40.649 6.261 1.00 17.23 54 VAL B C 1
ATOM 3415 O O . VAL B 1 59 ? 30.474 41.374 7.059 1.00 17.03 54 VAL B O 1
ATOM 3419 N N . THR B 1 60 ? 28.552 40.452 6.299 1.00 17.01 55 THR B N 1
ATOM 3420 C CA . THR B 1 60 ? 27.753 40.805 7.450 1.00 17.17 55 THR B CA 1
ATOM 3421 C C . THR B 1 60 ? 27.107 39.532 7.980 1.00 17.01 55 THR B C 1
ATOM 3422 O O . THR B 1 60 ? 26.341 38.866 7.267 1.00 16.77 55 THR B O 1
ATOM 3426 N N . ILE B 1 61 ? 27.427 39.191 9.225 1.00 16.94 56 ILE B N 1
ATOM 3427 C CA . ILE B 1 61 ? 26.904 37.978 9.847 1.00 17.02 56 ILE B CA 1
ATOM 3428 C C . ILE B 1 61 ? 26.500 38.252 11.289 1.00 17.04 56 ILE B C 1
ATOM 3429 O O . ILE B 1 61 ? 26.939 39.236 11.892 1.00 17.26 56 ILE B O 1
ATOM 3434 N N . VAL B 1 62 ? 25.674 37.367 11.833 1.00 16.54 57 VAL B N 1
ATOM 3435 C CA . VAL B 1 62 ? 25.296 37.413 13.234 1.00 16.38 57 VAL B CA 1
ATOM 3436 C C . VAL B 1 62 ? 26.134 36.381 13.990 1.00 16.21 57 VAL B C 1
ATOM 3437 O O . VAL B 1 62 ? 25.959 35.183 13.792 1.00 16.84 57 VAL B O 1
ATOM 3441 N N . PRO B 1 63 ? 27.076 36.848 14.821 1.00 16.16 58 PRO B N 1
ATOM 3442 C CA . PRO B 1 63 ? 27.996 35.952 15.540 1.00 15.77 58 PRO B CA 1
ATOM 3443 C C . PRO B 1 63 ? 27.285 34.816 16.263 1.00 15.76 58 PRO B C 1
ATOM 3444 O O . PRO B 1 63 ? 27.726 33.678 16.183 1.00 15.35 58 PRO B O 1
ATOM 3448 N N . GLY B 1 64 ? 26.191 35.127 16.954 1.00 15.69 59 GLY B N 1
ATOM 3449 C CA . GLY B 1 64 ? 25.463 34.134 17.724 1.00 16.11 59 GLY B CA 1
ATOM 3450 C C . GLY B 1 64 ? 24.959 32.974 16.895 1.00 16.19 59 GLY B C 1
ATOM 3451 O O . GLY B 1 64 ? 24.931 31.832 17.368 1.00 16.73 59 GLY B O 1
ATOM 3452 N N . LEU B 1 65 ? 24.551 33.262 15.660 1.00 16.45 60 LEU B N 1
ATOM 3453 C CA . LEU B 1 65 ? 24.077 32.227 14.743 1.00 16.49 60 LEU B CA 1
ATOM 3454 C C . LEU B 1 65 ? 25.219 31.315 14.294 1.00 16.56 60 LEU B C 1
ATOM 3455 O O . LEU B 1 65 ? 25.090 30.094 14.302 1.00 16.82 60 LEU B O 1
ATOM 3460 N N . PHE B 1 66 ? 26.340 31.918 13.923 1.00 16.38 61 PHE B N 1
ATOM 3461 C CA . PHE B 1 66 ? 27.561 31.172 13.620 1.00 15.96 61 PHE B CA 1
ATOM 3462 C C . PHE B 1 66 ? 27.980 30.313 14.836 1.00 15.50 61 PHE B C 1
ATOM 3463 O O . PHE B 1 66 ? 28.372 29.141 14.689 1.00 14.64 61 PHE B O 1
ATOM 3471 N N . LYS B 1 67 ? 27.866 30.888 16.032 1.00 14.90 62 LYS B N 1
ATOM 3472 C CA . LYS B 1 67 ? 28.337 30.220 17.243 1.00 14.49 62 LYS B CA 1
ATOM 3473 C C . LYS B 1 67 ? 27.504 28.987 17.653 1.00 14.64 62 LYS B C 1
ATOM 3474 O O . LYS B 1 67 ? 28.072 27.987 18.085 1.00 15.10 62 LYS B O 1
ATOM 3480 N N . ILE B 1 68 ? 26.173 29.048 17.540 1.00 14.63 63 ILE B N 1
ATOM 3481 C CA . ILE B 1 68 ? 25.353 27.856 17.881 1.00 14.62 63 ILE B CA 1
ATOM 3482 C C . ILE B 1 68 ? 25.672 26.672 16.966 1.00 14.85 63 ILE B C 1
ATOM 3483 O O . ILE B 1 68 ? 25.631 25.521 17.398 1.00 15.40 63 ILE B O 1
ATOM 3488 N N . PHE B 1 69 ? 26.033 26.968 15.717 1.00 14.70 64 PHE B N 1
ATOM 3489 C CA . PHE B 1 69 ? 26.545 25.960 14.794 1.00 15.10 64 PHE B CA 1
ATOM 3490 C C . PHE B 1 69 ? 27.906 25.447 15.254 1.00 14.56 64 PHE B C 1
ATOM 3491 O O . PHE B 1 69 ? 28.127 24.243 15.340 1.00 13.87 64 PHE B O 1
ATOM 3499 N N . ASP B 1 70 ? 28.818 26.372 15.534 1.00 14.63 65 ASP B N 1
ATOM 3500 C CA . ASP B 1 70 ? 30.139 26.027 16.052 1.00 15.44 65 ASP B CA 1
ATOM 3501 C C . ASP B 1 70 ? 30.087 25.128 17.302 1.00 14.98 65 ASP B C 1
ATOM 3502 O O . ASP B 1 70 ? 30.915 24.238 17.447 1.00 14.94 65 ASP B O 1
ATOM 3507 N N . GLU B 1 71 ? 29.130 25.369 18.201 1.00 14.88 66 GLU B N 1
ATOM 3508 C CA . GLU B 1 71 ? 29.005 24.534 19.407 1.00 15.02 66 GLU B CA 1
ATOM 3509 C C . GLU B 1 71 ? 28.758 23.061 19.060 1.00 14.96 66 GLU B C 1
ATOM 3510 O O . GLU B 1 71 ? 29.353 22.171 19.663 1.00 14.46 66 GLU B O 1
ATOM 3516 N N . ILE B 1 72 ? 27.892 22.815 18.077 1.00 14.91 67 ILE B N 1
ATOM 3517 C CA . ILE B 1 72 ? 27.571 21.441 17.670 1.00 15.26 67 ILE B CA 1
ATOM 3518 C C . ILE B 1 72 ? 28.761 20.801 16.932 1.00 15.61 67 ILE B C 1
ATOM 3519 O O . ILE B 1 72 ? 29.081 19.619 17.128 1.00 15.71 67 ILE B O 1
ATOM 3524 N N . LEU B 1 73 ? 29.415 21.599 16.099 1.00 15.57 68 LEU B N 1
ATOM 3525 C CA . LEU B 1 73 ? 30.632 21.187 15.398 1.00 15.93 68 LEU B CA 1
ATOM 3526 C C . LEU B 1 73 ? 31.742 20.729 16.349 1.00 15.56 68 LEU B C 1
ATOM 3527 O O . LEU B 1 73 ? 32.281 19.629 16.197 1.00 15.09 68 LEU B O 1
ATOM 3532 N N . VAL B 1 74 ? 32.070 21.562 17.337 1.00 15.41 69 VAL B N 1
ATOM 3533 C CA . VAL B 1 74 ? 33.144 21.243 18.290 1.00 15.04 69 VAL B CA 1
ATOM 3534 C C . VAL B 1 74 ? 32.780 20.020 19.153 1.00 14.78 69 VAL B C 1
ATOM 3535 O O . VAL B 1 74 ? 33.649 19.206 19.463 1.00 14.45 69 VAL B O 1
ATOM 3539 N N . ASN B 1 75 ? 31.489 19.871 19.482 1.00 14.46 70 ASN B N 1
ATOM 3540 C CA . ASN B 1 75 ? 30.999 18.672 20.183 1.00 14.45 70 ASN B CA 1
ATOM 3541 C C . ASN B 1 75 ? 31.300 17.395 19.410 1.00 15.09 70 ASN B C 1
ATOM 3542 O O . ASN B 1 75 ? 31.656 16.367 19.989 1.00 14.93 70 ASN B O 1
ATOM 3547 N N . ALA B 1 76 ? 31.138 17.464 18.093 1.00 15.23 71 ALA B N 1
ATOM 3548 C CA . ALA B 1 76 ? 31.409 16.322 17.237 1.00 15.57 71 ALA B CA 1
ATOM 3549 C C . ALA B 1 76 ? 32.905 16.023 17.265 1.00 15.79 71 ALA B C 1
ATOM 3550 O O . ALA B 1 76 ? 33.304 14.879 17.452 1.00 15.84 71 ALA B O 1
ATOM 3552 N N . ALA B 1 77 ? 33.725 17.069 17.147 1.00 16.43 72 ALA B N 1
ATOM 3553 C CA . ALA B 1 77 ? 35.181 16.922 17.207 1.00 17.13 72 ALA B CA 1
ATOM 3554 C C . ALA B 1 77 ? 35.663 16.390 18.557 1.00 17.58 72 ALA B C 1
ATOM 3555 O O . ALA B 1 77 ? 36.622 15.608 18.618 1.00 17.78 72 ALA B O 1
ATOM 3557 N N . ASP B 1 78 ? 34.984 16.800 19.625 1.00 17.29 73 ASP B N 1
ATOM 3558 C CA . ASP B 1 78 ? 35.294 16.330 20.973 1.00 17.93 73 ASP B CA 1
ATOM 3559 C C . ASP B 1 78 ? 35.087 14.830 21.111 1.00 17.58 73 ASP B C 1
ATOM 3560 O O . ASP B 1 78 ? 35.787 14.177 21.880 1.00 17.89 73 ASP B O 1
ATOM 3565 N N . ASN B 1 79 ? 34.117 14.286 20.374 1.00 17.62 74 ASN B N 1
ATOM 3566 C CA . ASN B 1 79 ? 33.871 12.840 20.408 1.00 17.51 74 ASN B CA 1
ATOM 3567 C C . ASN B 1 79 ? 35.015 12.005 19.836 1.00 17.67 74 ASN B C 1
ATOM 3568 O O . ASN B 1 79 ? 35.114 10.806 20.115 1.00 17.94 74 ASN B O 1
ATOM 3573 N N . LYS B 1 80 ? 35.870 12.638 19.032 1.00 17.64 75 LYS B N 1
ATOM 3574 C CA . LYS B 1 80 ? 37.080 11.994 18.525 1.00 17.53 75 LYS B CA 1
ATOM 3575 C C . LYS B 1 80 ? 38.125 11.871 19.637 1.00 18.03 75 LYS B C 1
ATOM 3576 O O . LYS B 1 80 ? 38.884 10.895 19.689 1.00 17.84 75 LYS B O 1
ATOM 3582 N N . VAL B 1 81 ? 38.141 12.845 20.541 1.00 18.31 76 VAL B N 1
ATOM 3583 C CA . VAL B 1 81 ? 38.973 12.758 21.739 1.00 18.74 76 VAL B CA 1
ATOM 3584 C C . VAL B 1 81 ? 38.471 11.630 22.659 1.00 18.88 76 VAL B C 1
ATOM 3585 O O . VAL B 1 81 ? 39.260 10.825 23.153 1.00 19.14 76 VAL B O 1
ATOM 3589 N N . ARG B 1 82 ? 37.153 11.568 22.849 1.00 18.93 77 ARG B N 1
ATOM 3590 C CA . ARG B 1 82 ? 36.509 10.555 23.694 1.00 19.02 77 ARG B CA 1
ATOM 3591 C C . ARG B 1 82 ? 36.600 9.145 23.095 1.00 19.05 77 ARG B C 1
ATOM 3592 O O . ARG B 1 82 ? 36.807 8.164 23.820 1.00 19.01 77 ARG B O 1
ATOM 3600 N N . ASP B 1 83 ? 36.444 9.056 21.775 1.00 18.93 78 ASP B N 1
ATOM 3601 C CA . ASP B 1 83 ? 36.519 7.784 21.064 1.00 18.84 78 ASP B CA 1
ATOM 3602 C C . ASP B 1 83 ? 37.396 7.907 19.810 1.00 18.91 78 ASP B C 1
ATOM 3603 O O . ASP B 1 83 ? 36.913 8.285 18.742 1.00 18.57 78 ASP B O 1
ATOM 3608 N N . PRO B 1 84 ? 38.687 7.599 19.956 1.00 19.26 79 PRO B N 1
ATOM 3609 C CA . PRO B 1 84 ? 39.640 7.627 18.831 1.00 19.66 79 PRO B CA 1
ATOM 3610 C C . PRO B 1 84 ? 39.289 6.718 17.642 1.00 19.72 79 PRO B C 1
ATOM 3611 O O . PRO B 1 84 ? 39.895 6.870 16.579 1.00 20.24 79 PRO B O 1
ATOM 3615 N N . SER B 1 85 ? 38.330 5.810 17.806 1.00 19.47 80 SER B N 1
ATOM 3616 C CA . SER B 1 85 ? 37.897 4.956 16.696 1.00 19.35 80 SER B CA 1
ATOM 3617 C C . SER B 1 85 ? 36.956 5.690 15.724 1.00 19.18 80 SER B C 1
ATOM 3618 O O . SER B 1 85 ? 36.746 5.238 14.595 1.00 18.90 80 SER B O 1
ATOM 3629 N N . LYS B 1 87 ? 35.597 8.072 12.929 1.00 18.83 82 LYS B N 1
ATOM 3630 C CA . LYS B 1 87 ? 36.252 8.277 11.639 1.00 19.42 82 LYS B CA 1
ATOM 3631 C C . LYS B 1 87 ? 35.681 9.402 10.769 1.00 19.13 82 LYS B C 1
ATOM 3632 O O . LYS B 1 87 ? 36.351 9.862 9.847 1.00 19.54 82 LYS B O 1
ATOM 3638 N N . ARG B 1 88 ? 34.451 9.833 11.033 1.00 19.11 83 ARG B N 1
ATOM 3639 C CA . ARG B 1 88 ? 33.849 10.851 10.172 1.00 18.67 83 ARG B CA 1
ATOM 3640 C C . ARG B 1 88 ? 32.854 11.812 10.825 1.00 18.63 83 ARG B C 1
ATOM 3641 O O . ARG B 1 88 ? 32.108 11.444 11.745 1.00 18.50 83 ARG B O 1
ATOM 3649 N N . ILE B 1 89 ? 32.894 13.058 10.360 1.00 17.86 84 ILE B N 1
ATOM 3650 C CA . ILE B 1 89 ? 31.860 14.039 10.642 1.00 17.68 84 ILE B CA 1
ATOM 3651 C C . ILE B 1 89 ? 31.125 14.353 9.347 1.00 17.36 84 ILE B C 1
ATOM 3652 O O . ILE B 1 89 ? 31.749 14.599 8.313 1.00 16.91 84 ILE B O 1
ATOM 3657 N N . ASP B 1 90 ? 29.800 14.322 9.404 1.00 17.47 85 ASP B N 1
ATOM 3658 C CA . ASP B 1 90 ? 28.981 14.775 8.292 1.00 17.75 85 ASP B CA 1
ATOM 3659 C C . ASP B 1 90 ? 28.242 16.048 8.679 1.00 17.77 85 ASP B C 1
ATOM 3660 O O . ASP B 1 90 ? 27.558 16.100 9.707 1.00 18.18 85 ASP B O 1
ATOM 3665 N N . VAL B 1 91 ? 28.423 17.090 7.879 1.00 17.37 86 VAL B N 1
ATOM 3666 C CA . VAL B 1 91 ? 27.664 18.317 8.039 1.00 17.29 86 VAL B CA 1
ATOM 3667 C C . VAL B 1 91 ? 26.788 18.501 6.812 1.00 17.59 86 VAL B C 1
ATOM 3668 O O . VAL B 1 91 ? 27.282 18.453 5.688 1.00 17.73 86 VAL B O 1
ATOM 3672 N N . ASN B 1 92 ? 25.489 18.698 7.035 1.00 17.74 87 ASN B N 1
ATOM 3673 C CA . ASN B 1 92 ? 24.550 18.981 5.951 1.00 18.57 87 ASN B CA 1
ATOM 3674 C C . ASN B 1 92 ? 23.760 20.260 6.216 1.00 19.10 87 ASN B C 1
ATOM 3675 O O . ASN B 1 92 ? 22.982 20.336 7.178 1.00 19.31 87 ASN B O 1
ATOM 3680 N N . ILE B 1 93 ? 23.977 21.273 5.380 1.00 19.31 88 ILE B N 1
ATOM 3681 C CA . ILE B 1 93 ? 23.250 22.528 5.515 1.00 19.73 88 ILE B CA 1
ATOM 3682 C C . ILE B 1 93 ? 22.180 22.663 4.440 1.00 20.29 88 ILE B C 1
ATOM 3683 O O . ILE B 1 93 ? 22.481 22.788 3.243 1.00 20.42 88 ILE B O 1
ATOM 3688 N N . HIS B 1 94 ? 20.927 22.615 4.875 1.00 20.66 89 HIS B N 1
ATOM 3689 C CA . HIS B 1 94 ? 19.790 22.789 3.983 1.00 21.46 89 HIS B CA 1
ATOM 3690 C C . HIS B 1 94 ? 19.290 24.224 4.078 1.00 21.57 89 HIS B C 1
ATOM 3691 O O . HIS B 1 94 ? 18.364 24.528 4.847 1.00 21.14 89 HIS B O 1
ATOM 3698 N N . ALA B 1 95 ? 19.911 25.095 3.283 1.00 21.51 90 ALA B N 1
ATOM 3699 C CA . ALA B 1 95 ? 19.689 26.538 3.348 1.00 21.93 90 ALA B CA 1
ATOM 3700 C C . ALA B 1 95 ? 18.220 26.924 3.239 1.00 22.17 90 ALA B C 1
ATOM 3701 O O . ALA B 1 95 ? 17.706 27.670 4.070 1.00 22.32 90 ALA B O 1
ATOM 3703 N N . GLU B 1 96 ? 17.559 26.404 2.207 1.00 22.61 91 GLU B N 1
ATOM 3704 C CA . GLU B 1 96 ? 16.157 26.699 1.911 1.00 23.12 91 GLU B CA 1
ATOM 3705 C C . GLU B 1 96 ? 15.213 26.394 3.078 1.00 23.29 91 GLU B C 1
ATOM 3706 O O . GLU B 1 96 ? 14.263 27.145 3.329 1.00 23.78 91 GLU B O 1
ATOM 3712 N N . GLU B 1 97 ? 15.474 25.297 3.786 1.00 22.95 92 GLU B N 1
ATOM 3713 C CA . GLU B 1 97 ? 14.638 24.890 4.913 1.00 22.76 92 GLU B CA 1
ATOM 3714 C C . GLU B 1 97 ? 15.203 25.345 6.263 1.00 22.08 92 GLU B C 1
ATOM 3715 O O . GLU B 1 97 ? 14.713 24.924 7.316 1.00 21.40 92 GLU B O 1
ATOM 3721 N N . HIS B 1 98 ? 16.213 26.222 6.223 1.00 21.39 93 HIS B N 1
ATOM 3722 C CA . HIS B 1 98 ? 16.984 26.622 7.414 1.00 21.20 93 HIS B CA 1
ATOM 3723 C C . HIS B 1 98 ? 17.231 25.477 8.404 1.00 20.58 93 HIS B C 1
ATOM 3724 O O . HIS B 1 98 ? 17.037 25.622 9.618 1.00 20.22 93 HIS B O 1
ATOM 3731 N N . THR B 1 99 ? 17.669 24.339 7.873 1.00 19.85 94 THR B N 1
ATOM 3732 C CA . THR B 1 99 ? 17.923 23.155 8.682 1.00 19.47 94 THR B CA 1
ATOM 3733 C C . THR B 1 99 ? 19.384 22.733 8.587 1.00 19.38 94 THR B C 1
ATOM 3734 O O . THR B 1 99 ? 19.955 22.654 7.490 1.00 19.39 94 THR B O 1
ATOM 3738 N N . ILE B 1 100 ? 19.991 22.488 9.744 1.00 18.83 95 ILE B N 1
ATOM 3739 C CA . ILE B 1 100 ? 21.397 22.108 9.815 1.00 18.57 95 ILE B CA 1
ATOM 3740 C C . ILE B 1 100 ? 21.559 20.783 10.549 1.00 18.48 95 ILE B C 1
ATOM 3741 O O . ILE B 1 100 ? 21.017 20.593 11.646 1.00 17.73 95 ILE B O 1
ATOM 3746 N N . GLU B 1 101 ? 22.287 19.865 9.915 1.00 18.14 96 GLU B N 1
ATOM 3747 C CA . GLU B 1 101 ? 22.536 18.543 10.462 1.00 18.03 96 GLU B CA 1
ATOM 3748 C C . GLU B 1 101 ? 24.033 18.339 10.685 1.00 17.56 96 GLU B C 1
ATOM 3749 O O . GLU B 1 101 ? 24.849 18.645 9.816 1.00 17.36 96 GLU B O 1
ATOM 3755 N N . VAL B 1 102 ? 24.385 17.867 11.876 1.00 16.89 97 VAL B N 1
ATOM 3756 C CA . VAL B 1 102 ? 25.758 17.477 12.188 1.00 16.14 97 VAL B CA 1
ATOM 3757 C C . VAL B 1 102 ? 25.741 16.055 12.721 1.00 16.34 97 VAL B C 1
ATOM 3758 O O . VAL B 1 102 ? 25.068 15.757 13.721 1.00 15.88 97 VAL B O 1
ATOM 3762 N N . LYS B 1 103 ? 26.474 15.180 12.042 1.00 16.14 98 LYS B N 1
ATOM 3763 C CA . LYS B 1 103 ? 26.513 13.764 12.375 1.00 16.19 98 LYS B CA 1
ATOM 3764 C C . LYS B 1 103 ? 27.949 13.344 12.634 1.00 16.23 98 LYS B C 1
ATOM 3765 O O . LYS B 1 103 ? 28.866 13.768 11.929 1.00 16.31 98 LYS B O 1
ATOM 3771 N N . ASN B 1 104 ? 28.143 12.515 13.652 1.00 16.09 99 ASN B N 1
ATOM 3772 C CA . ASN B 1 104 ? 29.438 11.899 13.887 1.00 16.42 99 ASN B CA 1
ATOM 3773 C C . ASN B 1 104 ? 29.270 10.421 14.177 1.00 17.06 99 ASN B C 1
ATOM 3774 O O . ASN B 1 104 ? 28.235 9.997 14.690 1.00 17.11 99 ASN B O 1
ATOM 3779 N N . ASP B 1 105 ? 30.282 9.635 13.839 1.00 17.36 100 ASP B N 1
ATOM 3780 C CA . ASP B 1 105 ? 30.288 8.221 14.204 1.00 17.96 100 ASP B CA 1
ATOM 3781 C C . ASP B 1 105 ? 31.145 8.022 15.453 1.00 18.17 100 ASP B C 1
ATOM 3782 O O . ASP B 1 105 ? 31.406 8.986 16.180 1.00 18.62 100 ASP B O 1
ATOM 3787 N N . GLY B 1 106 ? 31.562 6.787 15.715 1.00 18.46 101 GLY B N 1
ATOM 3788 C CA . GLY B 1 106 ? 32.113 6.445 17.015 1.00 18.68 101 GLY B CA 1
ATOM 3789 C C . GLY B 1 106 ? 30.995 6.383 18.036 1.00 18.87 101 GLY B C 1
ATOM 3790 O O . GLY B 1 106 ? 29.818 6.455 17.677 1.00 19.19 101 GLY B O 1
ATOM 3791 N N . LYS B 1 107 ? 31.355 6.268 19.308 1.00 19.24 102 LYS B N 1
ATOM 3792 C CA . LYS B 1 107 ? 30.370 6.045 20.367 1.00 19.50 102 LYS B CA 1
ATOM 3793 C C . LYS B 1 107 ? 29.286 7.127 20.408 1.00 19.44 102 LYS B C 1
ATOM 3794 O O . LYS B 1 107 ? 29.585 8.321 20.316 1.00 19.30 102 LYS B O 1
ATOM 3800 N N . GLY B 1 108 ? 28.029 6.693 20.513 1.00 19.19 103 GLY B N 1
ATOM 3801 C CA . GLY B 1 108 ? 26.896 7.601 20.640 1.00 19.39 103 GLY B CA 1
ATOM 3802 C C . GLY B 1 108 ? 26.670 8.038 22.078 1.00 19.37 103 GLY B C 1
ATOM 3803 O O . GLY B 1 108 ? 27.562 7.909 22.916 1.00 19.46 103 GLY B O 1
ATOM 3804 N N . ILE B 1 109 ? 25.488 8.586 22.357 1.00 19.31 104 ILE B N 1
ATOM 3805 C CA . ILE B 1 109 ? 25.112 8.942 23.727 1.00 19.50 104 ILE B CA 1
ATOM 3806 C C . ILE B 1 109 ? 24.463 7.735 24.403 1.00 19.44 104 ILE B C 1
ATOM 3807 O O . ILE B 1 109 ? 23.490 7.183 23.881 1.00 19.53 104 ILE B O 1
ATOM 3812 N N . PRO B 1 110 ? 24.991 7.329 25.560 1.00 19.49 105 PRO B N 1
ATOM 3813 C CA . PRO B 1 110 ? 24.408 6.222 26.328 1.00 19.37 105 PRO B CA 1
ATOM 3814 C C . PRO B 1 110 ? 22.899 6.376 26.493 1.00 19.45 105 PRO B C 1
ATOM 3815 O O . PRO B 1 110 ? 22.446 7.386 27.037 1.00 19.57 105 PRO B O 1
ATOM 3819 N N . ILE B 1 111 ? 22.140 5.393 26.004 1.00 19.57 106 ILE B N 1
ATOM 3820 C CA . ILE B 1 111 ? 20.686 5.374 26.159 1.00 19.46 106 ILE B CA 1
ATOM 3821 C C . ILE B 1 111 ? 20.329 4.726 27.497 1.00 19.79 106 ILE B C 1
ATOM 3822 O O . ILE B 1 111 ? 20.004 3.527 27.578 1.00 19.25 106 ILE B O 1
ATOM 3827 N N . GLU B 1 112 ? 20.408 5.540 28.543 1.00 19.95 107 GLU B N 1
ATOM 3828 C CA . GLU B 1 112 ? 20.239 5.095 29.917 1.00 20.77 107 GLU B CA 1
ATOM 3829 C C . GLU B 1 112 ? 19.533 6.189 30.696 1.00 20.68 107 GLU B C 1
ATOM 3830 O O . GLU B 1 112 ? 19.697 7.374 30.402 1.00 20.35 107 GLU B O 1
ATOM 3836 N N . ILE B 1 113 ? 18.748 5.787 31.691 1.00 20.56 108 ILE B N 1
ATOM 3837 C CA . ILE B 1 113 ? 18.229 6.732 32.674 1.00 20.85 108 ILE B CA 1
ATOM 3838 C C . ILE B 1 113 ? 19.322 7.032 33.701 1.00 20.98 108 ILE B C 1
ATOM 3839 O O . ILE B 1 113 ? 19.920 6.116 34.267 1.00 20.87 108 ILE B O 1
ATOM 3844 N N . HIS B 1 114 ? 19.593 8.319 33.910 1.00 21.46 109 HIS B N 1
ATOM 3845 C CA . HIS B 1 114 ? 20.586 8.761 34.885 1.00 21.84 109 HIS B CA 1
ATOM 3846 C C . HIS B 1 114 ? 20.178 8.386 36.315 1.00 22.25 109 HIS B C 1
ATOM 3847 O O . HIS B 1 114 ? 19.005 8.501 36.678 1.00 22.21 109 HIS B O 1
ATOM 3854 N N . ASN B 1 115 ? 21.157 7.944 37.111 1.00 22.86 110 ASN B N 1
ATOM 3855 C CA . ASN B 1 115 ? 20.951 7.565 38.519 1.00 23.81 110 ASN B CA 1
ATOM 3856 C C . ASN B 1 115 ? 20.253 8.633 39.356 1.00 23.93 110 ASN B C 1
ATOM 3857 O O . ASN B 1 115 ? 19.337 8.332 40.133 1.00 23.90 110 ASN B O 1
ATOM 3862 N N . LYS B 1 116 ? 20.719 9.871 39.206 1.00 24.01 111 LYS B N 1
ATOM 3863 C CA . LYS B 1 116 ? 20.318 10.980 40.063 1.00 24.23 111 LYS B CA 1
ATOM 3864 C C . LYS B 1 116 ? 19.160 11.782 39.484 1.00 23.85 111 LYS B C 1
ATOM 3865 O O . LYS B 1 116 ? 18.209 12.110 40.199 1.00 24.00 111 LYS B O 1
ATOM 3871 N N . GLU B 1 117 ? 19.243 12.093 38.192 1.00 23.32 112 GLU B N 1
ATOM 3872 C CA . GLU B 1 117 ? 18.291 12.998 37.548 1.00 23.10 112 GLU B CA 1
ATOM 3873 C C . GLU B 1 117 ? 17.013 12.294 37.112 1.00 22.61 112 GLU B C 1
ATOM 3874 O O . GLU B 1 117 ? 15.999 12.946 36.843 1.00 22.33 112 GLU B O 1
ATOM 3880 N N . ASN B 1 118 ? 17.080 10.963 37.041 1.00 22.32 113 ASN B N 1
ATOM 3881 C CA . ASN B 1 118 ? 15.927 10.100 36.732 1.00 21.75 113 ASN B CA 1
ATOM 3882 C C . ASN B 1 118 ? 15.242 10.416 35.398 1.00 20.99 113 ASN B C 1
ATOM 3883 O O . ASN B 1 118 ? 14.027 10.268 35.254 1.00 21.12 113 ASN B O 1
ATOM 3888 N N . ILE B 1 119 ? 16.038 10.872 34.435 1.00 19.97 114 ILE B N 1
ATOM 3889 C CA . ILE B 1 119 ? 15.596 11.039 33.055 1.00 18.96 114 ILE B CA 1
ATOM 3890 C C . ILE B 1 119 ? 16.678 10.459 32.150 1.00 18.61 114 ILE B C 1
ATOM 3891 O O . ILE B 1 119 ? 17.815 10.250 32.593 1.00 18.46 114 ILE B O 1
ATOM 3896 N N . TYR B 1 120 ? 16.335 10.190 30.893 1.00 17.89 115 TYR B N 1
ATOM 3897 C CA . TYR B 1 120 ? 17.329 9.696 29.945 1.00 17.53 115 TYR B CA 1
ATOM 3898 C C . TYR B 1 120 ? 18.481 10.685 29.793 1.00 17.18 115 TYR B C 1
ATOM 3899 O O . TYR B 1 120 ? 18.271 11.908 29.780 1.00 16.60 115 TYR B O 1
ATOM 3908 N N . ILE B 1 121 ? 19.695 10.142 29.714 1.00 17.01 116 ILE B N 1
ATOM 3909 C CA . ILE B 1 121 ? 20.912 10.948 29.657 1.00 17.09 116 ILE B CA 1
ATOM 3910 C C . ILE B 1 121 ? 20.945 11.924 28.471 1.00 17.07 116 ILE B C 1
ATOM 3911 O O . ILE B 1 121 ? 21.312 13.081 28.654 1.00 17.11 116 ILE B O 1
ATOM 3916 N N . PRO B 1 122 ? 20.559 11.484 27.270 1.00 17.17 117 PRO B N 1
ATOM 3917 C CA . PRO B 1 122 ? 20.436 12.417 26.141 1.00 17.14 117 PRO B CA 1
ATOM 3918 C C . PRO B 1 122 ? 19.489 13.594 26.440 1.00 17.20 117 PRO B C 1
ATOM 3919 O O . PRO B 1 122 ? 19.838 14.738 26.133 1.00 16.87 117 PRO B O 1
ATOM 3923 N N . GLU B 1 123 ? 18.331 13.322 27.049 1.00 17.14 118 GLU B N 1
ATOM 3924 C CA . GLU B 1 123 ? 17.415 14.392 27.463 1.00 17.51 118 GLU B CA 1
ATOM 3925 C C . GLU B 1 123 ? 18.096 15.334 28.455 1.00 17.68 118 GLU B C 1
ATOM 3926 O O . GLU B 1 123 ? 17.896 16.549 28.415 1.00 17.51 118 GLU B O 1
ATOM 3940 N N . ILE B 1 125 ? 21.509 15.936 28.966 1.00 16.98 120 ILE B N 1
ATOM 3941 C CA . ILE B 1 125 ? 22.667 16.717 28.514 1.00 16.47 120 ILE B CA 1
ATOM 3942 C C . ILE B 1 125 ? 22.426 17.596 27.274 1.00 16.24 120 ILE B C 1
ATOM 3943 O O . ILE B 1 125 ? 23.292 18.390 26.898 1.00 16.08 120 ILE B O 1
ATOM 3948 N N . PHE B 1 126 ? 21.254 17.461 26.653 1.00 15.56 121 PHE B N 1
ATOM 3949 C CA . PHE B 1 126 ? 20.882 18.326 25.535 1.00 15.49 121 PHE B CA 1
ATOM 3950 C C . PHE B 1 126 ? 19.712 19.254 25.884 1.00 15.62 121 PHE B C 1
ATOM 3951 O O . PHE B 1 126 ? 19.422 20.197 25.147 1.00 15.34 121 PHE B O 1
ATOM 3959 N N . GLY B 1 127 ? 19.056 18.985 27.015 1.00 15.08 122 GLY B N 1
ATOM 3960 C CA . GLY B 1 127 ? 17.820 19.668 27.365 1.00 15.20 122 GLY B CA 1
ATOM 3961 C C . GLY B 1 127 ? 17.816 20.370 28.707 1.00 15.09 122 GLY B C 1
ATOM 3962 O O . GLY B 1 127 ? 16.812 20.985 29.071 1.00 15.36 122 GLY B O 1
ATOM 3963 N N . HIS B 1 128 ? 18.929 20.283 29.436 1.00 15.10 123 HIS B N 1
ATOM 3964 C CA . HIS B 1 128 ? 19.080 20.968 30.724 1.00 15.05 123 HIS B CA 1
ATOM 3965 C C . HIS B 1 128 ? 20.397 21.738 30.789 1.00 14.92 123 HIS B C 1
ATOM 3966 O O . HIS B 1 128 ? 21.451 21.199 30.460 1.00 14.15 123 HIS B O 1
ATOM 3973 N N . LEU B 1 129 ? 20.337 22.995 31.223 1.00 14.74 124 LEU B N 1
ATOM 3974 C CA . LEU B 1 129 ? 21.549 23.797 31.361 1.00 14.85 124 LEU B CA 1
ATOM 3975 C C . LEU B 1 129 ? 22.489 23.186 32.391 1.00 14.65 124 LEU B C 1
ATOM 3976 O O . LEU B 1 129 ? 22.041 22.519 33.344 1.00 15.08 124 LEU B O 1
ATOM 3981 N N . LEU B 1 130 ? 23.786 23.415 32.196 1.00 14.66 125 LEU B N 1
ATOM 3982 C CA . LEU B 1 130 ? 24.820 23.020 33.152 1.00 14.60 125 LEU B CA 1
ATOM 3983 C C . LEU B 1 130 ? 24.906 21.506 33.326 1.00 14.60 125 LEU B C 1
ATOM 3984 O O . LEU B 1 130 ? 24.917 20.976 34.447 1.00 14.54 125 LEU B O 1
ATOM 3989 N N . THR B 1 131 ? 24.991 20.821 32.199 1.00 14.06 126 THR B N 1
ATOM 3990 C CA . THR B 1 131 ? 25.153 19.371 32.182 1.00 14.42 126 THR B CA 1
ATOM 3991 C C . THR B 1 131 ? 26.325 19.051 31.279 1.00 14.60 126 THR B C 1
ATOM 3992 O O . THR B 1 131 ? 26.427 19.596 30.180 1.00 15.20 126 THR B O 1
ATOM 3996 N N . SER B 1 132 ? 27.210 18.174 31.735 1.00 14.66 127 SER B N 1
ATOM 3997 C CA . SER B 1 132 ? 28.484 17.962 31.045 1.00 14.85 127 SER B CA 1
ATOM 3998 C C . SER B 1 132 ? 29.190 16.695 31.502 1.00 14.90 127 SER B C 1
ATOM 3999 O O . SER B 1 132 ? 29.004 16.251 32.637 1.00 14.95 127 SER B O 1
ATOM 4002 N N . SER B 1 133 ? 30.025 16.137 30.617 1.00 15.00 128 SER B N 1
ATOM 4003 C CA . SER B 1 133 ? 30.998 15.103 30.999 1.00 15.41 128 SER B CA 1
ATOM 4004 C C . SER B 1 133 ? 32.381 15.716 31.298 1.00 15.50 128 SER B C 1
ATOM 4005 O O . SER B 1 133 ? 33.356 15.001 31.559 1.00 15.42 128 SER B O 1
ATOM 4008 N N . ASN B 1 134 ? 32.438 17.043 31.295 1.00 15.68 129 ASN B N 1
ATOM 4009 C CA . ASN B 1 134 ? 33.696 17.778 31.407 1.00 15.93 129 ASN B CA 1
ATOM 4010 C C . ASN B 1 134 ? 33.894 18.506 32.744 1.00 16.21 129 ASN B C 1
ATOM 4011 O O . ASN B 1 134 ? 34.772 19.367 32.869 1.00 16.37 129 ASN B O 1
ATOM 4016 N N . TYR B 1 135 ? 33.106 18.129 33.750 1.00 16.50 130 TYR B N 1
ATOM 4017 C CA . TYR B 1 135 ? 33.125 18.831 35.039 1.00 17.32 130 TYR B CA 1
ATOM 4018 C C . TYR B 1 135 ? 34.188 18.320 36.031 1.00 18.27 130 TYR B C 1
ATOM 4019 O O . TYR B 1 135 ? 34.431 18.959 37.054 1.00 18.93 130 TYR B O 1
ATOM 4028 N N . ASP B 1 136 ? 34.801 17.171 35.744 1.00 18.68 131 ASP B N 1
ATOM 4029 C CA . ASP B 1 136 ? 35.835 16.606 36.629 1.00 19.55 131 ASP B CA 1
ATOM 4030 C C . ASP B 1 136 ? 37.244 16.894 36.088 1.00 19.39 131 ASP B C 1
ATOM 4031 O O . ASP B 1 136 ? 37.754 16.177 35.224 1.00 19.64 131 ASP B O 1
ATOM 4036 N N . ASP B 1 137 ? 37.872 17.936 36.622 1.00 19.49 132 ASP B N 1
ATOM 4037 C CA . ASP B 1 137 ? 39.160 18.402 36.120 1.00 19.51 132 ASP B CA 1
ATOM 4038 C C . ASP B 1 137 ? 40.359 17.709 36.779 1.00 19.91 132 ASP B C 1
ATOM 4039 O O . ASP B 1 137 ? 41.514 18.072 36.524 1.00 19.69 132 ASP B O 1
ATOM 4044 N N . ASP B 1 138 ? 40.084 16.712 37.623 1.00 20.07 133 ASP B N 1
ATOM 4045 C CA . ASP B 1 138 ? 41.126 15.806 38.097 1.00 20.95 133 ASP B CA 1
ATOM 4046 C C . ASP B 1 138 ? 41.807 15.171 36.897 1.00 20.82 133 ASP B C 1
ATOM 4047 O O . ASP B 1 138 ? 43.019 14.946 36.908 1.00 21.32 133 ASP B O 1
ATOM 4052 N N . GLU B 1 139 ? 41.007 14.874 35.872 1.00 20.74 134 GLU B N 1
ATOM 4053 C CA . GLU B 1 139 ? 41.503 14.355 34.609 1.00 20.96 134 GLU B CA 1
ATOM 4054 C C . GLU B 1 139 ? 41.913 15.517 33.721 1.00 20.57 134 GLU B C 1
ATOM 4055 O O . GLU B 1 139 ? 41.167 16.494 33.570 1.00 20.50 134 GLU B O 1
ATOM 4061 N N . LYS B 1 140 ? 43.106 15.416 33.146 1.00 19.95 135 LYS B N 1
ATOM 4062 C CA . LYS B 1 140 ? 43.592 16.422 32.212 1.00 19.45 135 LYS B CA 1
ATOM 4063 C C . LYS B 1 140 ? 43.105 16.060 30.812 1.00 19.15 135 LYS B C 1
ATOM 4064 O O . LYS B 1 140 ? 43.512 15.046 30.250 1.00 19.10 135 LYS B O 1
ATOM 4070 N N . LYS B 1 141 ? 42.198 16.874 30.280 1.00 18.55 136 LYS B N 1
ATOM 4071 C CA . LYS B 1 141 ? 41.509 16.561 29.030 1.00 18.16 136 LYS B CA 1
ATOM 4072 C C . LYS B 1 141 ? 41.870 17.560 27.940 1.00 18.04 136 LYS B C 1
ATOM 4073 O O . LYS B 1 141 ? 42.146 18.731 28.223 1.00 17.62 136 LYS B O 1
ATOM 4079 N N . VAL B 1 142 ? 41.873 17.099 26.690 1.00 17.66 137 VAL B N 1
ATOM 4080 C CA . VAL B 1 142 ? 42.120 18.001 25.558 1.00 17.73 137 VAL B CA 1
ATOM 4081 C C . VAL B 1 142 ? 40.885 18.197 24.676 1.00 17.84 137 VAL B C 1
ATOM 4082 O O . VAL B 1 142 ? 40.982 18.581 23.508 1.00 17.70 137 VAL B O 1
ATOM 4086 N N . THR B 1 143 ? 39.725 17.937 25.261 1.00 18.13 138 THR B N 1
ATOM 4087 C CA . THR B 1 143 ? 38.450 18.272 24.651 1.00 18.75 138 THR B CA 1
ATOM 4088 C C . THR B 1 143 ? 38.243 19.800 24.639 1.00 18.59 138 THR B C 1
ATOM 4089 O O . THR B 1 143 ? 38.786 20.528 25.484 1.00 18.83 138 THR B O 1
ATOM 4093 N N . GLY B 1 144 ? 37.471 20.277 23.675 1.00 18.18 139 GLY B N 1
ATOM 4094 C CA . GLY B 1 144 ? 37.097 21.676 23.622 1.00 17.94 139 GLY B CA 1
ATOM 4095 C C . GLY B 1 144 ? 36.035 22.014 24.651 1.00 17.36 139 GLY B C 1
ATOM 4096 O O . GLY B 1 144 ? 35.988 23.141 25.154 1.00 17.50 139 GLY B O 1
ATOM 4097 N N . GLY B 1 145 ? 35.184 21.036 24.964 1.00 17.21 140 GLY B N 1
ATOM 4098 C CA . GLY B 1 145 ? 34.043 21.263 25.845 1.00 16.45 140 GLY B CA 1
ATOM 4099 C C . GLY B 1 145 ? 34.480 21.448 27.282 1.00 16.61 140 GLY B C 1
ATOM 4100 O O . GLY B 1 145 ? 35.328 20.711 27.772 1.00 16.31 140 GLY B O 1
ATOM 4101 N N . ARG B 1 146 ? 33.896 22.434 27.956 1.00 17.13 141 ARG B N 1
ATOM 4102 C CA . ARG B 1 146 ? 34.313 22.785 29.302 1.00 17.12 141 ARG B CA 1
ATOM 4103 C C . ARG B 1 146 ? 33.147 22.976 30.263 1.00 17.65 141 ARG B C 1
ATOM 4104 O O . ARG B 1 146 ? 33.178 22.467 31.383 1.00 18.10 141 ARG B O 1
ATOM 4112 N N . ASN B 1 147 ? 32.110 23.692 29.837 1.00 17.28 142 ASN B N 1
ATOM 4113 C CA . ASN B 1 147 ? 31.179 24.238 30.821 1.00 17.62 142 ASN B CA 1
ATOM 4114 C C . ASN B 1 147 ? 29.737 23.750 30.862 1.00 16.90 142 ASN B C 1
ATOM 4115 O O . ASN B 1 147 ? 28.987 24.110 31.779 1.00 16.58 142 ASN B O 1
ATOM 4120 N N . GLY B 1 148 ? 29.369 22.903 29.904 1.00 16.24 143 GLY B N 1
ATOM 4121 C CA . GLY B 1 148 ? 28.056 22.274 29.895 1.00 15.73 143 GLY B CA 1
ATOM 4122 C C . GLY B 1 148 ? 26.929 23.164 29.399 1.00 15.63 143 GLY B C 1
ATOM 4123 O O . GLY B 1 148 ? 25.789 23.019 29.844 1.00 15.19 143 GLY B O 1
ATOM 4124 N N . TYR B 1 149 ? 27.256 24.074 28.478 1.00 15.09 144 TYR B N 1
ATOM 4125 C CA . TYR B 1 149 ? 26.296 25.011 27.884 1.00 15.07 144 TYR B CA 1
ATOM 4126 C C . TYR B 1 149 ? 26.054 24.776 26.386 1.00 15.07 144 TYR B C 1
ATOM 4127 O O . TYR B 1 149 ? 24.927 24.892 25.918 1.00 14.64 144 TYR B O 1
ATOM 4136 N N . GLY B 1 150 ? 27.131 24.502 25.639 1.00 14.77 145 GLY B N 1
ATOM 4137 C CA . GLY B 1 150 ? 27.125 24.611 24.176 1.00 13.98 145 GLY B CA 1
ATOM 4138 C C . GLY B 1 150 ? 25.908 24.038 23.458 1.00 14.60 145 GLY B C 1
ATOM 4139 O O . GLY B 1 150 ? 25.244 24.728 22.675 1.00 14.28 145 GLY B O 1
ATOM 4140 N N . ALA B 1 151 ? 25.616 22.773 23.734 1.00 13.68 146 ALA B N 1
ATOM 4141 C CA . ALA B 1 151 ? 24.521 22.076 23.080 1.00 13.78 146 ALA B CA 1
ATOM 4142 C C . ALA B 1 151 ? 23.154 22.659 23.453 1.00 13.63 146 ALA B C 1
ATOM 4143 O O . ALA B 1 151 ? 22.265 22.751 22.605 1.00 13.70 146 ALA B O 1
ATOM 4145 N N . LYS B 1 152 ? 22.996 23.051 24.720 1.00 13.92 147 LYS B N 1
ATOM 4146 C CA . LYS B 1 152 ? 21.745 23.667 25.194 1.00 14.17 147 LYS B CA 1
ATOM 4147 C C . LYS B 1 152 ? 21.549 25.065 24.605 1.00 14.37 147 LYS B C 1
ATOM 4148 O O . LYS B 1 152 ? 20.427 25.461 24.296 1.00 14.50 147 LYS B O 1
ATOM 4154 N N . LEU B 1 153 ? 22.641 25.809 24.458 1.00 14.13 148 LEU B N 1
ATOM 4155 C CA . LEU B 1 153 ? 22.582 27.124 23.821 1.00 14.53 148 LEU B CA 1
ATOM 4156 C C . LEU B 1 153 ? 22.066 27.024 22.379 1.00 14.57 148 LEU B C 1
ATOM 4157 O O . LEU B 1 153 ? 21.271 27.847 21.936 1.00 15.35 148 LEU B O 1
ATOM 4162 N N . CYS B 1 154 ? 22.505 26.004 21.655 1.00 15.06 149 CYS B N 1
ATOM 4163 C CA . CYS B 1 154 ? 21.983 25.764 20.307 1.00 15.12 149 CYS B CA 1
ATOM 4164 C C . CYS B 1 154 ? 20.480 25.476 20.366 1.00 15.27 149 CYS B C 1
ATOM 4165 O O . CYS B 1 154 ? 19.684 26.056 19.617 1.00 15.11 149 CYS B O 1
ATOM 4168 N N . ASN B 1 155 ? 20.107 24.588 21.280 1.00 15.33 150 ASN B N 1
ATOM 4169 C CA . ASN B 1 155 ? 18.720 24.210 21.506 1.00 15.53 150 ASN B CA 1
ATOM 4170 C C . ASN B 1 155 ? 17.850 25.436 21.809 1.00 15.67 150 ASN B C 1
ATOM 4171 O O . ASN B 1 155 ? 16.800 25.642 21.180 1.00 15.75 150 ASN B O 1
ATOM 4176 N N . ILE B 1 156 ? 18.300 26.244 22.764 1.00 14.83 151 ILE B N 1
ATOM 4177 C CA . ILE B 1 156 ? 17.612 27.474 23.141 1.00 15.22 151 ILE B CA 1
ATOM 4178 C C . ILE B 1 156 ? 17.403 28.427 21.962 1.00 15.19 151 ILE B C 1
ATOM 4179 O O . ILE B 1 156 ? 16.345 29.026 21.836 1.00 15.61 151 ILE B O 1
ATOM 4184 N N . PHE B 1 157 ? 18.405 28.542 21.090 1.00 15.07 152 PHE B N 1
ATOM 4185 C CA . PHE B 1 157 ? 18.306 29.439 19.952 1.00 15.30 152 PHE B CA 1
ATOM 4186 C C . PHE B 1 157 ? 17.834 28.719 18.689 1.00 15.11 152 PHE B C 1
ATOM 4187 O O . PHE B 1 157 ? 18.186 29.107 17.585 1.00 15.15 152 PHE B O 1
ATOM 4195 N N . SER B 1 158 ? 17.017 27.682 18.871 1.00 15.56 153 SER B N 1
ATOM 4196 C CA . SER B 1 158 ? 16.398 26.966 17.756 1.00 16.09 153 SER B CA 1
ATOM 4197 C C . SER B 1 158 ? 14.885 26.886 17.913 1.00 16.29 153 SER B C 1
ATOM 4198 O O . SER B 1 158 ? 14.377 26.745 19.024 1.00 16.27 153 SER B O 1
ATOM 4201 N N . THR B 1 159 ? 14.173 26.986 16.791 1.00 16.98 154 THR B N 1
ATOM 4202 C CA . THR B 1 159 ? 12.731 26.749 16.750 1.00 17.32 154 THR B CA 1
ATOM 4203 C C . THR B 1 159 ? 12.439 25.266 16.938 1.00 17.59 154 THR B C 1
ATOM 4204 O O . THR B 1 159 ? 11.366 24.890 17.395 1.00 18.24 154 THR B O 1
ATOM 4208 N N . GLU B 1 160 ? 13.397 24.434 16.538 1.00 17.83 155 GLU B N 1
ATOM 4209 C CA . GLU B 1 160 ? 13.262 22.981 16.565 1.00 17.92 155 GLU B CA 1
ATOM 4210 C C . GLU B 1 160 ? 14.655 22.385 16.718 1.00 17.69 155 GLU B C 1
ATOM 4211 O O . GLU B 1 160 ? 15.595 22.833 16.074 1.00 17.26 155 GLU B O 1
ATOM 4217 N N . PHE B 1 161 ? 14.780 21.375 17.571 1.00 17.59 156 PHE B N 1
ATOM 4218 C CA . PHE B 1 161 ? 16.078 20.766 17.856 1.00 17.67 156 PHE B CA 1
ATOM 4219 C C . PHE B 1 161 ? 15.881 19.279 18.064 1.00 18.05 156 PHE B C 1
ATOM 4220 O O . PHE B 1 161 ? 15.092 18.866 18.920 1.00 17.75 156 PHE B O 1
ATOM 4228 N N . ILE B 1 162 ? 16.583 18.475 17.268 1.00 18.44 157 ILE B N 1
ATOM 4229 C CA . ILE B 1 162 ? 16.403 17.020 17.288 1.00 19.11 157 ILE B CA 1
ATOM 4230 C C . ILE B 1 162 ? 17.710 16.294 17.584 1.00 19.34 157 ILE B C 1
ATOM 4231 O O . ILE B 1 162 ? 18.717 16.493 16.889 1.00 19.80 157 ILE B O 1
ATOM 4236 N N . LEU B 1 163 ? 17.688 15.456 18.617 1.00 19.04 158 LEU B N 1
ATOM 4237 C CA . LEU B 1 163 ? 18.822 14.602 18.929 1.00 19.01 158 LEU B CA 1
ATOM 4238 C C . LEU B 1 163 ? 18.541 13.159 18.544 1.00 19.15 158 LEU B C 1
ATOM 4239 O O . LEU B 1 163 ? 17.584 12.555 19.029 1.00 19.26 158 LEU B O 1
ATOM 4244 N N . GLU B 1 164 ? 19.386 12.614 17.675 1.00 19.15 159 GLU B N 1
ATOM 4245 C CA . GLU B 1 164 ? 19.309 11.206 17.302 1.00 19.48 159 GLU B CA 1
ATOM 4246 C C . GLU B 1 164 ? 20.622 10.522 17.655 1.00 19.34 159 GLU B C 1
ATOM 4247 O O . GLU B 1 164 ? 21.691 11.042 17.359 1.00 19.30 159 GLU B O 1
ATOM 4253 N N . THR B 1 165 ? 20.534 9.363 18.306 1.00 19.30 160 THR B N 1
ATOM 4254 C CA . THR B 1 165 ? 21.723 8.593 18.675 1.00 19.52 160 THR B CA 1
ATOM 4255 C C . THR B 1 165 ? 21.445 7.089 18.730 1.00 20.14 160 THR B C 1
ATOM 4256 O O . THR B 1 165 ? 20.312 6.665 18.972 1.00 19.94 160 THR B O 1
ATOM 4260 N N . ALA B 1 166 ? 22.485 6.294 18.489 1.00 20.82 161 ALA B N 1
ATOM 4261 C CA . ALA B 1 166 ? 22.388 4.842 18.569 1.00 21.95 161 ALA B CA 1
ATOM 4262 C C . ALA B 1 166 ? 23.454 4.285 19.505 1.00 22.66 161 ALA B C 1
ATOM 4263 O O . ALA B 1 166 ? 24.640 4.604 19.372 1.00 22.75 161 ALA B O 1
ATOM 4265 N N . ASP B 1 167 ? 23.015 3.463 20.456 1.00 23.59 162 ASP B N 1
ATOM 4266 C CA . ASP B 1 167 ? 23.895 2.873 21.460 1.00 24.39 162 ASP B CA 1
ATOM 4267 C C . ASP B 1 167 ? 23.946 1.359 21.280 1.00 24.69 162 ASP B C 1
ATOM 4268 O O . ASP B 1 167 ? 22.907 0.687 21.269 1.00 25.06 162 ASP B O 1
ATOM 4273 N N . LEU B 1 168 ? 25.159 0.829 21.140 1.00 25.04 163 LEU B N 1
ATOM 4274 C CA . LEU B 1 168 ? 25.358 -0.581 20.809 1.00 25.25 163 LEU B CA 1
ATOM 4275 C C . LEU B 1 168 ? 25.255 -1.495 22.032 1.00 25.20 163 LEU B C 1
ATOM 4276 O O . LEU B 1 168 ? 24.831 -2.639 21.916 1.00 25.02 163 LEU B O 1
ATOM 4281 N N . ASN B 1 169 ? 25.635 -0.979 23.202 1.00 25.20 164 ASN B N 1
ATOM 4282 C CA . ASN B 1 169 ? 25.540 -1.744 24.447 1.00 25.06 164 ASN B CA 1
ATOM 4283 C C . ASN B 1 169 ? 24.099 -2.109 24.794 1.00 24.91 164 ASN B C 1
ATOM 4284 O O . ASN B 1 169 ? 23.839 -3.183 25.333 1.00 24.93 164 ASN B O 1
ATOM 4289 N N . VAL B 1 170 ? 23.170 -1.210 24.473 1.00 24.66 165 VAL B N 1
ATOM 4290 C CA . VAL B 1 170 ? 21.748 -1.424 24.749 1.00 24.31 165 VAL B CA 1
ATOM 4291 C C . VAL B 1 170 ? 20.970 -1.852 23.491 1.00 24.00 165 VAL B C 1
ATOM 4292 O O . VAL B 1 170 ? 19.843 -2.349 23.585 1.00 24.29 165 VAL B O 1
ATOM 4296 N N . GLY B 1 171 ? 21.592 -1.679 22.323 1.00 23.57 166 GLY B N 1
ATOM 4297 C CA . GLY B 1 171 ? 20.986 -2.043 21.051 1.00 22.73 166 GLY B CA 1
ATOM 4298 C C . GLY B 1 171 ? 19.699 -1.288 20.776 1.00 22.22 166 GLY B C 1
ATOM 4299 O O . GLY B 1 171 ? 18.659 -1.900 20.503 1.00 22.40 166 GLY B O 1
ATOM 4300 N N . GLN B 1 172 ? 19.767 0.040 20.857 1.00 21.61 167 GLN B N 1
ATOM 4301 C CA . GLN B 1 172 ? 18.582 0.890 20.732 1.00 21.07 167 GLN B CA 1
ATOM 4302 C C . GLN B 1 172 ? 18.838 2.166 19.922 1.00 20.55 167 GLN B C 1
ATOM 4303 O O . GLN B 1 172 ? 19.986 2.588 19.744 1.00 20.54 167 GLN B O 1
ATOM 4309 N N . LYS B 1 173 ? 17.754 2.763 19.428 1.00 19.94 168 LYS B N 1
ATOM 4310 C CA . LYS B 1 173 ? 17.802 4.053 18.744 1.00 19.38 168 LYS B CA 1
ATOM 4311 C C . LYS B 1 173 ? 16.933 5.058 19.488 1.00 18.86 168 LYS B C 1
ATOM 4312 O O . LYS B 1 173 ? 15.842 4.724 19.951 1.00 18.67 168 LYS B O 1
ATOM 4318 N N . TYR B 1 174 ? 17.415 6.293 19.569 1.00 17.96 169 TYR B N 1
ATOM 4319 C CA . TYR B 1 174 ? 16.829 7.316 20.426 1.00 17.63 169 TYR B CA 1
ATOM 4320 C C . TYR B 1 174 ? 16.637 8.605 19.629 1.00 17.41 169 TYR B C 1
ATOM 4321 O O . TYR B 1 174 ? 17.604 9.193 19.162 1.00 16.89 169 TYR B O 1
ATOM 4330 N N . VAL B 1 175 ? 15.384 9.025 19.456 1.00 17.21 170 VAL B N 1
ATOM 4331 C CA . VAL B 1 175 ? 15.086 10.295 18.788 1.00 16.91 170 VAL B CA 1
ATOM 4332 C C . VAL B 1 175 ? 14.230 11.192 19.675 1.00 16.79 170 VAL B C 1
ATOM 4333 O O . VAL B 1 175 ? 13.167 10.782 20.149 1.00 16.71 170 VAL B O 1
ATOM 4337 N N . GLN B 1 176 ? 14.698 12.418 19.892 1.00 16.67 171 GLN B N 1
ATOM 4338 C CA . GLN B 1 176 ? 14.001 13.358 20.762 1.00 16.46 171 GLN B CA 1
ATOM 4339 C C . GLN B 1 176 ? 13.925 14.753 20.156 1.00 16.51 171 GLN B C 1
ATOM 4340 O O . GLN B 1 176 ? 14.940 15.321 19.739 1.00 16.70 171 GLN B O 1
ATOM 4346 N N . LYS B 1 177 ? 12.715 15.305 20.123 1.00 16.50 172 LYS B N 1
ATOM 4347 C CA . LYS B 1 177 ? 12.492 16.633 19.567 1.00 16.49 172 LYS B CA 1
ATOM 4348 C C . LYS B 1 177 ? 12.179 17.674 20.640 1.00 16.44 172 LYS B C 1
ATOM 4349 O O . LYS B 1 177 ? 11.310 17.471 21.500 1.00 16.21 172 LYS B O 1
ATOM 4355 N N . TRP B 1 178 ? 12.908 18.783 20.583 1.00 15.91 173 TRP B N 1
ATOM 4356 C CA . TRP B 1 178 ? 12.592 19.968 21.361 1.00 16.12 173 TRP B CA 1
ATOM 4357 C C . TRP B 1 178 ? 12.042 21.016 20.408 1.00 16.22 173 TRP B C 1
ATOM 4358 O O . TRP B 1 178 ? 12.361 21.002 19.215 1.00 16.45 173 TRP B O 1
ATOM 4369 N N . GLU B 1 179 ? 11.251 21.945 20.936 1.00 16.52 174 GLU B N 1
ATOM 4370 C CA . GLU B 1 179 ? 10.703 23.033 20.125 1.00 16.81 174 GLU B CA 1
ATOM 4371 C C . GLU B 1 179 ? 10.633 24.340 20.894 1.00 16.46 174 GLU B C 1
ATOM 4372 O O . GLU B 1 179 ? 10.611 24.340 22.123 1.00 16.69 174 GLU B O 1
ATOM 4378 N N . ASN B 1 180 ? 10.562 25.447 20.151 1.00 16.13 175 ASN B N 1
ATOM 4379 C CA . ASN B 1 180 ? 10.270 26.764 20.716 1.00 16.02 175 ASN B CA 1
ATOM 4380 C C . ASN B 1 180 ? 11.287 27.176 21.774 1.00 16.02 175 ASN B C 1
ATOM 4381 O O . ASN B 1 180 ? 10.942 27.354 22.948 1.00 15.81 175 ASN B O 1
ATOM 4386 N N . ASN B 1 181 ? 12.541 27.322 21.347 1.00 15.79 176 ASN B N 1
ATOM 4387 C CA . ASN B 1 181 ? 13.618 27.752 22.234 1.00 16.40 176 ASN B CA 1
ATOM 4388 C C . ASN B 1 181 ? 13.809 26.843 23.453 1.00 16.53 176 ASN B C 1
ATOM 4389 O O . ASN B 1 181 ? 14.022 27.321 24.576 1.00 16.70 176 ASN B O 1
ATOM 4402 N N . SER B 1 183 ? 11.693 25.217 25.017 1.00 18.05 178 SER B N 1
ATOM 4403 C CA . SER B 1 183 ? 10.571 25.302 25.974 1.00 18.38 178 SER B CA 1
ATOM 4404 C C . SER B 1 183 ? 9.605 24.125 25.862 1.00 18.70 178 SER B C 1
ATOM 4405 O O . SER B 1 183 ? 8.862 23.815 26.808 1.00 18.76 178 SER B O 1
ATOM 4408 N N . ILE B 1 184 ? 9.606 23.480 24.703 1.00 18.92 179 ILE B N 1
ATOM 4409 C CA . ILE B 1 184 ? 8.809 22.279 24.494 1.00 19.30 179 ILE B CA 1
ATOM 4410 C C . ILE B 1 184 ? 9.760 21.097 24.339 1.00 19.38 179 ILE B C 1
ATOM 4411 O O . ILE B 1 184 ? 10.659 21.124 23.499 1.00 19.49 179 ILE B O 1
ATOM 4416 N N . CYS B 1 185 ? 9.568 20.075 25.167 1.00 19.22 180 CYS B N 1
ATOM 4417 C CA . CYS B 1 185 ? 10.396 18.878 25.121 1.00 19.30 180 CYS B CA 1
ATOM 4418 C C . CYS B 1 185 ? 9.514 17.652 24.957 1.00 19.20 180 CYS B C 1
ATOM 4419 O O . CYS B 1 185 ? 8.850 17.228 25.898 1.00 19.24 180 CYS B O 1
ATOM 4422 N N . HIS B 1 186 ? 9.500 17.094 23.753 1.00 19.48 181 HIS B N 1
ATOM 4423 C CA . HIS B 1 186 ? 8.730 15.879 23.476 1.00 19.51 181 HIS B CA 1
ATOM 4424 C C . HIS B 1 186 ? 9.433 14.658 24.057 1.00 19.30 181 HIS B C 1
ATOM 4425 O O . HIS B 1 186 ? 10.669 14.585 24.041 1.00 19.43 181 HIS B O 1
ATOM 4432 N N . PRO B 1 187 ? 8.656 13.704 24.570 1.00 18.98 182 PRO B N 1
ATOM 4433 C CA . PRO B 1 187 ? 9.206 12.420 25.018 1.00 18.85 182 PRO B CA 1
ATOM 4434 C C . PRO B 1 187 ? 9.995 11.746 23.897 1.00 18.76 182 PRO B C 1
ATOM 4435 O O . PRO B 1 187 ? 9.657 11.926 22.721 1.00 18.84 182 PRO B O 1
ATOM 4439 N N . PRO B 1 188 ? 11.041 11.002 24.246 1.00 18.56 183 PRO B N 1
ATOM 4440 C CA . PRO B 1 188 ? 11.882 10.347 23.240 1.00 18.14 183 PRO B CA 1
ATOM 4441 C C . PRO B 1 188 ? 11.205 9.143 22.592 1.00 18.28 183 PRO B C 1
ATOM 4442 O O . PRO B 1 188 ? 10.476 8.406 23.267 1.00 17.64 183 PRO B O 1
ATOM 4446 N N . LYS B 1 189 ? 11.429 8.961 21.290 1.00 17.83 184 LYS B N 1
ATOM 4447 C CA . LYS B 1 189 ? 11.052 7.722 20.614 1.00 18.10 184 LYS B CA 1
ATOM 4448 C C . LYS B 1 189 ? 12.254 6.787 20.636 1.00 18.02 184 LYS B C 1
ATOM 4449 O O . LYS B 1 189 ? 13.302 7.098 20.066 1.00 17.97 184 LYS B O 1
ATOM 4455 N N . ILE B 1 190 ? 12.112 5.666 21.335 1.00 17.83 185 ILE B N 1
ATOM 4456 C CA . ILE B 1 190 ? 13.192 4.691 21.473 1.00 17.90 185 ILE B CA 1
ATOM 4457 C C . ILE B 1 190 ? 12.805 3.397 20.775 1.00 18.02 185 ILE B C 1
ATOM 4458 O O . ILE B 1 190 ? 11.749 2.830 21.053 1.00 17.95 185 ILE B O 1
ATOM 4463 N N . THR B 1 191 ? 13.656 2.949 19.855 1.00 18.27 186 THR B N 1
ATOM 4464 C CA . THR B 1 191 ? 13.382 1.753 19.051 1.00 18.44 186 THR B CA 1
ATOM 4465 C C . THR B 1 191 ? 14.563 0.781 19.090 1.00 18.74 186 THR B C 1
ATOM 4466 O O . THR B 1 191 ? 15.627 1.110 19.610 1.00 18.64 186 THR B O 1
ATOM 4470 N N . SER B 1 192 ? 14.365 -0.415 18.537 1.00 19.07 187 SER B N 1
ATOM 4471 C CA . SER B 1 192 ? 15.407 -1.439 18.509 1.00 19.52 187 SER B CA 1
ATOM 4472 C C . SER B 1 192 ? 16.410 -1.180 17.395 1.00 19.96 187 SER B C 1
ATOM 4473 O O . SER B 1 192 ? 16.031 -0.768 16.299 1.00 19.98 187 SER B O 1
ATOM 4476 N N . TYR B 1 193 ? 17.687 -1.433 17.681 1.00 20.67 188 TYR B N 1
ATOM 4477 C CA . TYR B 1 193 ? 18.764 -1.115 16.747 1.00 21.40 188 TYR B CA 1
ATOM 4478 C C . TYR B 1 193 ? 19.884 -2.156 16.725 1.00 21.89 188 TYR B C 1
ATOM 4479 O O . TYR B 1 193 ? 20.696 -2.232 17.653 1.00 21.85 188 TYR B O 1
ATOM 4488 N N . LYS B 1 194 ? 19.917 -2.953 15.658 1.00 22.99 189 LYS B N 1
ATOM 4489 C CA . LYS B 1 194 ? 21.068 -3.805 15.347 1.00 23.57 189 LYS B CA 1
ATOM 4490 C C . LYS B 1 194 ? 21.563 -3.506 13.927 1.00 23.81 189 LYS B C 1
ATOM 4491 O O . LYS B 1 194 ? 21.869 -4.417 13.156 1.00 24.11 189 LYS B O 1
ATOM 4497 N N . LYS B 1 195 ? 21.655 -2.218 13.597 1.00 24.27 190 LYS B N 1
ATOM 4498 C CA . LYS B 1 195 ? 21.917 -1.789 12.226 1.00 24.36 190 LYS B CA 1
ATOM 4499 C C . LYS B 1 195 ? 23.283 -1.129 12.060 1.00 24.55 190 LYS B C 1
ATOM 4500 O O . LYS B 1 195 ? 23.377 0.072 11.776 1.00 24.84 190 LYS B O 1
ATOM 4502 N N . GLY B 1 196 ? 24.343 -1.913 12.238 1.00 24.54 191 GLY B N 1
ATOM 4503 C CA . GLY B 1 196 ? 25.697 -1.421 12.024 1.00 24.12 191 GLY B CA 1
ATOM 4504 C C . GLY B 1 196 ? 26.228 -0.500 13.114 1.00 23.95 191 GLY B C 1
ATOM 4505 O O . GLY B 1 196 ? 26.200 -0.850 14.299 1.00 24.03 191 GLY B O 1
ATOM 4506 N N . PRO B 1 197 ? 26.693 0.687 12.716 1.00 23.42 192 PRO B N 1
ATOM 4507 C CA . PRO B 1 197 ? 27.534 1.525 13.575 1.00 23.27 192 PRO B CA 1
ATOM 4508 C C . PRO B 1 197 ? 26.755 2.399 14.561 1.00 22.86 192 PRO B C 1
ATOM 4509 O O . PRO B 1 197 ? 25.583 2.723 14.337 1.00 22.86 192 PRO B O 1
ATOM 4513 N N . SER B 1 198 ? 27.418 2.762 15.652 1.00 22.43 193 SER B N 1
ATOM 4514 C CA . SER B 1 198 ? 26.911 3.784 16.561 1.00 22.06 193 SER B CA 1
ATOM 4515 C C . SER B 1 198 ? 27.108 5.159 15.927 1.00 21.55 193 SER B C 1
ATOM 4516 O O . SER B 1 198 ? 27.938 5.317 15.025 1.00 21.60 193 SER B O 1
ATOM 4519 N N . TYR B 1 199 ? 26.338 6.145 16.390 1.00 20.90 194 TYR B N 1
ATOM 4520 C CA . TYR B 1 199 ? 26.426 7.512 15.874 1.00 20.22 194 TYR B CA 1
ATOM 4521 C C . TYR B 1 199 ? 25.562 8.478 16.674 1.00 20.02 194 TYR B C 1
ATOM 4522 O O . TYR B 1 199 ? 24.663 8.065 17.417 1.00 19.54 194 TYR B O 1
ATOM 4531 N N . THR B 1 200 ? 25.841 9.768 16.506 1.00 19.32 195 THR B N 1
ATOM 4532 C CA . THR B 1 200 ? 24.967 10.827 16.987 1.00 19.46 195 THR B CA 1
ATOM 4533 C C . THR B 1 200 ? 24.704 11.811 15.864 1.00 19.49 195 THR B C 1
ATOM 4534 O O . THR B 1 200 ? 25.618 12.183 15.124 1.00 19.39 195 THR B O 1
ATOM 4538 N N . LYS B 1 201 ? 23.445 12.221 15.739 1.00 19.73 196 LYS B N 1
ATOM 4539 C CA . LYS B 1 201 ? 23.035 13.198 14.746 1.00 19.97 196 LYS B CA 1
ATOM 4540 C C . LYS B 1 201 ? 22.247 14.308 15.426 1.00 20.20 196 LYS B C 1
ATOM 4541 O O . LYS B 1 201 ? 21.247 14.043 16.113 1.00 20.28 196 LYS B O 1
ATOM 4547 N N . VAL B 1 202 ? 22.708 15.544 15.246 1.00 19.63 197 VAL B N 1
ATOM 4548 C CA . VAL B 1 202 ? 22.011 16.718 15.760 1.00 19.76 197 VAL B CA 1
ATOM 4549 C C . VAL B 1 202 ? 21.423 17.508 14.593 1.00 19.99 197 VAL B C 1
ATOM 4550 O O . VAL B 1 202 ? 22.146 17.903 13.676 1.00 20.05 197 VAL B O 1
ATOM 4554 N N . THR B 1 203 ? 20.105 17.706 14.617 1.00 20.04 198 THR B N 1
ATOM 4555 C CA . THR B 1 203 ? 19.417 18.440 13.560 1.00 20.28 198 THR B CA 1
ATOM 4556 C C . THR B 1 203 ? 18.649 19.628 14.138 1.00 20.20 198 THR B C 1
ATOM 4557 O O . THR B 1 203 ? 17.674 19.452 14.888 1.00 20.17 198 THR B O 1
ATOM 4561 N N . PHE B 1 204 ? 19.078 20.836 13.783 1.00 19.40 199 PHE B N 1
ATOM 4562 C CA . PHE B 1 204 ? 18.439 22.037 14.312 1.00 19.42 199 PHE B CA 1
ATOM 4563 C C . PHE B 1 204 ? 17.991 23.042 13.254 1.00 18.80 199 PHE B C 1
ATOM 4564 O O . PHE B 1 204 ? 18.524 23.093 12.138 1.00 18.46 199 PHE B O 1
ATOM 4572 N N . LYS B 1 205 ? 16.976 23.813 13.623 1.00 18.97 200 LYS B N 1
ATOM 4573 C CA . LYS B 1 205 ? 16.479 24.924 12.832 1.00 18.70 200 LYS B CA 1
ATOM 4574 C C . LYS B 1 205 ? 16.617 26.167 13.697 1.00 18.61 200 LYS B C 1
ATOM 4575 O O . LYS B 1 205 ? 15.827 26.365 14.628 1.00 17.56 200 LYS B O 1
ATOM 4581 N N . PRO B 1 206 ? 17.621 26.994 13.411 1.00 18.71 201 PRO B N 1
ATOM 4582 C CA . PRO B 1 206 ? 17.859 28.209 14.204 1.00 18.97 201 PRO B CA 1
ATOM 4583 C C . PRO B 1 206 ? 16.647 29.150 14.210 1.00 19.18 201 PRO B C 1
ATOM 4584 O O . PRO B 1 206 ? 15.915 29.256 13.216 1.00 19.26 201 PRO B O 1
ATOM 4588 N N . ASP B 1 207 ? 16.427 29.797 15.348 1.00 19.42 202 ASP B N 1
ATOM 4589 C CA . ASP B 1 207 ? 15.412 30.827 15.478 1.00 19.90 202 ASP B CA 1
ATOM 4590 C C . ASP B 1 207 ? 15.915 32.085 14.774 1.00 20.46 202 ASP B C 1
ATOM 4591 O O . ASP B 1 207 ? 16.350 33.039 15.425 1.00 19.94 202 ASP B O 1
ATOM 4596 N N . LEU B 1 208 ? 15.846 32.083 13.439 1.00 21.02 203 LEU B N 1
ATOM 4597 C CA . LEU B 1 208 ? 16.463 33.144 12.637 1.00 21.77 203 LEU B CA 1
ATOM 4598 C C . LEU B 1 208 ? 15.912 34.517 12.980 1.00 22.33 203 LEU B C 1
ATOM 4599 O O . LEU B 1 208 ? 16.623 35.514 12.903 1.00 22.92 203 LEU B O 1
ATOM 4604 N N . THR B 1 209 ? 14.640 34.550 13.365 1.00 22.74 204 THR B N 1
ATOM 4605 C CA . THR B 1 209 ? 13.979 35.769 13.804 1.00 23.58 204 THR B CA 1
ATOM 4606 C C . THR B 1 209 ? 14.701 36.392 15.000 1.00 23.39 204 THR B C 1
ATOM 4607 O O . THR B 1 209 ? 14.855 37.618 15.074 1.00 23.57 204 THR B O 1
ATOM 4611 N N . ARG B 1 210 ? 15.146 35.536 15.923 1.00 23.18 205 ARG B N 1
ATOM 4612 C CA . ARG B 1 210 ? 15.896 35.956 17.098 1.00 23.07 205 ARG B CA 1
ATOM 4613 C C . ARG B 1 210 ? 17.226 36.597 16.721 1.00 22.84 205 ARG B C 1
ATOM 4614 O O . ARG B 1 210 ? 17.794 37.377 17.496 1.00 22.90 205 ARG B O 1
ATOM 4622 N N . PHE B 1 211 ? 17.725 36.248 15.540 1.00 22.58 206 PHE B N 1
ATOM 4623 C CA . PHE B 1 211 ? 18.965 36.814 15.024 1.00 22.78 206 PHE B CA 1
ATOM 4624 C C . PHE B 1 211 ? 18.688 37.918 14.006 1.00 23.22 206 PHE B C 1
ATOM 4625 O O . PHE B 1 211 ? 19.602 38.385 13.325 1.00 23.34 206 PHE B O 1
ATOM 4633 N N . GLY B 1 212 ? 17.420 38.324 13.905 1.00 23.77 207 GLY B N 1
ATOM 4634 C CA . GLY B 1 212 ? 17.010 39.392 13.007 1.00 24.30 207 GLY B CA 1
ATOM 4635 C C . GLY B 1 212 ? 17.138 39.044 11.534 1.00 24.80 207 GLY B C 1
ATOM 4636 O O . GLY B 1 212 ? 17.454 39.909 10.715 1.00 24.47 207 GLY B O 1
ATOM 4645 N N . LYS B 1 214 ? 15.565 36.560 8.043 1.00 26.58 209 LYS B N 1
ATOM 4646 C CA . LYS B 1 214 ? 14.462 35.801 7.452 1.00 26.68 209 LYS B CA 1
ATOM 4647 C C . LYS B 1 214 ? 14.919 34.462 6.868 1.00 26.63 209 LYS B C 1
ATOM 4648 O O . LYS B 1 214 ? 14.156 33.497 6.860 1.00 26.98 209 LYS B O 1
ATOM 4654 N N . GLU B 1 215 ? 16.159 34.412 6.378 1.00 26.35 210 GLU B N 1
ATOM 4655 C CA . GLU B 1 215 ? 16.721 33.193 5.784 1.00 26.07 210 GLU B CA 1
ATOM 4656 C C . GLU B 1 215 ? 18.230 33.132 5.997 1.00 25.33 210 GLU B C 1
ATOM 4657 O O . GLU B 1 215 ? 18.856 34.126 6.381 1.00 25.84 210 GLU B O 1
ATOM 4663 N N . LEU B 1 216 ? 18.817 31.963 5.759 1.00 24.10 211 LEU B N 1
ATOM 4664 C CA . LEU B 1 216 ? 20.271 31.837 5.761 1.00 23.10 211 LEU B CA 1
ATOM 4665 C C . LEU B 1 216 ? 20.833 32.438 4.478 1.00 22.76 211 LEU B C 1
ATOM 4666 O O . LEU B 1 216 ? 20.580 31.926 3.381 1.00 23.34 211 LEU B O 1
ATOM 4671 N N . ASP B 1 217 ? 21.570 33.537 4.602 1.00 21.76 212 ASP B N 1
ATOM 4672 C CA . ASP B 1 217 ? 22.099 34.206 3.419 1.00 21.07 212 ASP B CA 1
ATOM 4673 C C . ASP B 1 217 ? 23.497 33.708 3.048 1.00 20.43 212 ASP B C 1
ATOM 4674 O O . ASP B 1 217 ? 24.092 32.909 3.770 1.00 19.85 212 ASP B O 1
ATOM 4679 N N . ASN B 1 218 ? 24.007 34.173 1.913 1.00 19.71 213 ASN B N 1
ATOM 4680 C CA . ASN B 1 218 ? 25.289 33.700 1.407 1.00 19.39 213 ASN B CA 1
ATOM 4681 C C . ASN B 1 218 ? 26.482 33.976 2.333 1.00 18.83 213 ASN B C 1
ATOM 4682 O O . ASN B 1 218 ? 27.417 33.180 2.394 1.00 18.76 213 ASN B O 1
ATOM 4687 N N . ASP B 1 219 ? 26.431 35.095 3.053 1.00 18.38 214 ASP B N 1
ATOM 4688 C CA . ASP B 1 219 ? 27.463 35.453 4.031 1.00 17.95 214 ASP B CA 1
ATOM 4689 C C . ASP B 1 219 ? 27.618 34.413 5.154 1.00 17.47 214 ASP B C 1
ATOM 4690 O O . ASP B 1 219 ? 28.728 33.936 5.414 1.00 16.73 214 ASP B O 1
ATOM 4695 N N . ILE B 1 220 ? 26.513 34.080 5.826 1.00 16.98 215 ILE B N 1
ATOM 4696 C CA . ILE B 1 220 ? 26.553 33.096 6.916 1.00 16.54 215 ILE B CA 1
ATOM 4697 C C . ILE B 1 220 ? 26.848 31.675 6.418 1.00 16.32 215 ILE B C 1
ATOM 4698 O O . ILE B 1 220 ? 27.587 30.922 7.063 1.00 16.35 215 ILE B O 1
ATOM 4703 N N . LEU B 1 221 ? 26.304 31.316 5.263 1.00 15.91 216 LEU B N 1
ATOM 4704 C CA . LEU B 1 221 ? 26.606 30.014 4.678 1.00 15.64 216 LEU B CA 1
ATOM 4705 C C . LEU B 1 221 ? 28.101 29.892 4.396 1.00 15.51 216 LEU B C 1
ATOM 4706 O O . LEU B 1 221 ? 28.709 28.870 4.696 1.00 16.20 216 LEU B O 1
ATOM 4711 N N . GLY B 1 222 ? 28.687 30.952 3.848 1.00 15.49 217 GLY B N 1
ATOM 4712 C CA . GLY B 1 222 ? 30.114 30.981 3.544 1.00 15.44 217 GLY B CA 1
ATOM 4713 C C . GLY B 1 222 ? 30.982 30.712 4.764 1.00 15.38 217 GLY B C 1
ATOM 4714 O O . GLY B 1 222 ? 31.904 29.904 4.707 1.00 15.00 217 GLY B O 1
ATOM 4715 N N . VAL B 1 223 ? 30.679 31.377 5.874 1.00 15.76 218 VAL B N 1
ATOM 4716 C CA . VAL B 1 223 ? 31.490 31.207 7.078 1.00 16.51 218 VAL B CA 1
ATOM 4717 C C . VAL B 1 223 ? 31.217 29.873 7.785 1.00 16.31 218 VAL B C 1
ATOM 4718 O O . VAL B 1 223 ? 32.141 29.246 8.296 1.00 16.36 218 VAL B O 1
ATOM 4730 N N . ARG B 1 225 ? 30.363 27.103 6.206 1.00 16.58 220 ARG B N 1
ATOM 4731 C CA . ARG B 1 225 ? 31.070 26.152 5.363 1.00 16.61 220 ARG B CA 1
ATOM 4732 C C . ARG B 1 225 ? 32.569 26.157 5.659 1.00 15.80 220 ARG B C 1
ATOM 4733 O O . ARG B 1 225 ? 33.172 25.095 5.845 1.00 15.38 220 ARG B O 1
ATOM 4741 N N . ARG B 1 226 ? 33.160 27.349 5.751 1.00 15.35 221 ARG B N 1
ATOM 4742 C CA . ARG B 1 226 ? 34.590 27.457 6.019 1.00 15.41 221 ARG B CA 1
ATOM 4743 C C . ARG B 1 226 ? 34.953 26.843 7.368 1.00 14.83 221 ARG B C 1
ATOM 4744 O O . ARG B 1 226 ? 35.993 26.207 7.503 1.00 14.42 221 ARG B O 1
ATOM 4752 N N . ARG B 1 227 ? 34.082 27.032 8.355 1.00 14.45 222 ARG B N 1
ATOM 4753 C CA . ARG B 1 227 ? 34.303 26.479 9.687 1.00 14.40 222 ARG B CA 1
ATOM 4754 C C . ARG B 1 227 ? 34.458 24.953 9.619 1.00 14.35 222 ARG B C 1
ATOM 4755 O O . ARG B 1 227 ? 35.213 24.364 10.389 1.00 14.66 222 ARG B O 1
ATOM 4763 N N . VAL B 1 228 ? 33.741 24.330 8.690 1.00 13.88 223 VAL B N 1
ATOM 4764 C CA . VAL B 1 228 ? 33.820 22.887 8.478 1.00 14.07 223 VAL B CA 1
ATOM 4765 C C . VAL B 1 228 ? 35.199 22.496 7.904 1.00 14.37 223 VAL B C 1
ATOM 4766 O O . VAL B 1 228 ? 35.786 21.502 8.320 1.00 14.06 223 VAL B O 1
ATOM 4770 N N . TYR B 1 229 ? 35.723 23.303 6.985 1.00 15.15 224 TYR B N 1
ATOM 4771 C CA . TYR B 1 229 ? 37.116 23.151 6.542 1.00 15.59 224 TYR B CA 1
ATOM 4772 C C . TYR B 1 229 ? 38.111 23.286 7.692 1.00 16.09 224 TYR B C 1
ATOM 4773 O O . TYR B 1 229 ? 39.097 22.547 7.743 1.00 16.61 224 TYR B O 1
ATOM 4782 N N . ASP B 1 230 ? 37.855 24.233 8.602 1.00 16.46 225 ASP B N 1
ATOM 4783 C CA . ASP B 1 230 ? 38.651 24.380 9.819 1.00 16.96 225 ASP B CA 1
ATOM 4784 C C . ASP B 1 230 ? 38.735 23.072 10.599 1.00 16.99 225 ASP B C 1
ATOM 4785 O O . ASP B 1 230 ? 39.814 22.681 11.046 1.00 16.81 225 ASP B O 1
ATOM 4790 N N . ILE B 1 231 ? 37.588 22.419 10.794 1.00 17.13 226 ILE B N 1
ATOM 4791 C CA . ILE B 1 231 ? 37.546 21.187 11.586 1.00 17.49 226 ILE B CA 1
ATOM 4792 C C . ILE B 1 231 ? 38.459 20.129 10.960 1.00 17.19 226 ILE B C 1
ATOM 4793 O O . ILE B 1 231 ? 39.238 19.474 11.666 1.00 17.33 226 ILE B O 1
ATOM 4798 N N . ASN B 1 232 ? 38.357 19.970 9.639 1.00 16.79 227 ASN B N 1
ATOM 4799 C CA . ASN B 1 232 ? 39.184 19.009 8.910 1.00 16.77 227 ASN B CA 1
ATOM 4800 C C . ASN B 1 232 ? 40.672 19.327 9.037 1.00 16.69 227 ASN B C 1
ATOM 4801 O O . ASN B 1 232 ? 41.503 18.420 9.156 1.00 16.72 227 ASN B O 1
ATOM 4806 N N . GLY B 1 233 ? 41.001 20.615 8.996 1.00 16.57 228 GLY B N 1
ATOM 4807 C CA . GLY B 1 233 ? 42.380 21.056 9.117 1.00 16.66 228 GLY B CA 1
ATOM 4808 C C . GLY B 1 233 ? 42.967 20.883 10.510 1.00 17.22 228 GLY B C 1
ATOM 4809 O O . GLY B 1 233 ? 44.149 20.570 10.652 1.00 16.85 228 GLY B O 1
ATOM 4810 N N . SER B 1 234 ? 42.145 21.080 11.537 1.00 17.52 229 SER B N 1
ATOM 4811 C CA . SER B 1 234 ? 42.638 21.062 12.914 1.00 18.45 229 SER B CA 1
ATOM 4812 C C . SER B 1 234 ? 42.578 19.697 13.601 1.00 18.58 229 SER B C 1
ATOM 4813 O O . SER B 1 234 ? 43.378 19.425 14.493 1.00 18.92 229 SER B O 1
ATOM 4816 N N . VAL B 1 235 ? 41.634 18.848 13.194 1.00 19.07 230 VAL B N 1
ATOM 4817 C CA . VAL B 1 235 ? 41.488 17.520 13.794 1.00 19.62 230 VAL B CA 1
ATOM 4818 C C . VAL B 1 235 ? 42.030 16.429 12.872 1.00 20.13 230 VAL B C 1
ATOM 4819 O O . VAL B 1 235 ? 41.607 16.314 11.719 1.00 20.03 230 VAL B O 1
ATOM 4823 N N . ARG B 1 236 ? 42.952 15.625 13.394 1.00 20.66 231 ARG B N 1
ATOM 4824 C CA . ARG B 1 236 ? 43.562 14.538 12.624 1.00 21.13 231 ARG B CA 1
ATOM 4825 C C . ARG B 1 236 ? 42.717 13.269 12.641 1.00 21.22 231 ARG B C 1
ATOM 4826 O O . ARG B 1 236 ? 41.862 13.084 13.518 1.00 21.10 231 ARG B O 1
ATOM 4834 N N . ASP B 1 237 ? 42.957 12.412 11.648 1.00 20.87 232 ASP B N 1
ATOM 4835 C CA . ASP B 1 237 ? 42.417 11.057 11.609 1.00 20.95 232 ASP B CA 1
ATOM 4836 C C . ASP B 1 237 ? 40.888 10.990 11.479 1.00 20.65 232 ASP B C 1
ATOM 4837 O O . ASP B 1 237 ? 40.260 10.008 11.892 1.00 20.46 232 ASP B O 1
ATOM 4842 N N . ILE B 1 238 ? 40.290 12.037 10.913 1.00 20.05 233 ILE B N 1
ATOM 4843 C CA . ILE B 1 238 ? 38.870 11.990 10.556 1.00 19.78 233 ILE B CA 1
ATOM 4844 C C . ILE B 1 238 ? 38.622 12.384 9.105 1.00 19.60 233 ILE B C 1
ATOM 4845 O O . ILE B 1 238 ? 39.397 13.137 8.509 1.00 19.54 233 ILE B O 1
ATOM 4850 N N . ASN B 1 239 ? 37.544 11.848 8.538 1.00 19.45 234 ASN B N 1
ATOM 4851 C CA . ASN B 1 239 ? 37.052 12.312 7.249 1.00 19.03 234 ASN B CA 1
ATOM 4852 C C . ASN B 1 239 ? 35.944 13.314 7.491 1.00 18.67 234 ASN B C 1
ATOM 4853 O O . ASN B 1 239 ? 35.082 13.107 8.351 1.00 18.54 234 ASN B O 1
ATOM 4858 N N . VAL B 1 240 ? 35.989 14.426 6.772 1.00 17.73 235 VAL B N 1
ATOM 4859 C CA . VAL B 1 240 ? 34.973 15.450 6.934 1.00 17.56 235 VAL B CA 1
ATOM 4860 C C . VAL B 1 240 ? 34.177 15.618 5.653 1.00 17.38 235 VAL B C 1
ATOM 4861 O O . VAL B 1 240 ? 34.743 15.864 4.594 1.00 17.35 235 VAL B O 1
ATOM 4865 N N . TYR B 1 241 ? 32.861 15.449 5.760 1.00 17.37 236 TYR B N 1
ATOM 4866 C CA . TYR B 1 241 ? 31.958 15.593 4.622 1.00 17.43 236 TYR B CA 1
ATOM 4867 C C . TYR B 1 241 ? 31.059 16.804 4.818 1.00 17.28 236 TYR B C 1
ATOM 4868 O O . TYR B 1 241 ? 30.505 17.006 5.907 1.00 17.35 236 TYR B O 1
ATOM 4877 N N . LEU B 1 242 ? 30.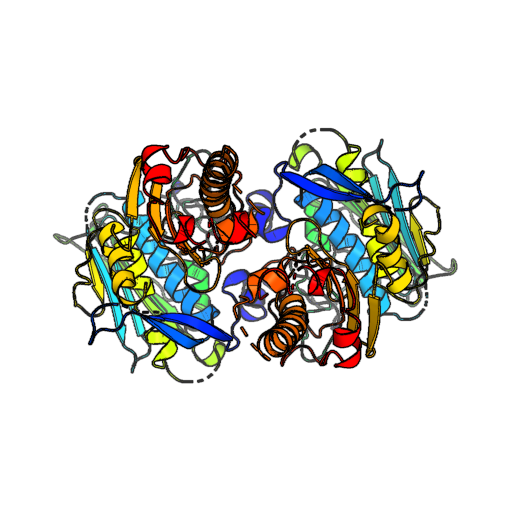931 17.611 3.767 1.00 16.56 237 LEU B N 1
ATOM 4878 C CA . LEU B 1 242 ? 30.053 18.773 3.780 1.00 16.56 237 LEU B CA 1
ATOM 4879 C C . LEU B 1 242 ? 29.070 18.649 2.628 1.00 16.82 237 LEU B C 1
ATOM 4880 O O . LEU B 1 242 ? 29.478 18.555 1.462 1.00 16.27 237 LEU B O 1
ATOM 4885 N N . ASN B 1 243 ? 27.777 18.620 2.955 1.00 16.99 238 ASN B N 1
ATOM 4886 C CA . ASN B 1 243 ? 26.728 18.385 1.948 1.00 17.82 238 ASN B CA 1
ATOM 4887 C C . ASN B 1 243 ? 27.086 17.247 0.981 1.00 17.59 238 ASN B C 1
ATOM 4888 O O . ASN B 1 243 ? 26.860 17.346 -0.232 1.00 17.22 238 ASN B O 1
ATOM 4893 N N . GLY B 1 244 ? 27.661 16.175 1.527 1.00 17.83 239 GLY B N 1
ATOM 4894 C CA . GLY B 1 244 ? 27.975 14.979 0.755 1.00 18.22 239 GLY B CA 1
ATOM 4895 C C . GLY B 1 244 ? 29.374 14.923 0.162 1.00 18.82 239 GLY B C 1
ATOM 4896 O O . GLY B 1 244 ? 29.813 13.871 -0.309 1.00 19.00 239 GLY B O 1
ATOM 4897 N N . LYS B 1 245 ? 30.073 16.053 0.164 1.00 18.92 240 LYS B N 1
ATOM 4898 C CA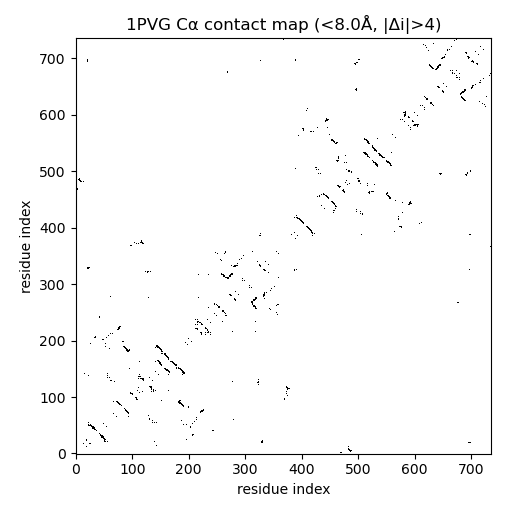 . LYS B 1 245 ? 31.402 16.128 -0.437 1.00 19.43 240 LYS B CA 1
ATOM 4899 C C . LYS B 1 245 ? 32.481 15.907 0.619 1.00 19.33 240 LYS B C 1
ATOM 4900 O O . LYS B 1 245 ? 32.513 16.600 1.637 1.00 19.30 240 LYS B O 1
ATOM 4906 N N . SER B 1 246 ? 33.355 14.937 0.376 1.00 19.04 241 SER B N 1
ATOM 4907 C CA . SER B 1 246 ? 34.518 14.724 1.234 1.00 19.17 241 SER B CA 1
ATOM 4908 C C . SER B 1 246 ? 35.528 15.855 1.044 1.00 18.58 241 SER B C 1
ATOM 4909 O O . SER B 1 246 ? 36.000 16.096 -0.075 1.00 18.32 241 SER B O 1
ATOM 4912 N N . LEU B 1 247 ? 35.856 16.544 2.132 1.00 17.82 242 LEU B N 1
ATOM 4913 C CA . LEU B 1 247 ? 36.731 17.716 2.065 1.00 17.77 242 LEU B CA 1
ATOM 4914 C C . LEU B 1 247 ? 38.193 17.334 1.852 1.00 17.79 242 LEU B C 1
ATOM 4915 O O . LEU B 1 247 ? 38.943 18.068 1.206 1.00 17.92 242 LEU B O 1
ATOM 4920 N N . LYS B 1 248 ? 38.584 16.199 2.427 1.00 18.21 243 LYS B N 1
ATOM 4921 C CA . LYS B 1 248 ? 39.896 15.575 2.198 1.00 18.94 243 LYS B CA 1
ATOM 4922 C C . LYS B 1 248 ? 41.121 16.465 2.480 1.00 19.31 243 LYS B C 1
ATOM 4923 O O . LYS B 1 248 ? 42.134 16.366 1.786 1.00 18.99 243 LYS B O 1
ATOM 4929 N N . ILE B 1 249 ? 41.039 17.316 3.502 1.00 19.63 244 ILE B N 1
ATOM 4930 C CA . ILE B 1 249 ? 42.236 17.998 3.999 1.00 20.22 244 ILE B CA 1
ATOM 4931 C C . ILE B 1 249 ? 43.063 16.971 4.768 1.00 20.56 244 ILE B C 1
ATOM 4932 O O . ILE B 1 249 ? 42.576 16.356 5.707 1.00 20.79 244 ILE B O 1
ATOM 4937 N N . ARG B 1 250 ? 44.303 16.758 4.349 1.00 21.18 245 ARG B N 1
ATOM 4938 C CA . ARG B 1 250 ? 45.084 15.651 4.899 1.00 21.44 245 ARG B CA 1
ATOM 4939 C C . ARG B 1 250 ? 45.713 15.983 6.258 1.00 21.20 245 ARG B C 1
ATOM 4940 O O . ARG B 1 250 ? 45.843 15.106 7.122 1.00 21.91 245 ARG B O 1
ATOM 4948 N N . ASN B 1 251 ? 46.058 17.254 6.457 1.00 20.16 246 ASN B N 1
ATOM 4949 C CA . ASN B 1 251 ? 46.738 17.701 7.672 1.00 19.22 246 ASN B CA 1
ATOM 4950 C C . ASN B 1 251 ? 46.651 19.227 7.825 1.00 18.69 246 ASN B C 1
ATOM 4951 O O . ASN B 1 251 ? 46.103 19.913 6.954 1.00 18.40 246 ASN B O 1
ATOM 4956 N N . PHE B 1 252 ? 47.196 19.755 8.920 1.00 17.53 247 PHE B N 1
ATOM 4957 C CA . PHE B 1 252 ? 47.167 21.201 9.156 1.00 16.93 247 PHE B CA 1
ATOM 4958 C C . PHE B 1 252 ? 47.976 21.989 8.132 1.00 16.48 247 PHE B C 1
ATOM 4959 O O . PHE B 1 252 ? 47.604 23.110 7.791 1.00 16.35 247 PHE B O 1
ATOM 4967 N N . LYS B 1 253 ? 49.081 21.417 7.647 1.00 16.71 248 LYS B N 1
ATOM 4968 C CA . LYS B 1 253 ? 49.866 22.074 6.596 1.00 16.93 248 LYS B CA 1
ATOM 4969 C C . LYS B 1 253 ? 49.006 22.284 5.352 1.00 17.00 248 LYS B C 1
ATOM 4970 O O . LYS B 1 253 ? 48.980 23.377 4.777 1.00 16.39 248 LYS B O 1
ATOM 4976 N N . ASN B 1 254 ? 48.288 21.237 4.960 1.00 16.86 249 ASN B N 1
ATOM 4977 C CA . ASN B 1 254 ? 47.373 21.320 3.823 1.00 17.20 249 ASN B CA 1
ATOM 4978 C C . ASN B 1 254 ? 46.303 22.382 4.056 1.00 16.52 249 ASN B C 1
ATOM 4979 O O . ASN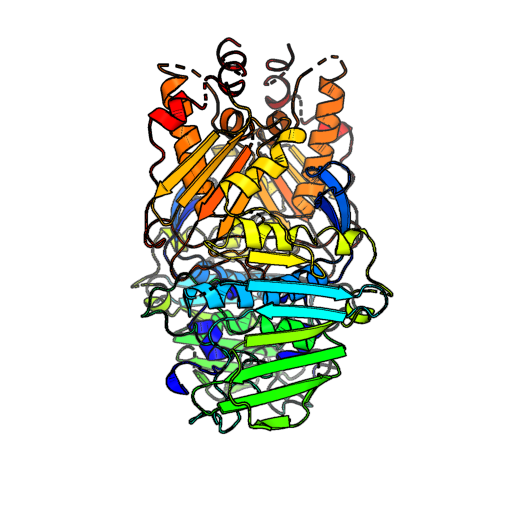 B 1 254 ? 45.943 23.130 3.138 1.00 16.44 249 ASN B O 1
ATOM 4984 N N . TYR B 1 255 ? 45.805 22.459 5.289 1.00 16.07 250 TYR B N 1
ATOM 4985 C CA . TYR B 1 255 ? 44.818 23.473 5.626 1.00 15.60 250 TYR B CA 1
ATOM 4986 C C . TYR B 1 255 ? 45.377 24.887 5.425 1.00 15.43 250 TYR B C 1
ATOM 4987 O O . TYR B 1 255 ? 44.736 25.734 4.792 1.00 14.73 250 TYR B O 1
ATOM 4996 N N . VAL B 1 256 ? 46.564 25.139 5.972 1.00 15.06 251 VAL B N 1
ATOM 4997 C CA . VAL B 1 256 ? 47.168 26.463 5.879 1.00 15.74 251 VAL B CA 1
ATOM 4998 C C . VAL B 1 256 ? 47.454 26.832 4.418 1.00 15.99 251 VAL B C 1
ATOM 4999 O O . VAL B 1 256 ? 47.362 28.002 4.023 1.00 16.05 251 VAL B O 1
ATOM 5003 N N . GLU B 1 257 ? 47.764 25.826 3.617 1.00 16.24 252 GLU B N 1
ATOM 5004 C CA . GLU B 1 257 ? 48.077 26.051 2.210 1.00 16.67 252 GLU B CA 1
ATOM 5005 C C . GLU B 1 257 ? 46.857 26.472 1.391 1.00 16.57 252 GLU B C 1
ATOM 5006 O O . GLU B 1 257 ? 46.999 26.956 0.266 1.00 16.33 252 GLU B O 1
ATOM 5012 N N . LEU B 1 258 ? 45.662 26.308 1.962 1.00 15.98 253 LEU B N 1
ATOM 5013 C CA . LEU B 1 258 ? 44.449 26.811 1.315 1.00 16.06 253 LEU B CA 1
ATOM 5014 C C . LEU B 1 258 ? 44.470 28.337 1.250 1.00 16.07 253 LEU B C 1
ATOM 5015 O O . LEU B 1 258 ? 43.817 28.932 0.411 1.00 16.36 253 LEU B O 1
ATOM 5020 N N . TYR B 1 259 ? 45.264 28.953 2.119 1.00 16.19 254 TYR B N 1
ATOM 5021 C CA . TYR B 1 259 ? 45.399 30.405 2.162 1.00 16.73 254 TYR B CA 1
ATOM 5022 C C . TYR B 1 259 ? 46.492 30.915 1.211 1.00 17.49 254 TYR B C 1
ATOM 5023 O O . TYR B 1 259 ? 46.682 32.129 1.072 1.00 17.41 254 TYR B O 1
ATOM 5032 N N . LEU B 1 260 ? 47.205 29.987 0.565 1.00 19.01 255 LEU B N 1
ATOM 5033 C CA . LEU B 1 260 ? 48.394 30.315 -0.240 1.00 20.32 255 LEU B CA 1
ATOM 5034 C C . LEU B 1 260 ? 48.104 31.264 -1.403 1.00 21.72 255 LEU B C 1
ATOM 5035 O O . LEU B 1 260 ? 48.798 32.266 -1.583 1.00 21.83 255 LEU B O 1
ATOM 5040 N N . LYS B 1 261 ? 47.077 30.950 -2.184 1.00 23.57 256 LYS B N 1
ATOM 5041 C CA . LYS B 1 261 ? 46.750 31.748 -3.361 1.00 25.15 256 LYS B CA 1
ATOM 5042 C C . LYS B 1 261 ? 46.448 33.199 -2.992 1.00 26.50 256 LYS B C 1
ATOM 5043 O O . LYS B 1 261 ? 46.916 34.124 -3.660 1.00 27.00 256 LYS B O 1
ATOM 5049 N N . SER B 1 262 ? 45.690 33.393 -1.914 1.00 27.96 257 SER B N 1
ATOM 5050 C CA . SER B 1 262 ? 45.274 34.726 -1.482 1.00 29.59 257 SER B CA 1
ATOM 5051 C C . SER B 1 262 ? 46.436 35.577 -0.972 1.00 30.76 257 SER B C 1
ATOM 5052 O O . SER B 1 262 ? 46.501 36.776 -1.259 1.00 30.91 257 SER B O 1
ATOM 5055 N N . LEU B 1 263 ? 47.334 34.957 -0.205 1.00 32.04 258 LEU B N 1
ATOM 5056 C CA . LEU B 1 263 ? 48.545 35.622 0.278 1.00 33.67 258 LEU B CA 1
ATOM 5057 C C . LEU B 1 263 ? 49.462 36.028 -0.878 1.00 34.82 258 LEU B C 1
ATOM 5058 O O . LEU B 1 263 ? 50.121 37.067 -0.825 1.00 35.27 258 LEU B O 1
ATOM 5063 N N . GLU B 1 264 ? 49.496 35.201 -1.919 1.00 36.39 259 GLU B N 1
ATOM 5064 C CA . GLU B 1 264 ? 50.166 35.552 -3.171 1.00 37.22 259 GLU B CA 1
ATOM 5065 C C . GLU B 1 264 ? 49.178 36.136 -4.188 1.00 37.88 259 GLU B C 1
ATOM 5066 O O . GLU B 1 264 ? 48.967 37.359 -4.254 1.00 38.80 259 GLU B O 1
ATOM 5068 N N . ILE B 1 281 ? 62.059 31.536 -1.719 1.00 33.94 276 ILE B N 1
ATOM 5069 C CA . ILE B 1 281 ? 61.511 31.713 -0.370 1.00 33.03 276 ILE B CA 1
ATOM 5070 C C . ILE B 1 281 ? 60.014 31.397 -0.358 1.00 31.79 276 ILE B C 1
ATOM 5071 O O . ILE B 1 281 ? 59.240 32.053 -1.059 1.00 32.75 276 ILE B O 1
ATOM 5076 N N . PRO B 1 282 ? 59.609 30.401 0.437 1.00 29.91 277 PRO B N 1
ATOM 5077 C CA . PRO B 1 282 ? 58.203 29.976 0.498 1.00 28.51 277 PRO B CA 1
ATOM 5078 C C . PRO B 1 282 ? 57.278 31.076 1.030 1.00 26.90 277 PRO B C 1
ATOM 5079 O O . PRO B 1 282 ? 57.705 31.909 1.828 1.00 26.47 277 PRO B O 1
ATOM 5083 N N . THR B 1 283 ? 56.026 31.074 0.581 1.00 24.93 278 THR B N 1
ATOM 5084 C CA . THR B 1 283 ? 55.039 32.020 1.085 1.00 23.14 278 THR B CA 1
ATOM 5085 C C . THR B 1 283 ? 54.589 31.619 2.487 1.00 22.54 278 THR B C 1
ATOM 5086 O O . THR B 1 283 ? 54.365 32.480 3.340 1.00 21.99 278 THR B O 1
ATOM 5090 N N . ILE B 1 284 ? 54.482 30.309 2.716 1.00 21.58 279 ILE B N 1
ATOM 5091 C CA . ILE B 1 284 ? 54.136 29.769 4.028 1.00 21.67 279 ILE B CA 1
ATOM 5092 C C . ILE B 1 284 ? 55.242 28.862 4.564 1.00 21.09 279 ILE B C 1
ATOM 5093 O O . ILE B 1 284 ? 55.759 27.991 3.848 1.00 20.82 279 ILE B O 1
ATOM 5098 N N . LEU B 1 285 ? 55.622 29.097 5.815 1.00 20.44 280 LEU B N 1
ATOM 5099 C CA . LEU B 1 285 ? 56.553 28.233 6.518 1.00 20.70 280 LEU B CA 1
ATOM 5100 C C . LEU B 1 285 ? 55.807 27.464 7.595 1.00 20.43 280 LEU B C 1
ATOM 5101 O O . LEU B 1 285 ? 55.305 28.055 8.543 1.00 20.97 280 LEU B O 1
ATOM 5106 N N . TYR B 1 286 ? 55.730 26.149 7.442 1.00 19.96 281 TYR B N 1
ATOM 5107 C CA . TYR B 1 286 ? 55.030 25.310 8.405 1.00 19.77 281 TYR B CA 1
ATOM 5108 C C . TYR B 1 286 ? 56.032 24.447 9.159 1.00 19.92 281 TYR B C 1
ATOM 5109 O O . TYR B 1 286 ? 57.018 23.984 8.587 1.00 19.95 281 TYR B O 1
ATOM 5118 N N . GLU B 1 287 ? 55.783 24.236 10.445 1.00 20.11 282 GLU B N 1
ATOM 5119 C CA . GLU B 1 287 ? 56.525 23.228 11.194 1.00 20.35 282 GLU B CA 1
ATOM 5120 C C . GLU B 1 287 ? 55.688 22.615 12.297 1.00 20.01 282 GLU B C 1
ATOM 5121 O O . GLU B 1 287 ? 55.033 23.332 13.058 1.00 19.28 282 GLU B O 1
ATOM 5127 N N . ARG B 1 288 ? 55.710 21.288 12.391 1.00 19.60 283 ARG B N 1
ATOM 5128 C CA . ARG B 1 288 ? 55.203 20.638 13.593 1.00 20.36 283 ARG B CA 1
ATOM 5129 C C . ARG B 1 288 ? 56.297 20.692 14.650 1.00 20.25 283 ARG B C 1
ATOM 5130 O O . ARG B 1 288 ? 57.384 20.141 14.462 1.00 20.64 283 ARG B O 1
ATOM 5138 N N . ILE B 1 289 ? 56.016 21.378 15.750 1.00 19.91 284 ILE B N 1
ATOM 5139 C CA . ILE B 1 289 ? 56.993 21.512 16.824 1.00 20.17 284 ILE B CA 1
ATOM 5140 C C . ILE B 1 289 ? 57.011 20.264 17.710 1.00 20.01 284 ILE B C 1
ATOM 5141 O O . ILE B 1 289 ? 58.080 19.756 18.062 1.00 19.92 284 ILE B O 1
ATOM 5146 N N . ASN B 1 290 ? 55.822 19.774 18.051 1.00 20.00 285 ASN B N 1
ATOM 5147 C CA . ASN B 1 290 ? 55.665 18.532 18.807 1.00 19.99 285 ASN B CA 1
ATOM 5148 C C . ASN B 1 290 ? 54.267 17.966 18.599 1.00 20.16 285 ASN B C 1
ATOM 5149 O O . ASN B 1 290 ? 53.501 18.479 17.776 1.00 19.74 285 ASN B O 1
ATOM 5154 N N . ASN B 1 291 ? 53.919 16.925 19.354 1.00 20.29 286 ASN B N 1
ATOM 5155 C CA . ASN B 1 291 ? 52.616 16.274 19.201 1.00 20.50 286 ASN B CA 1
ATOM 5156 C C . ASN B 1 291 ? 51.406 17.172 19.524 1.00 19.87 286 ASN B C 1
ATOM 5157 O O . ASN B 1 291 ? 50.270 16.832 19.189 1.00 19.82 286 ASN B O 1
ATOM 5162 N N . ARG B 1 292 ? 51.653 18.318 20.159 1.00 18.85 287 ARG B N 1
ATOM 5163 C CA . ARG B 1 292 ? 50.564 19.191 20.587 1.00 18.55 287 ARG B CA 1
ATOM 5164 C C . ARG B 1 292 ? 50.621 20.601 19.987 1.00 18.32 287 ARG B C 1
ATOM 5165 O O . ARG B 1 292 ? 49.753 21.438 20.267 1.00 17.81 287 ARG B O 1
ATOM 5173 N N . TRP B 1 293 ? 51.630 20.850 19.146 1.00 18.04 288 TRP B N 1
ATOM 5174 C CA . TRP B 1 293 ? 51.848 22.187 18.589 1.00 17.66 288 TRP B CA 1
ATOM 5175 C C . TRP B 1 293 ? 52.296 22.157 17.130 1.00 17.43 288 TRP B C 1
ATOM 5176 O O . TRP B 1 293 ? 53.290 21.511 16.787 1.00 17.10 288 TRP B O 1
ATOM 5187 N N . GLU B 1 294 ? 51.549 22.863 16.284 1.00 17.82 289 GLU B N 1
ATOM 5188 C CA . GLU B 1 294 ? 51.955 23.144 14.907 1.00 18.14 289 GLU B CA 1
ATOM 5189 C C . GLU B 1 294 ? 51.823 24.633 14.659 1.00 18.09 289 GLU B C 1
ATOM 5190 O O . GLU B 1 294 ? 50.856 25.256 15.098 1.00 18.73 289 GLU B O 1
ATOM 5196 N N . VAL B 1 295 ? 52.789 25.203 13.950 1.00 18.13 290 VAL B N 1
ATOM 5197 C CA . VAL B 1 295 ? 52.757 26.619 13.630 1.00 18.01 290 VAL B CA 1
ATOM 5198 C C . VAL B 1 295 ? 53.075 26.850 12.154 1.00 18.36 290 VAL B C 1
ATOM 5199 O O . VAL B 1 295 ? 53.841 26.093 11.540 1.00 18.37 290 VAL B O 1
ATOM 5203 N N . ALA B 1 296 ? 52.462 27.880 11.588 1.00 17.96 291 ALA B N 1
ATOM 5204 C CA . ALA B 1 296 ? 52.799 28.315 10.249 1.00 17.68 291 ALA B CA 1
ATOM 5205 C C . ALA B 1 296 ? 52.964 29.822 10.228 1.00 17.77 291 ALA B C 1
ATOM 5206 O O . ALA B 1 296 ? 52.352 30.541 11.030 1.00 17.37 291 ALA B O 1
ATOM 5208 N N . PHE B 1 297 ? 53.806 30.294 9.317 1.00 17.49 292 PHE B N 1
ATOM 5209 C CA . PHE B 1 297 ? 54.097 31.708 9.213 1.00 17.39 292 PHE B CA 1
ATOM 5210 C C . PHE B 1 297 ? 53.998 32.194 7.780 1.00 17.30 292 PHE B C 1
ATOM 5211 O O . PHE B 1 297 ? 54.461 31.530 6.853 1.00 16.17 292 PHE B O 1
ATOM 5219 N N . ALA B 1 298 ? 53.429 33.381 7.622 1.00 17.39 293 ALA B N 1
ATOM 5220 C CA . ALA B 1 298 ? 53.488 34.106 6.365 1.00 17.84 293 ALA B CA 1
ATOM 5221 C C . ALA B 1 298 ? 53.629 35.589 6.664 1.00 18.33 293 ALA B C 1
ATOM 5222 O O . ALA B 1 298 ? 53.350 36.027 7.776 1.00 18.33 293 ALA B O 1
ATOM 5224 N N . VAL B 1 299 ? 54.093 36.352 5.684 1.00 19.17 294 VAL B N 1
ATOM 5225 C CA . VAL B 1 299 ? 54.252 37.790 5.856 1.00 20.80 294 VAL B CA 1
ATOM 5226 C C . VAL B 1 299 ? 52.896 38.465 5.709 1.00 21.56 294 VAL B C 1
ATOM 5227 O O . VAL B 1 299 ? 52.128 38.153 4.785 1.00 21.47 294 VAL B O 1
ATOM 5231 N N . SER B 1 300 ? 52.588 39.365 6.638 1.00 22.52 295 SER B N 1
ATOM 5232 C CA . SER B 1 300 ? 51.331 40.095 6.588 1.00 23.91 295 SER B CA 1
ATOM 5233 C C . SER B 1 300 ? 51.460 41.418 5.847 1.00 24.64 295 SER B C 1
ATOM 5234 O O . SER B 1 300 ? 52.487 42.106 5.938 1.00 24.89 295 SER B O 1
ATOM 5237 N N . ASP B 1 301 ? 50.385 41.774 5.149 1.00 25.26 296 ASP B N 1
ATOM 5238 C CA . ASP B 1 301 ? 50.332 42.937 4.277 1.00 26.03 296 ASP B CA 1
ATOM 5239 C C . ASP B 1 301 ? 50.186 44.255 5.046 1.00 25.51 296 ASP B C 1
ATOM 5240 O O . ASP B 1 301 ? 50.929 45.203 4.796 1.00 26.09 296 ASP B O 1
ATOM 5245 N N . ILE B 1 302 ? 49.225 44.319 5.967 1.00 24.79 297 ILE B N 1
ATOM 5246 C CA . ILE B 1 302 ? 48.898 45.593 6.619 1.00 24.24 297 ILE B CA 1
ATOM 5247 C C . ILE B 1 302 ? 49.099 45.636 8.140 1.00 23.16 297 ILE B C 1
ATOM 5248 O O . ILE B 1 302 ? 49.465 46.676 8.682 1.00 23.30 297 ILE B O 1
ATOM 5253 N N . SER B 1 303 ? 48.823 44.526 8.820 1.00 21.99 298 SER B N 1
ATOM 5254 C CA . SER B 1 303 ? 48.959 44.455 10.278 1.00 20.63 298 SER B CA 1
ATOM 5255 C C . SER B 1 303 ? 49.057 43.003 10.741 1.00 19.45 298 SER B C 1
ATOM 5256 O O . SER B 1 303 ? 48.906 42.085 9.940 1.00 18.96 298 SER B O 1
ATOM 5259 N N . PHE B 1 304 ? 49.305 42.802 12.033 1.00 18.42 299 PHE B N 1
ATOM 5260 C CA . PHE B 1 304 ? 49.369 41.455 12.604 1.00 17.12 299 PHE B CA 1
ATOM 5261 C C . PHE B 1 304 ? 48.096 40.678 12.299 1.00 17.24 299 PHE B C 1
ATOM 5262 O O . PHE B 1 304 ? 46.987 41.201 12.444 1.00 16.34 299 PHE B O 1
ATOM 5270 N N . GLN B 1 305 ? 48.264 39.429 11.880 1.00 16.80 300 GLN B N 1
ATOM 5271 C CA . GLN B 1 305 ? 47.133 38.549 11.614 1.00 17.56 300 GLN B CA 1
ATOM 5272 C C . GLN B 1 305 ? 47.390 37.207 12.268 1.00 16.77 300 GLN B C 1
ATOM 5273 O O . GLN B 1 305 ? 48.515 36.727 12.278 1.00 16.98 300 GLN B O 1
ATOM 5279 N N . GLN B 1 306 ? 46.346 36.603 12.825 1.00 16.60 301 GLN B N 1
ATOM 5280 C CA . GLN B 1 306 ? 46.485 35.263 13.388 1.00 16.21 301 GLN B CA 1
ATOM 5281 C C . GLN B 1 306 ? 45.270 34.398 13.093 1.00 16.53 301 GLN B C 1
ATOM 5282 O O . GLN B 1 306 ? 44.138 34.877 13.100 1.00 16.05 301 GLN B O 1
ATOM 5288 N N . ILE B 1 307 ? 45.527 33.126 12.813 1.00 16.65 302 ILE B N 1
ATOM 5289 C CA . ILE B 1 307 ? 44.486 32.115 12.759 1.00 17.01 302 ILE B CA 1
ATOM 5290 C C . ILE B 1 307 ? 44.951 31.004 13.688 1.00 17.19 302 ILE B C 1
ATOM 5291 O O . ILE B 1 307 ? 46.037 30.455 13.508 1.00 17.59 302 ILE B O 1
ATOM 5296 N N . SER B 1 308 ? 44.155 30.708 14.711 1.00 17.06 303 SER B N 1
ATOM 5297 C CA . SER B 1 308 ? 44.581 29.772 15.752 1.00 16.72 303 SER B CA 1
ATOM 5298 C C . SER B 1 308 ? 43.441 28.882 16.227 1.00 16.30 303 SER B C 1
ATOM 5299 O O . SER B 1 308 ? 42.253 29.284 16.197 1.00 16.12 303 SER B O 1
ATOM 5302 N N . PHE B 1 309 ? 43.808 27.676 16.658 1.00 15.48 304 PHE B N 1
ATOM 5303 C CA . PHE B 1 309 ? 42.862 26.694 17.182 1.00 15.57 304 PHE B CA 1
ATOM 5304 C C . PHE B 1 309 ? 43.385 26.062 18.464 1.00 15.44 304 PHE B C 1
ATOM 5305 O O . PHE B 1 309 ? 44.557 25.683 18.548 1.00 15.53 304 PHE B O 1
ATOM 5313 N N . VAL B 1 310 ? 42.514 25.975 19.462 1.00 15.39 305 VAL B N 1
ATOM 5314 C CA . VAL B 1 310 ? 42.821 25.285 20.711 1.00 15.55 305 VAL B CA 1
ATOM 5315 C C . VAL B 1 310 ? 41.820 24.161 20.828 1.00 15.45 305 VAL B C 1
ATOM 5316 O O . VAL B 1 310 ? 40.610 24.420 20.887 1.00 15.11 305 VAL B O 1
ATOM 5320 N N . ASN B 1 311 ? 42.303 22.922 20.826 1.00 15.08 306 ASN B N 1
ATOM 5321 C CA . ASN B 1 311 ? 41.408 21.760 20.881 1.00 16.04 306 ASN B CA 1
ATOM 5322 C C . ASN B 1 311 ? 40.249 21.884 19.877 1.00 16.21 306 ASN B C 1
ATOM 5323 O O . ASN B 1 311 ? 39.090 21.634 20.219 1.00 16.29 306 ASN B O 1
ATOM 5328 N N . SER B 1 312 ? 40.585 22.289 18.650 1.00 16.15 307 SER B N 1
ATOM 5329 C CA . SER B 1 312 ? 39.629 22.462 17.544 1.00 16.85 307 SER B CA 1
ATOM 5330 C C . SER B 1 312 ? 38.752 23.724 17.602 1.00 16.53 307 SER B C 1
ATOM 5331 O O . SER B 1 312 ? 38.050 24.028 16.635 1.00 16.85 307 SER B O 1
ATOM 5334 N N . ILE B 1 313 ? 38.783 24.443 18.725 1.00 16.17 308 ILE B N 1
ATOM 5335 C CA . ILE B 1 313 ? 38.059 25.706 18.843 1.00 15.87 308 ILE B CA 1
ATOM 5336 C C . ILE B 1 313 ? 38.825 26.801 18.107 1.00 15.75 308 ILE B C 1
ATOM 5337 O O . ILE B 1 313 ? 40.037 26.927 18.271 1.00 16.15 308 ILE B O 1
ATOM 5342 N N . ALA B 1 314 ? 38.111 27.609 17.328 1.00 16.00 309 ALA B N 1
ATOM 5343 C CA . ALA B 1 314 ? 38.706 28.756 16.649 1.00 16.21 309 ALA B CA 1
ATOM 5344 C C . ALA B 1 314 ? 38.862 29.930 17.620 1.00 16.77 309 ALA B C 1
ATOM 5345 O O . ALA B 1 314 ? 37.878 30.581 17.993 1.00 16.43 309 ALA B O 1
ATOM 5347 N N . THR B 1 315 ? 40.096 30.182 18.051 1.00 17.00 310 THR B N 1
ATOM 5348 C CA . THR B 1 315 ? 40.357 31.284 18.975 1.00 17.13 310 THR B CA 1
ATOM 5349 C C . THR B 1 315 ? 40.562 32.593 18.213 1.00 17.21 310 THR B C 1
ATOM 5350 O O . THR B 1 315 ? 41.678 33.085 18.055 1.00 16.71 310 THR B O 1
ATOM 5354 N N . THR B 1 316 ? 39.449 33.143 17.735 1.00 17.68 311 THR B N 1
ATOM 5355 C CA . THR B 1 316 ? 39.467 34.305 16.849 1.00 18.48 311 THR B CA 1
ATOM 5356 C C . THR B 1 316 ? 39.940 35.587 17.540 1.00 19.02 311 THR B C 1
ATOM 5357 O O . THR B 1 316 ? 40.272 36.563 16.865 1.00 19.09 311 THR B O 1
ATOM 5369 N N . GLY B 1 318 ? 42.416 35.257 19.874 1.00 18.76 313 GLY B N 1
ATOM 5370 C CA . GLY B 1 318 ? 43.776 34.900 20.252 1.00 17.91 313 GLY B CA 1
ATOM 5371 C C . GLY B 1 318 ? 43.891 34.481 21.705 1.00 17.45 313 GLY B C 1
ATOM 5372 O O . GLY B 1 318 ? 43.096 33.675 22.199 1.00 16.63 313 GLY B O 1
ATOM 5373 N N . GLY B 1 319 ? 44.893 35.025 22.388 1.00 17.07 314 GLY B N 1
ATOM 5374 C CA . GLY B 1 319 ? 45.071 34.773 23.805 1.00 16.79 314 GLY B CA 1
ATOM 5375 C C . GLY B 1 319 ? 46.458 34.295 24.156 1.00 16.70 314 GLY B C 1
ATOM 5376 O O . GLY B 1 319 ? 47.418 34.553 23.419 1.00 16.83 314 GLY B O 1
ATOM 5377 N N . THR B 1 320 ? 46.562 33.567 25.271 1.00 16.27 315 THR B N 1
ATOM 5378 C CA . THR B 1 320 ? 47.856 33.203 25.847 1.00 16.13 315 THR B CA 1
ATOM 5379 C C . THR B 1 320 ? 48.705 32.304 24.960 1.00 15.85 315 THR B C 1
ATOM 5380 O O . THR B 1 320 ? 49.931 32.388 24.995 1.00 15.93 315 THR B O 1
ATOM 5384 N N . HIS B 1 321 ? 48.057 31.456 24.166 1.00 15.70 316 HIS B N 1
ATOM 5385 C CA . HIS B 1 321 ? 48.780 30.571 23.245 1.00 16.42 316 HIS B CA 1
ATOM 5386 C C . HIS B 1 321 ? 49.377 31.350 22.070 1.00 16.50 316 HIS B C 1
ATOM 5387 O O . HIS B 1 321 ? 50.534 31.126 21.692 1.00 16.76 316 HIS B O 1
ATOM 5394 N N . VAL B 1 322 ? 48.596 32.267 21.503 1.00 17.06 317 VAL B N 1
ATOM 5395 C CA . VAL B 1 322 ? 49.088 33.107 20.407 1.00 17.63 317 VAL B CA 1
ATOM 5396 C C . VAL B 1 322 ? 50.261 33.966 20.906 1.00 17.82 317 VAL B C 1
ATOM 5397 O O . VAL B 1 322 ? 51.315 34.027 20.256 1.00 17.96 317 VAL B O 1
ATOM 5401 N N . ASN B 1 323 ? 50.079 34.595 22.068 1.00 17.59 318 ASN B N 1
ATOM 5402 C CA . ASN B 1 323 ? 51.108 35.453 22.659 1.00 18.37 318 ASN B CA 1
ATOM 5403 C C . ASN B 1 323 ? 52.383 34.669 22.958 1.00 18.21 318 ASN B C 1
ATOM 5404 O O . ASN B 1 323 ? 53.490 35.156 22.730 1.00 18.17 318 ASN B O 1
ATOM 5409 N N . TYR B 1 324 ? 52.211 33.449 23.464 1.00 18.18 319 TYR B N 1
ATOM 5410 C CA . TYR B 1 324 ? 53.327 32.569 23.790 1.00 18.58 319 TYR B CA 1
ATOM 5411 C C . TYR B 1 324 ? 54.211 32.353 22.563 1.00 18.57 319 TYR B C 1
ATOM 5412 O O . TYR B 1 324 ? 55.433 32.440 22.658 1.00 19.02 319 TYR B O 1
ATOM 5421 N N . ILE B 1 325 ? 53.581 32.107 21.413 1.00 18.52 320 ILE B N 1
ATOM 5422 C CA . ILE B 1 325 ? 54.304 31.867 20.161 1.00 18.63 320 ILE B CA 1
ATOM 5423 C C . ILE B 1 325 ? 54.888 33.155 19.591 1.00 18.78 320 ILE B C 1
ATOM 5424 O O . ILE B 1 325 ? 56.082 33.214 19.290 1.00 19.27 320 ILE B O 1
ATOM 5429 N N . THR B 1 326 ? 54.045 34.178 19.420 1.00 19.27 321 THR B N 1
ATOM 5430 C CA . THR B 1 326 ? 54.495 35.425 18.796 1.00 19.62 321 THR B CA 1
ATOM 5431 C C . THR B 1 326 ? 55.580 36.105 19.610 1.00 19.59 321 THR B C 1
ATOM 5432 O O . THR B 1 326 ? 56.542 36.608 19.043 1.00 18.91 321 THR B O 1
ATOM 5436 N N . ASP B 1 327 ? 55.427 36.106 20.937 1.00 20.00 322 ASP B N 1
ATOM 5437 C CA . ASP B 1 327 ? 56.435 36.699 21.821 1.00 20.71 322 ASP B CA 1
ATOM 5438 C C . ASP B 1 327 ? 57.818 36.115 21.567 1.00 20.26 322 ASP B C 1
ATOM 5439 O O . ASP B 1 327 ? 58.791 36.856 21.528 1.00 20.52 322 ASP B O 1
ATOM 5444 N N . GLN B 1 328 ? 57.896 34.786 21.406 1.00 19.84 323 GLN B N 1
ATOM 5445 C CA . GLN B 1 328 ? 59.171 34.100 21.160 1.00 19.23 323 GLN B CA 1
ATOM 5446 C C . GLN B 1 328 ? 59.816 34.596 19.870 1.00 18.83 323 GLN B C 1
ATOM 5447 O O . GLN B 1 328 ? 61.014 34.902 19.831 1.00 17.83 323 GLN B O 1
ATOM 5453 N N . ILE B 1 329 ? 59.012 34.648 18.810 1.00 17.81 324 ILE B N 1
ATOM 5454 C CA . ILE B 1 329 ? 59.498 35.009 17.481 1.00 17.14 324 ILE B CA 1
ATOM 5455 C C . ILE B 1 329 ? 59.924 36.480 17.461 1.00 16.79 324 ILE B C 1
ATOM 5456 O O . ILE B 1 329 ? 61.011 36.815 16.975 1.00 16.96 324 ILE B O 1
ATOM 5461 N N . VAL B 1 330 ? 59.073 37.343 18.011 1.00 16.62 325 VAL B N 1
ATOM 5462 C CA . VAL B 1 330 ? 59.355 38.781 18.081 1.00 16.97 325 VAL B CA 1
ATOM 5463 C C . VAL B 1 330 ? 60.591 39.054 18.952 1.00 16.97 325 VAL B C 1
ATOM 5464 O O . VAL B 1 330 ? 61.443 39.861 18.587 1.00 16.84 325 VAL B O 1
ATOM 5468 N N . LYS B 1 331 ? 60.698 38.353 20.080 1.00 17.00 326 LYS B N 1
ATOM 5469 C CA . LYS B 1 331 ? 61.852 38.523 20.970 1.00 17.31 326 LYS B CA 1
ATOM 5470 C C . LYS B 1 331 ? 63.169 38.270 20.242 1.00 17.05 326 LYS B C 1
ATOM 5471 O O . LYS B 1 331 ? 64.091 39.088 20.323 1.00 16.85 326 LYS B O 1
ATOM 5477 N N . LYS B 1 332 ? 63.247 37.156 19.512 1.00 16.69 327 LYS B N 1
ATOM 5478 C CA . LYS B 1 332 ? 64.480 36.782 18.815 1.00 16.39 327 LYS B CA 1
ATOM 5479 C C . LYS B 1 332 ? 64.795 37.732 17.661 1.00 15.82 327 LYS B C 1
ATOM 5480 O O . LYS B 1 332 ? 65.944 38.162 17.495 1.00 14.83 327 LYS B O 1
ATOM 5486 N N . ILE B 1 333 ? 63.777 38.064 16.868 1.00 15.40 328 ILE B N 1
ATOM 5487 C CA . ILE B 1 333 ? 63.970 38.999 15.765 1.00 15.53 328 ILE B CA 1
ATOM 5488 C C . ILE B 1 333 ? 64.469 40.350 16.280 1.00 15.51 328 ILE B C 1
ATOM 5489 O O . ILE B 1 333 ? 65.351 40.960 15.672 1.00 15.43 328 ILE B O 1
ATOM 5494 N N . SER B 1 334 ? 63.936 40.794 17.416 1.00 16.00 329 SER B N 1
ATOM 5495 C CA . SER B 1 334 ? 64.399 42.045 18.030 1.00 16.77 329 SER B CA 1
ATOM 5496 C C . SER B 1 334 ? 65.885 42.012 18.387 1.00 17.16 329 SER B C 1
ATOM 5497 O O . SER B 1 334 ? 66.605 42.971 18.115 1.00 16.90 329 SER B O 1
ATOM 5500 N N . GLU B 1 335 ? 66.336 40.909 18.987 1.00 17.80 330 GLU B N 1
ATOM 5501 C CA . GLU B 1 335 ? 67.759 40.729 19.307 1.00 19.12 330 GLU B CA 1
ATOM 5502 C C . GLU B 1 335 ? 68.628 40.807 18.051 1.00 19.28 330 GLU B C 1
ATOM 5503 O O . GLU B 1 335 ? 69.668 41.464 18.052 1.00 19.13 330 GLU B O 1
ATOM 5509 N N . ILE B 1 336 ? 68.184 40.140 16.985 1.00 20.00 331 ILE B N 1
ATOM 5510 C CA . ILE B 1 336 ? 68.914 40.112 15.715 1.00 20.70 331 ILE B CA 1
ATOM 5511 C C . ILE B 1 336 ? 69.090 41.516 15.139 1.00 20.81 331 ILE B C 1
ATOM 5512 O O . ILE B 1 336 ? 70.184 41.884 14.692 1.00 20.62 331 ILE B O 1
ATOM 5517 N N . LEU B 1 337 ? 68.008 42.290 15.158 1.00 20.91 332 LEU B N 1
ATOM 5518 C CA . LEU B 1 337 ? 68.015 43.652 14.632 1.00 21.29 332 LEU B CA 1
ATOM 5519 C C . LEU B 1 337 ? 68.844 44.596 15.497 1.00 21.58 332 LEU B C 1
ATOM 5520 O O . LEU B 1 337 ? 69.464 45.529 14.986 1.00 21.88 332 LEU B O 1
ATOM 5525 N N . LYS B 1 338 ? 68.848 44.350 16.805 1.00 22.23 333 LYS B N 1
ATOM 5526 C CA . LYS B 1 338 ? 69.628 45.159 17.741 1.00 22.72 333 LYS B CA 1
ATOM 5527 C C . LYS B 1 338 ? 71.130 45.069 17.469 1.00 22.95 333 LYS B C 1
ATOM 5528 O O . LYS B 1 338 ? 71.843 46.060 17.606 1.00 23.03 333 LYS B O 1
ATOM 5534 N N . LYS B 1 339 ? 71.596 43.880 17.084 1.00 23.43 334 LYS B N 1
ATOM 5535 C CA . LYS B 1 339 ? 73.015 43.653 16.781 1.00 23.78 334 LYS B CA 1
ATOM 5536 C C . LYS B 1 339 ? 73.187 42.606 15.681 1.00 24.18 334 LYS B C 1
ATOM 5537 O O . LYS B 1 339 ? 74.246 42.517 15.043 1.00 24.67 334 LYS B O 1
ATOM 5539 N N . SER B 1 344 ? 66.494 50.520 17.996 1.00 27.18 339 SER B N 1
ATOM 5540 C CA . SER B 1 344 ? 66.136 51.138 16.722 1.00 26.78 339 SER B CA 1
ATOM 5541 C C . SER B 1 344 ? 64.768 50.667 16.217 1.00 26.53 339 SER B C 1
ATOM 5542 O O . SER B 1 344 ? 63.988 51.467 15.693 1.00 27.03 339 SER B O 1
ATOM 5544 N N . VAL B 1 345 ? 64.484 49.372 16.376 1.00 25.77 340 VAL B N 1
ATOM 5545 C CA . VAL B 1 345 ? 63.217 48.790 15.917 1.00 24.77 340 VAL B CA 1
ATOM 5546 C C . VAL B 1 345 ? 62.350 48.334 17.089 1.00 24.17 340 VAL B C 1
ATOM 5547 O O . VAL B 1 345 ? 62.748 47.458 17.859 1.00 24.89 340 VAL B O 1
ATOM 5551 N N . LYS B 1 346 ? 61.158 48.919 17.205 1.00 22.93 341 LYS B N 1
ATOM 5552 C CA . LYS B 1 346 ? 60.207 48.539 18.246 1.00 21.54 341 LYS B CA 1
ATOM 5553 C C . LYS B 1 346 ? 59.491 47.224 17.918 1.00 20.85 341 LYS B C 1
ATOM 5554 O O . LYS B 1 346 ? 59.233 46.914 16.753 1.00 20.49 341 LYS B O 1
ATOM 5560 N N . SER B 1 347 ? 59.177 46.458 18.958 1.00 20.04 342 SER B N 1
ATOM 5561 C CA . SER B 1 347 ? 58.527 45.156 18.805 1.00 19.71 342 SER B CA 1
ATOM 5562 C C . SER B 1 347 ? 57.275 45.182 17.930 1.00 18.77 342 SER B C 1
ATOM 5563 O O . SER B 1 347 ? 57.064 44.261 17.145 1.00 18.52 342 SER B O 1
ATOM 5566 N N . PHE B 1 348 ? 56.449 46.229 18.056 1.00 17.65 343 PHE B N 1
ATOM 5567 C CA . PHE B 1 348 ? 55.199 46.288 17.288 1.00 16.92 343 PHE B CA 1
ATOM 5568 C C . PHE B 1 348 ? 55.441 46.264 15.777 1.00 16.21 343 PHE B C 1
ATOM 5569 O O . PHE B 1 348 ? 54.643 45.722 15.027 1.00 15.18 343 PHE B O 1
ATOM 5577 N N . GLN B 1 349 ? 56.567 46.827 15.347 1.00 16.20 344 GLN B N 1
ATOM 5578 C CA . GLN B 1 349 ? 56.900 46.870 13.926 1.00 16.00 344 GLN B CA 1
ATOM 5579 C C . GLN B 1 349 ? 57.130 45.458 13.396 1.00 15.60 344 GLN B C 1
ATOM 5580 O O . GLN B 1 349 ? 56.738 45.132 12.266 1.00 15.63 344 GLN B O 1
ATOM 5586 N N . ILE B 1 350 ? 57.752 44.620 14.225 1.00 14.32 345 ILE B N 1
ATOM 5587 C CA . ILE B 1 350 ? 57.987 43.221 13.885 1.00 14.06 345 ILE B CA 1
ATOM 5588 C C . ILE B 1 350 ? 56.675 42.461 13.869 1.00 13.86 345 ILE B C 1
ATOM 5589 O O . ILE B 1 350 ? 56.325 41.829 12.871 1.00 13.78 345 ILE B O 1
ATOM 5594 N N . LYS B 1 351 ? 55.934 42.540 14.970 1.00 13.58 346 LYS B N 1
ATOM 5595 C CA . LYS B 1 351 ? 54.695 41.778 15.092 1.00 14.17 346 LYS B CA 1
ATOM 5596 C C . LYS B 1 351 ? 53.692 42.092 13.967 1.00 14.24 346 LYS B C 1
ATOM 5597 O O . LYS B 1 351 ? 53.037 41.187 13.438 1.00 14.77 346 LYS B O 1
ATOM 5603 N N . ASN B 1 352 ? 53.570 43.367 13.605 1.00 14.36 347 ASN B N 1
ATOM 5604 C CA . ASN B 1 352 ? 52.585 43.768 12.613 1.00 15.14 347 ASN B CA 1
ATOM 5605 C C . ASN B 1 352 ? 52.946 43.442 11.160 1.00 15.61 347 ASN B C 1
ATOM 5606 O O . ASN B 1 352 ? 52.222 43.807 10.236 1.00 15.09 347 ASN B O 1
ATOM 5611 N N . ASN B 1 353 ? 54.070 42.761 10.960 1.00 16.20 348 ASN B N 1
ATOM 5612 C CA . ASN B 1 353 ? 54.361 42.192 9.660 1.00 16.92 348 ASN B CA 1
ATOM 5613 C C . ASN B 1 353 ? 54.208 40.670 9.646 1.00 16.84 348 ASN B C 1
ATOM 5614 O O . ASN B 1 353 ? 54.629 40.014 8.698 1.00 16.97 348 ASN B O 1
ATOM 5627 N N . PHE B 1 355 ? 51.852 37.055 9.968 1.00 16.55 350 PHE B N 1
ATOM 5628 C CA . PHE B 1 355 ? 50.610 36.290 9.898 1.00 16.66 350 PHE B CA 1
ATOM 5629 C C . PHE B 1 355 ? 50.964 34.941 10.498 1.00 17.01 350 PHE B C 1
ATOM 5630 O O . PHE B 1 355 ? 51.743 34.183 9.916 1.00 17.11 350 PHE B O 1
ATOM 5638 N N . ILE B 1 356 ? 50.436 34.656 11.686 1.00 16.75 351 ILE B N 1
ATOM 5639 C CA . ILE B 1 356 ? 50.732 33.392 12.353 1.00 17.05 351 ILE B CA 1
ATOM 5640 C C . ILE B 1 356 ? 49.544 32.429 12.323 1.00 17.11 351 ILE B C 1
ATOM 5641 O O . ILE B 1 356 ? 48.393 32.836 12.516 1.00 17.04 351 ILE B O 1
ATOM 5646 N N . PHE B 1 357 ? 49.839 31.156 12.062 1.00 17.32 352 PHE B N 1
ATOM 5647 C CA . PHE B 1 357 ? 48.856 30.080 12.175 1.00 17.20 352 PHE B CA 1
ATOM 5648 C C . PHE B 1 357 ? 49.283 29.161 13.302 1.00 17.49 352 PHE B C 1
ATOM 5649 O O . PHE B 1 357 ? 50.463 28.790 13.393 1.00 17.80 352 PHE B O 1
ATOM 5657 N N . ILE B 1 358 ? 48.337 28.806 14.169 1.00 17.34 353 ILE B N 1
ATOM 5658 C CA . ILE B 1 358 ? 48.622 27.905 15.286 1.00 16.97 353 ILE B CA 1
ATOM 5659 C C . ILE B 1 358 ? 47.532 26.846 15.429 1.00 16.74 353 ILE B C 1
ATOM 5660 O O . ILE B 1 358 ? 46.341 27.167 15.458 1.00 16.44 353 ILE B O 1
ATOM 5665 N N . ASN B 1 359 ? 47.951 25.587 15.502 1.00 16.21 354 ASN B N 1
ATOM 5666 C CA . ASN B 1 359 ? 47.066 24.495 15.887 1.00 16.38 354 ASN B CA 1
ATOM 5667 C C . ASN B 1 359 ? 47.626 23.808 17.113 1.00 16.21 354 ASN B C 1
ATOM 5668 O O . ASN B 1 359 ? 48.698 23.206 17.053 1.00 15.97 354 ASN B O 1
ATOM 5673 N N . CYS B 1 360 ? 46.914 23.901 18.233 1.00 15.88 355 CYS B N 1
ATOM 5674 C CA . CYS B 1 360 ? 47.452 23.375 19.480 1.00 15.78 355 CYS B CA 1
ATOM 5675 C C . CYS B 1 360 ? 46.431 22.647 20.340 1.00 15.90 355 CYS B C 1
ATOM 5676 O O . CYS B 1 360 ? 45.211 22.840 20.200 1.00 15.56 355 CYS B O 1
ATOM 5679 N N . LEU B 1 361 ? 46.955 21.816 21.235 1.00 15.55 356 LEU B N 1
ATOM 5680 C CA . LEU B 1 361 ? 46.160 21.131 22.245 1.00 15.56 356 LEU B CA 1
ATOM 5681 C C . LEU B 1 361 ? 46.577 21.623 23.627 1.00 15.28 356 LEU B C 1
ATOM 5682 O O . LEU B 1 361 ? 47.780 21.620 23.971 1.00 15.75 356 LEU B O 1
ATOM 5687 N N . ILE B 1 362 ? 45.584 22.064 24.397 1.00 15.31 357 ILE B N 1
ATOM 5688 C CA . ILE B 1 362 ? 45.780 22.617 25.741 1.00 15.36 357 ILE B CA 1
ATOM 5689 C C . ILE B 1 362 ? 44.927 21.819 26.730 1.00 15.08 357 ILE B C 1
ATOM 5690 O O . ILE B 1 362 ? 43.756 21.552 26.469 1.00 14.94 357 ILE B O 1
ATOM 5695 N N . GLU B 1 363 ? 45.511 21.459 27.871 1.00 15.35 358 GLU B N 1
ATOM 5696 C CA . GLU B 1 363 ? 44.774 20.767 28.927 1.00 15.44 358 GLU B CA 1
ATOM 5697 C C . GLU B 1 363 ? 43.778 21.693 29.629 1.00 15.07 358 GLU B C 1
ATOM 5698 O O . GLU B 1 363 ? 44.102 22.836 29.962 1.00 14.94 358 GLU B O 1
ATOM 5704 N N . ASN B 1 364 ? 42.556 21.195 29.813 1.00 14.97 359 ASN B N 1
ATOM 5705 C CA . ASN B 1 364 ? 41.515 21.890 30.582 1.00 14.47 359 ASN B CA 1
ATOM 5706 C C . ASN B 1 364 ? 41.563 23.413 30.431 1.00 14.53 359 ASN B C 1
ATOM 5707 O O . ASN B 1 364 ? 41.727 24.133 31.425 1.00 14.86 359 ASN B O 1
ATOM 5712 N N . PRO B 1 365 ? 41.416 23.901 29.196 1.00 14.67 360 PRO B N 1
ATOM 5713 C CA . PRO B 1 365 ? 41.606 25.328 28.903 1.00 14.70 360 PRO B CA 1
ATOM 5714 C C . PRO B 1 365 ? 40.560 26.222 29.562 1.00 15.00 360 PRO B C 1
ATOM 5715 O O . PRO B 1 365 ? 39.444 25.786 29.855 1.00 15.30 360 PRO B O 1
ATOM 5719 N N . ALA B 1 366 ? 40.946 27.471 29.812 1.00 15.39 361 ALA B N 1
ATOM 5720 C CA . ALA B 1 366 ? 40.025 28.477 30.299 1.00 15.26 361 ALA B CA 1
ATOM 5721 C C . ALA B 1 366 ? 40.006 29.620 29.301 1.00 15.58 361 ALA B C 1
ATOM 5722 O O . ALA B 1 366 ? 41.040 29.932 28.661 1.00 15.66 361 ALA B O 1
ATOM 5724 N N . PHE B 1 367 ? 38.832 30.228 29.153 1.00 14.74 362 PHE B N 1
ATOM 5725 C CA . PHE B 1 367 ? 38.621 31.300 28.198 1.00 15.15 362 PHE B CA 1
ATOM 5726 C C . PHE B 1 367 ? 37.958 32.491 28.893 1.00 15.40 362 PHE B C 1
ATOM 5727 O O . PHE B 1 367 ? 37.491 32.373 30.024 1.00 15.54 362 PHE B O 1
ATOM 5735 N N . THR B 1 368 ? 37.918 33.633 28.214 1.00 15.99 363 THR B N 1
ATOM 5736 C CA . THR B 1 368 ? 37.242 34.820 28.744 1.00 16.63 363 THR B CA 1
ATOM 5737 C C . THR B 1 368 ? 35.710 34.655 28.830 1.00 16.76 363 THR B C 1
ATOM 5738 O O . THR B 1 368 ? 35.055 35.289 29.662 1.00 16.25 363 THR B O 1
ATOM 5742 N N . SER B 1 369 ? 35.144 33.820 27.960 1.00 16.18 364 SER B N 1
ATOM 5743 C CA . SER B 1 369 ? 33.696 33.621 27.936 1.00 16.78 364 SER B CA 1
ATOM 5744 C C . SER B 1 369 ? 33.334 32.255 27.377 1.00 16.50 364 SER B C 1
ATOM 5745 O O . SER B 1 369 ? 34.208 31.504 26.933 1.00 16.41 364 SER B O 1
ATOM 5748 N N . GLN B 1 370 ? 32.034 31.962 27.376 1.00 16.26 365 GLN B N 1
ATOM 5749 C CA . GLN B 1 370 ? 31.501 30.730 26.790 1.00 16.34 365 GLN B CA 1
ATOM 5750 C C . GLN B 1 370 ? 31.817 30.600 25.290 1.00 16.45 365 GLN B C 1
ATOM 5751 O O . GLN B 1 370 ? 31.938 29.493 24.777 1.00 16.62 365 GLN B O 1
ATOM 5757 N N . THR B 1 371 ? 31.945 31.726 24.588 1.00 16.48 366 THR B N 1
ATOM 5758 C CA . THR B 1 371 ? 32.230 31.667 23.150 1.00 17.03 366 THR B CA 1
ATOM 5759 C C . THR B 1 371 ? 33.621 31.114 22.870 1.00 17.38 366 THR B C 1
ATOM 5760 O O . THR B 1 371 ? 33.910 30.705 21.751 1.00 17.61 366 THR B O 1
ATOM 5764 N N . LYS B 1 372 ? 34.478 31.130 23.893 1.00 17.57 367 LYS B N 1
ATOM 5765 C CA . LYS B 1 372 ? 35.818 30.564 23.811 1.00 18.14 367 LYS B CA 1
ATOM 5766 C C . LYS B 1 372 ? 36.644 31.149 22.662 1.00 18.37 367 LYS B C 1
ATOM 5767 O O . LYS B 1 372 ? 37.407 30.449 22.004 1.00 19.07 367 LYS B O 1
ATOM 5773 N N . GLU B 1 373 ? 36.503 32.450 22.448 1.00 18.48 368 GLU B N 1
ATOM 5774 C CA . GLU B 1 373 ? 37.269 33.127 21.414 1.00 18.50 368 GLU B CA 1
ATOM 5775 C C . GLU B 1 373 ? 38.671 33.506 21.877 1.00 17.85 368 GLU B C 1
ATOM 5776 O O . GLU B 1 373 ? 39.541 33.751 21.052 1.00 17.90 368 GLU B O 1
ATOM 5782 N N . GLN B 1 374 ? 38.889 33.565 23.191 1.00 17.54 369 GLN B N 1
ATOM 5783 C CA . GLN B 1 374 ? 40.190 33.992 23.722 1.00 17.37 369 GLN B CA 1
ATOM 5784 C C . GLN B 1 374 ? 40.678 33.134 24.889 1.00 17.01 369 GLN B C 1
ATOM 5785 O O . GLN B 1 374 ? 40.046 33.101 25.938 1.00 16.69 369 GLN B O 1
ATOM 5791 N N . LEU B 1 375 ? 41.814 32.459 24.699 1.00 16.87 370 LEU B N 1
ATOM 5792 C CA . LEU B 1 375 ? 42.397 31.604 25.735 1.00 16.69 370 LEU B CA 1
ATOM 5793 C C . LEU B 1 375 ? 43.095 32.419 26.836 1.00 16.63 370 LEU B C 1
ATOM 5794 O O . LEU B 1 375 ? 43.823 33.380 26.546 1.00 16.09 370 LEU B O 1
ATOM 5799 N N . THR B 1 376 ? 42.850 32.038 28.090 1.00 16.23 371 THR B N 1
ATOM 5800 C CA . THR B 1 376 ? 43.422 32.733 29.247 1.00 16.21 371 THR B CA 1
ATOM 5801 C C . THR B 1 376 ? 44.342 31.851 30.078 1.00 15.61 371 THR B C 1
ATOM 5802 O O . THR B 1 376 ? 45.027 32.341 30.976 1.00 15.18 371 THR B O 1
ATOM 5806 N N . THR B 1 377 ? 44.338 30.552 29.797 1.00 15.14 372 THR B N 1
ATOM 5807 C CA . THR B 1 377 ? 45.192 29.605 30.527 1.00 15.40 372 THR B CA 1
ATOM 5808 C C . THR B 1 377 ? 46.637 30.091 30.504 1.00 15.15 372 THR B C 1
ATOM 5809 O O . THR B 1 377 ? 47.140 30.461 29.461 1.00 14.53 372 THR B O 1
ATOM 5813 N N . ARG B 1 378 ? 47.288 30.114 31.662 1.00 15.14 373 ARG B N 1
ATOM 5814 C CA . ARG B 1 378 ? 48.706 30.470 31.725 1.00 15.46 373 ARG B CA 1
ATOM 5815 C C . ARG B 1 378 ? 49.533 29.382 31.046 1.00 15.81 373 ARG B C 1
ATOM 5816 O O . ARG B 1 378 ? 49.219 28.187 31.159 1.00 15.79 373 ARG B O 1
ATOM 5824 N N . VAL B 1 379 ? 50.582 29.797 30.339 1.00 16.07 374 VAL B N 1
ATOM 5825 C CA . VAL B 1 379 ? 51.526 28.862 29.714 1.00 16.74 374 VAL B CA 1
ATOM 5826 C C . VAL B 1 379 ? 51.905 27.671 30.610 1.00 17.02 374 VAL B C 1
ATOM 5827 O O . VAL B 1 379 ? 51.867 26.525 30.169 1.00 17.51 374 VAL B O 1
ATOM 5831 N N . LYS B 1 380 ? 52.262 27.943 31.865 1.00 17.73 375 LYS B N 1
ATOM 5832 C CA . LYS B 1 380 ? 52.694 26.889 32.781 1.00 17.60 375 LYS B CA 1
ATOM 5833 C C . LYS B 1 380 ? 51.616 25.830 33.048 1.00 17.54 375 LYS B C 1
ATOM 5834 O O . LYS B 1 380 ? 51.924 24.743 33.541 1.00 18.17 375 LYS B O 1
ATOM 5840 N N . ASP B 1 381 ? 50.365 26.153 32.719 1.00 17.10 376 ASP B N 1
ATOM 5841 C CA . ASP B 1 381 ? 49.242 25.221 32.881 1.00 17.13 376 ASP B CA 1
ATOM 5842 C C . ASP B 1 381 ? 48.757 24.591 31.562 1.00 16.65 376 ASP B C 1
ATOM 5843 O O . ASP B 1 381 ? 47.716 23.916 31.539 1.00 16.64 376 ASP B O 1
ATOM 5848 N N . PHE B 1 382 ? 49.506 24.808 30.479 1.00 15.84 377 PHE B N 1
ATOM 5849 C CA . PHE B 1 382 ? 49.144 24.282 29.158 1.00 16.00 377 PHE B CA 1
ATOM 5850 C C . PHE B 1 382 ? 49.109 22.745 29.112 1.00 16.24 377 PHE B C 1
ATOM 5851 O O . PHE B 1 382 ? 48.304 22.154 28.379 1.00 16.02 377 PHE B O 1
ATOM 5859 N N . GLY B 1 383 ? 50.003 22.111 29.874 1.00 16.08 378 GLY B N 1
ATOM 5860 C CA . GLY B 1 383 ? 50.214 20.671 29.796 1.00 16.33 378 GLY B CA 1
ATOM 5861 C C . GLY B 1 383 ? 51.290 20.274 28.788 1.00 17.00 378 GLY B C 1
ATOM 5862 O O . GLY B 1 383 ? 51.520 19.088 28.546 1.00 16.77 378 GLY B O 1
ATOM 5863 N N . SER B 1 384 ? 51.928 21.276 28.188 1.00 17.37 379 SER B N 1
ATOM 5864 C CA . SER B 1 384 ? 52.992 21.080 27.209 1.00 17.96 379 SER B CA 1
ATOM 5865 C C . SER B 1 384 ? 53.687 22.412 26.973 1.00 18.38 379 SER B C 1
ATOM 5866 O O . SER B 1 384 ? 53.185 23.460 27.390 1.00 18.75 379 SER B O 1
ATOM 5869 N N . ARG B 1 385 ? 54.824 22.374 26.279 1.00 18.66 380 ARG B N 1
ATOM 5870 C CA . ARG B 1 385 ? 55.531 23.587 25.879 1.00 19.38 380 ARG B CA 1
ATOM 5871 C C . ARG B 1 385 ? 55.708 23.622 24.361 1.00 19.34 380 ARG B C 1
ATOM 5872 O O . ARG B 1 385 ? 55.549 22.604 23.688 1.00 19.69 380 ARG B O 1
ATOM 5880 N N . CYS B 1 386 ? 56.041 24.794 23.837 1.00 19.39 381 CYS B N 1
ATOM 5881 C CA . CYS B 1 386 ? 56.340 24.946 22.417 1.00 20.18 381 CYS B CA 1
ATOM 5882 C C . CYS B 1 386 ? 57.498 25.917 22.213 1.00 20.50 381 CYS B C 1
ATOM 5883 O O . CYS B 1 386 ? 57.297 27.109 21.967 1.00 20.90 381 CYS B O 1
ATOM 5886 N N . GLU B 1 387 ? 58.713 25.399 22.346 1.00 20.83 382 GLU B N 1
ATOM 5887 C CA . GLU B 1 387 ? 59.914 26.182 22.088 1.00 21.75 382 GLU B CA 1
ATOM 5888 C C . GLU B 1 387 ? 60.210 26.224 20.602 1.00 21.03 382 GLU B C 1
ATOM 5889 O O . GLU B 1 387 ? 60.648 25.225 20.023 1.00 21.09 382 GLU B O 1
ATOM 5895 N N . ILE B 1 388 ? 59.981 27.384 19.993 1.00 20.29 383 ILE B N 1
ATOM 5896 C CA . ILE B 1 388 ? 60.250 27.568 18.572 1.00 19.84 383 ILE B CA 1
ATOM 5897 C C . ILE B 1 388 ? 61.764 27.441 18.334 1.00 19.41 383 ILE B C 1
ATOM 5898 O O . ILE B 1 388 ? 62.558 28.157 18.956 1.00 18.60 383 ILE B O 1
ATOM 5903 N N . PRO B 1 389 ? 62.161 26.509 17.470 1.00 19.02 384 PRO B N 1
ATOM 5904 C CA . PRO B 1 389 ? 63.576 26.332 17.126 1.00 18.55 384 PRO B CA 1
ATOM 5905 C C . PRO B 1 389 ? 64.156 27.584 16.476 1.00 17.66 384 PRO B C 1
ATOM 5906 O O . PRO B 1 389 ? 63.459 28.263 15.714 1.00 17.17 384 PRO B O 1
ATOM 5910 N N . LEU B 1 390 ? 65.418 27.879 16.776 1.00 16.98 385 LEU B N 1
ATOM 5911 C CA . LEU B 1 390 ? 66.096 29.036 16.193 1.00 16.75 385 LEU B CA 1
ATOM 5912 C C . LEU B 1 390 ? 66.137 28.963 14.667 1.00 16.87 385 LEU B C 1
ATOM 5913 O O . LEU B 1 390 ? 66.027 29.992 13.982 1.00 16.56 385 LEU B O 1
ATOM 5918 N N . GLU B 1 391 ? 66.283 27.748 14.137 1.00 16.78 386 GLU B N 1
ATOM 5919 C CA . GLU B 1 391 ? 66.340 27.549 12.685 1.00 17.07 386 GLU B CA 1
ATOM 5920 C C . GLU B 1 391 ? 65.039 27.937 11.986 1.00 17.22 386 GLU B C 1
ATOM 5921 O O . GLU B 1 391 ? 65.060 28.369 10.830 1.00 17.14 386 GLU B O 1
ATOM 5927 N N . TYR B 1 392 ? 63.913 27.784 12.688 1.00 17.27 387 TYR B N 1
ATOM 5928 C CA . TYR B 1 392 ? 62.621 28.206 12.163 1.00 17.65 387 TYR B CA 1
ATOM 5929 C C . TYR B 1 392 ? 62.546 29.734 12.076 1.00 17.64 387 TYR B C 1
ATOM 5930 O O . TYR B 1 392 ? 62.053 30.287 11.085 1.00 17.36 387 TYR B O 1
ATOM 5939 N N . ILE B 1 393 ? 63.058 30.414 13.099 1.00 17.59 388 ILE B N 1
ATOM 5940 C CA . ILE B 1 393 ? 63.120 31.875 13.073 1.00 18.02 388 ILE B CA 1
ATOM 5941 C C . ILE B 1 393 ? 64.104 32.360 11.999 1.00 18.09 388 ILE B C 1
ATOM 5942 O O . ILE B 1 393 ? 63.877 33.393 11.369 1.00 18.41 388 ILE B O 1
ATOM 5947 N N . ASN B 1 394 ? 65.169 31.590 11.774 1.00 18.05 389 ASN B N 1
ATOM 5948 C CA . ASN B 1 394 ? 66.090 31.833 10.662 1.00 18.26 389 ASN B CA 1
ATOM 5949 C C . ASN B 1 394 ? 65.373 31.836 9.304 1.00 18.19 389 ASN B C 1
ATOM 5950 O O . ASN B 1 394 ? 65.690 32.645 8.425 1.00 17.92 389 ASN B O 1
ATOM 5955 N N . LYS B 1 395 ? 64.421 30.919 9.132 1.00 17.97 390 LYS B N 1
ATOM 5956 C CA . LYS B 1 395 ? 63.645 30.854 7.894 1.00 17.95 390 LYS B CA 1
ATOM 5957 C C . LYS B 1 395 ? 62.735 32.069 7.762 1.00 17.91 390 LYS B C 1
ATOM 5958 O O . LYS B 1 395 ? 62.601 32.629 6.678 1.00 17.67 390 LYS B O 1
ATOM 5964 N N . ILE B 1 396 ? 62.118 32.486 8.872 1.00 17.89 391 ILE B N 1
ATOM 5965 C CA . ILE B 1 396 ? 61.350 33.736 8.899 1.00 17.97 391 ILE B CA 1
ATOM 5966 C C . ILE B 1 396 ? 62.222 34.941 8.482 1.00 18.57 391 ILE B C 1
ATOM 5967 O O . ILE B 1 396 ? 61.753 35.864 7.801 1.00 18.59 391 ILE B O 1
ATOM 5980 N N . LYS B 1 398 ? 64.439 35.066 6.312 1.00 21.07 393 LYS B N 1
ATOM 5981 C CA . LYS B 1 398 ? 64.679 35.073 4.870 1.00 21.55 393 LYS B CA 1
ATOM 5982 C C . LYS B 1 398 ? 63.515 35.703 4.095 1.00 21.72 393 LYS B C 1
ATOM 5983 O O . LYS B 1 398 ? 63.653 36.030 2.911 1.00 21.73 393 LYS B O 1
ATOM 5989 N N . THR B 1 399 ? 62.381 35.886 4.771 1.00 21.86 394 THR B N 1
ATOM 5990 C CA . THR B 1 399 ? 61.176 36.435 4.135 1.00 21.60 394 THR B CA 1
ATOM 5991 C C . THR B 1 399 ? 61.207 37.964 4.051 1.00 21.92 394 THR B C 1
ATOM 5992 O O . THR B 1 399 ? 62.146 38.608 4.536 1.00 21.55 394 THR B O 1
ATOM 5996 N N . ASP B 1 400 ? 60.165 38.533 3.442 1.00 21.77 395 ASP B N 1
ATOM 5997 C CA . ASP B 1 400 ? 60.019 39.988 3.300 1.00 22.54 395 ASP B CA 1
ATOM 5998 C C . ASP B 1 400 ? 60.001 40.732 4.648 1.00 22.65 395 ASP B C 1
ATOM 5999 O O . ASP B 1 400 ? 60.214 41.947 4.697 1.00 22.64 395 ASP B O 1
ATOM 6004 N N . LEU B 1 401 ? 59.731 40.008 5.734 1.00 22.95 396 LEU B N 1
ATOM 6005 C CA . LEU B 1 401 ? 59.713 40.616 7.063 1.00 23.23 396 LEU B CA 1
ATOM 6006 C C . LEU B 1 401 ? 61.053 41.263 7.395 1.00 23.58 396 LEU B C 1
ATOM 6007 O O . LEU B 1 401 ? 61.095 42.403 7.855 1.00 23.56 396 LEU B O 1
ATOM 6012 N N . ALA B 1 402 ? 62.139 40.529 7.157 1.00 24.32 397 ALA B N 1
ATOM 6013 C CA . ALA B 1 402 ? 63.488 40.993 7.475 1.00 25.01 397 ALA B CA 1
ATOM 6014 C C . ALA B 1 402 ? 63.899 42.199 6.630 1.00 25.55 397 ALA B C 1
ATOM 6015 O O . ALA B 1 402 ? 64.492 43.152 7.143 1.00 25.41 397 ALA B O 1
ATOM 6017 N N . THR B 1 403 ? 63.574 42.155 5.338 1.00 26.17 398 THR B N 1
ATOM 6018 C CA . THR B 1 403 ? 63.878 43.254 4.426 1.00 26.81 398 THR B CA 1
ATOM 6019 C C . THR B 1 403 ? 63.153 44.537 4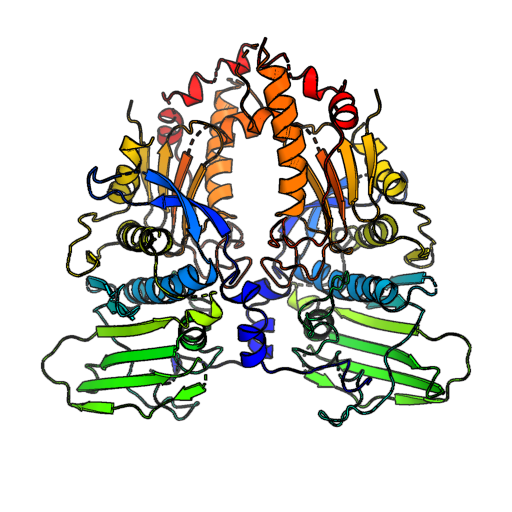.848 1.00 27.32 398 THR B C 1
ATOM 6020 O O . THR B 1 403 ? 63.705 45.638 4.743 1.00 27.43 398 THR B O 1
ATOM 6024 N N . ARG B 1 404 ? 61.927 44.381 5.344 1.00 27.78 399 ARG B N 1
ATOM 6025 C CA . ARG B 1 404 ? 61.156 45.495 5.886 1.00 28.36 399 ARG B CA 1
ATOM 6026 C C . ARG B 1 404 ? 61.751 46.006 7.201 1.00 28.74 399 ARG B C 1
ATOM 6027 O O . ARG B 1 404 ? 61.746 47.213 7.461 1.00 28.73 399 ARG B O 1
ATOM 6043 N N . PHE B 1 406 ? 64.930 45.708 8.175 1.00 31.45 401 PHE B N 1
ATOM 6044 C CA . PHE B 1 406 ? 66.261 46.267 7.968 1.00 32.68 401 PHE B CA 1
ATOM 6045 C C . PHE B 1 406 ? 66.212 47.631 7.269 1.00 33.28 401 PHE B C 1
ATOM 6046 O O . PHE B 1 406 ? 67.218 48.344 7.210 1.00 33.49 401 PHE B O 1
ATOM 6054 N N . GLU B 1 407 ? 65.036 47.988 6.756 1.00 34.02 402 GLU B N 1
ATOM 6055 C CA . GLU B 1 407 ? 64.800 49.314 6.189 1.00 34.76 402 GLU B CA 1
ATOM 6056 C C . GLU B 1 407 ? 64.476 50.339 7.282 1.00 35.30 402 GLU B C 1
ATOM 6057 O O . GLU B 1 407 ? 64.840 51.512 7.169 1.00 35.53 402 GLU B O 1
ATOM 6063 N N . ILE B 1 408 ? 63.796 49.886 8.336 1.00 35.95 403 ILE B N 1
ATOM 6064 C CA . ILE B 1 408 ? 63.464 50.738 9.480 1.00 36.53 403 ILE B CA 1
ATOM 6065 C C . ILE B 1 408 ? 64.710 51.008 10.332 1.00 37.19 403 ILE B C 1
ATOM 6066 O O . ILE B 1 408 ? 64.957 52.146 10.740 1.00 37.37 403 ILE B O 1
ATOM 6071 N N . ALA B 1 409 ? 65.493 49.959 10.582 1.00 37.82 404 ALA B N 1
ATOM 6072 C CA . ALA B 1 409 ? 66.750 50.081 11.324 1.00 38.32 404 ALA B CA 1
ATOM 6073 C C . ALA B 1 409 ? 67.807 50.839 10.518 1.00 38.64 404 ALA B C 1
ATOM 6074 O O . ALA B 1 409 ? 68.364 51.833 10.993 1.00 38.81 404 ALA B O 1
ATOM 6076 N N . ASP B 1 410 ? 68.064 50.371 9.296 1.00 39.01 405 ASP B N 1
ATOM 6077 C CA . ASP B 1 410 ? 69.078 50.967 8.428 1.00 39.35 405 ASP B CA 1
ATOM 6078 C C . ASP B 1 410 ? 68.448 51.711 7.254 1.00 39.43 405 ASP B C 1
ATOM 6079 O O . ASP B 1 410 ? 67.867 52.786 7.426 1.00 39.56 405 ASP B O 1
#

CATH classification: 3.30.565.10 (+1 more: 3.30.230.10)

Secondary structure (DSSP, 8-state):
-HHHHSEE--HHHHHHH--HHHH--SS-EEEEEE---TTTT--EEEEEE-HHHHHHHHHHHHHHHHHHHH----EEEEEEETTTTEEEEEEESS----SB-TTT-SBS----SSSSEES---TTS----S--SS-HHHHHHHTEEEEEEEEEETTTTEEEEEEEE---EEPPPEEEE--SS--EEEEEEEE-GGGG-----HHHHH--HHHHHHHHHSTT-EEEETTEE----SHHHHHHTTTTT---S-EEEEEETTEEEEE---SSS--EEEEETTEE---BHHHHHHHHHHHHHHHHHH----HHHHHT--EEEEE--SS--BSSTT--SB---GGGSSS--PPPHHHHHH---HHHH--HHHH-/-GGG-EE--HHHHHHH-THHHH--SS-EEEEEE---TTTT--EEEEEE-HHHHHHHHHHHHHHHHHHHH----EEEEEEEGGGTEEEEEEESS-----B-TTT-SBS----SSSSEES---TTS----S--SS-HHHHHHHTEEEEEEEEEETTTTEEEEEEEE---EEPPPEEEE--SS--EEEEEEEE-GGGG-----HHHHH--HHHHHHHHHSSS-EEEETTEE----SHHHHHHTTHHHH---S-EEEEEETTEEEEE---SSS--EEEEETTEE---BHHHHHHHHHHHHHHHHHHH----HHHHHT--EEEEE--SS--BSSTT--SB---GGGSSS-----HHHHHH---HHHH--TTT-

GO terms:
  GO:0097047 DNA replication termination region (C, IDA)
  GO:0000795 synaptonemal complex (C, IDA)
  GO:0005634 nucleus (C, IDA)
  GO:0003918 DNA topoisomerase type II (double strand cut, ATP-hydrolyzing) activity (F, IDA)
  GO:0006265 DNA topological change (P, IDA)
  GO:0009303 rRNA transcription (P, IGI)
  GO:0000722 telomere maintenance via recombination (P, IGI)
  GO:0005634 nucleus (C, HDA)
  GO:0005739 mitochondrion (C, HDA)
  GO:0034080 CENP-A containing chromatin assembly (P, IMP)
  GO:0097046 replication fork progression beyond termination site (P, IMP)
  GO:0006265 DNA topological change (P, IMP)
  GO:0006271 DNA strand elongation involved in DNA replication (P, IMP)
  GO:0006325 chromatin organization (P, IMP)
  GO:0000019 regulation of mitotic recombination (P, IMP)
  GO:0007131 reciprocal meiotic recombination (P, IMP)
  GO:0003918 DNA topoisomerase type II (double strand cut, ATP-hydrolyzing) activity (F, EXP)
  GO:0042802 identical protein binding (F, IPI)
  GO:0005515 protein binding (F, IPI)

Nearest PDB structures (foldseek):
  1pvg-assembly1_A  TM=9.908E-01  e=9.601E-76  Saccharomyces cerevisiae
  1zxm-assembly1_B  TM=9.695E-01  e=1.182E-53  Homo sapiens
  1zxn-assembly1_B  TM=9.348E-01  e=1.766E-50  Homo sapiens
  7zbg-assembly1_A-2  TM=9.272E-01  e=3.646E-50  Homo sapiens
  1zxn-assembly1_A  TM=9.411E-01  e=3.384E-48  Homo sapiens

Organism: Saccharomyces cerevisiae (strain ATCC 204508 / S288c) (NCBI:txid559292)

InterPro domains:
  IPR001154 DNA topoisomerase II, eukaryotic-type [PR01158] (428-438)
  IPR001154 DNA topoisomerase II, eukaryotic-type [PR01158] (443-450)
  IPR001154 DNA topoisomerase II, eukaryotic-type [PR01158] (491-504)
  IPR001154 DNA topoisomerase II, eukaryotic-type [PR01158] (534-549)
  IPR001154 DNA topoisomerase II, eukaryotic-type [PR01158] (555-566)
  IPR001154 DNA topoisomerase II, eukaryotic-type [PR01158] (605-617)
  IPR001154 DNA topoisomerase II, eukaryotic-type [PR01158] (718-741)
  IPR001154 DNA topoisomerase II, eukaryotic-type [PR01158] (765-787)
  IPR001154 DNA topoisomerase II, eukaryotic-type [PR01158] (795-815)
  IPR001154 DNA topoisomerase II, eukaryotic-type [PR01158] (900-914)
  IPR001154 DNA topoisomerase II, eukaryotic-type [PR01158] (982-1008)
  IPR001241 DNA topoisomerase, type IIA [SM00433] (59-659)
  IPR002205 DNA topoisomerase, type IIA, domain A [PF00521] (690-1160)
  IPR002205 DNA topoisomerase, type IIA, domain A [PS52040] (692-1159)
  IPR002205 DNA topoisomerase, type IIA, domain A [SM00434] (670-1157)
  IPR002205 DNA topoisomerase, type IIA, domain A [cd00187] (688-1162)
  IPR003594 Histidine kinase/HSP90-like ATPase domain [PF02518] (60-167)
  IPR003594 Histidine kinase/HSP90-like ATPase domain [SM00387] (55-205)
  IPR006171 TOPRIM domain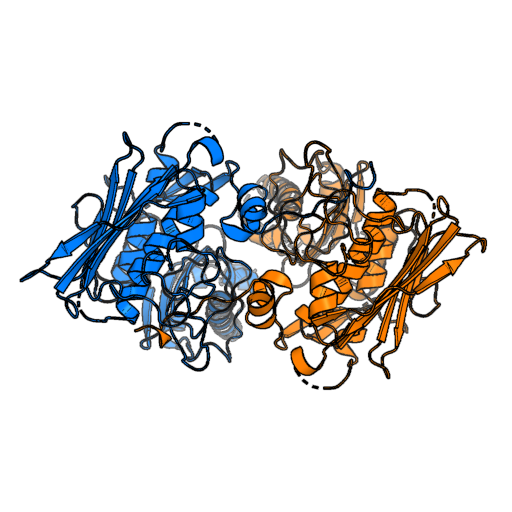 [PF01751] (445-543)
  IPR006171 TOPRIM domain [PS50880] (443-557)